Protein AF-A0AAE0W7P0-F1 (afdb_monomer_lite)

Foldseek 3Di:
DVVCVVVPHDPLVVVLVVLVVLLPLVVQLVVLVVCVVVVVDDPVVSVVSNVSNVVSNVVSVVVSCVSPPDADADELVRAEDPQQEEADPDQEDLSRLLVSLVSCCVVLVDDSCQSSVQQVVVLVVDQQAADLLEGEREGADPSDPAKHWHKYAYPVAYDRPHPVRDGHRIYIYIYHHPVRVRHPVSHVVNVCVQSPDPDPSVVCVQPVDDQDAFFDPVLVVVCVQLVNFQDDPLQLVLLLLVLVLVCCVVCVVVVVVVVVCLVCVCVVCVVVLVVDVVNVVVSVVVSVVVVVVVVVVSVVSSVVSSVVSGCVQGNDGDYPNVVDDDPVVVDVVVVVCVCPDPVVVVVVVLVVVLVVLLVVLVVVLCVVCVVVVVCLVVDDPVGNVPVVVVSVSSSSVSNSVVSVVSSVVSSVVSNVVSSSVSRHDPVRVVVVCCVVVPDPVVVVVVVVVVVVVVLVQLLVCLLQFQEWEDPDQFKIWGWHDDPVPDPAIFTSHIDTHPSNVSSVVSCVVNVRYYHYDNVLRVVCNVPDDHGDGDDPVCRVVVVVVSVVSVVVVVVVVD

Organism: NCBI:txid2493646

Radius of gyration: 46.03 Å; chains: 1; bounding box: 122×105×106 Å

Sequence (558 aa):
MLGGVLGGMHRREAIAVGFALNSRGAMEIILGMLALQFGIISETLFVAIVIMAIVTSAMSGSMIKLVLAKQKKYRLSEVVSPKLYIELTAGDKDSAIREMGQKASEVLKIPADVIIENLLQRERSTATGLGYRIAVPHARLEGIRQPVALVGISREGIDFDARDGKSAKIIFMILSHPDRAGGHSSILGDIARIFKGDGMTDKVMKYSGEKTEQPTDRKREESRKEGSVSYSREVPYVFIFGGLIGVIYYSGSYILTEFAKSFRAPFQGFEIYLNNESAMSSIFGAVMRAGFLTALAAGAVILVLGFVGGVVQVGFSFHAKPLIPSFSKINPFTGLTRIFGKRALGEIVIIAGKCIISGYIFYIVLADNHVLIMNMPELNSRNFFPPVFELLWIFSYKFFIAYAVIAAIDYFFRRWFHELGLKMTKQEIKDELKQTEGDPLIKSKIREAQRRISQARMLQDVPKADVIVTNPTHFAVALQYDRDTMSAPTMTAKGQDFLALRIMDIARKNDVPIVRNPPAARDMFARLEVGDTIPEDLYKIVAEILAFVYKQKNRRIG

pLDDT: mean 84.16, std 8.79, range [36.34, 96.88]

Secondary structure (DSSP, 8-state):
-HHHHHTT--HHHHHHHHHHHT--HHHHHHHHHHHHHTTSS-HHHHHHHHHHHHHHHHHHHHHHHHHT---PPPPHHHHEEEEEEEE---SSHHHHHHHHHHHHHHHH-S-HHHHHHHHHHHHHHS--EEETTEE--EEE-TT-SS-EEEEEEEEEEE----TT-PPEEEEEEEEE-TT-TTHHHHHHHHHHHHT-STTHHHHHHHHSS---BPPPHHHHHHHHHTT-----SHHHHHHHHHHHHHHHHHHHHHHHHHHHHHHHHHHHTHHHHHT-HHHHHHHHHHHHHHHHHHHHHHHHHHHHHHHHHHHHHH-S---SGGGS--GGGG-HHHHHHHHSSHHHHHHHHHHHHHHHHHHHHHHHHHHHTHHHHHHGGGS-HHHHHHHHHHHHHHHHHHHHHHHHHHHHHHHHHHHHHHHHHT-B-HHHHHHHHHHHH--HHHHHHHHHHHHHHHHHHHHHHGGG-SEEEEETTTEEEEEE--TTT-SS-EEEEEEETHHHHHHHHHHHHTT--EEE-HHHHHHHHHH--TTPBPPHHHHHHHHHHHHHHHHHHHTTT-

InterPro domains:
  IPR002178 PTS EIIA type-2 domain [PF00359] (86-206)
  IPR002178 PTS EIIA type-2 domain [PS00372] (123-139)
  IPR002178 PTS EIIA type-2 domain [PS51094] (77-220)
  IPR006135 Type III secretion system substrate exporter [PF01312] (210-549)
  IPR006135 Type III secretion system substrate exporter [PR00950] (212-234)
  IPR006135 Type III secretion system substrate exporter [PR00950] (410-428)
  IPR006135 Type III secretion system substrate exporter [PR00950] (430-447)
  IPR006135 Type III secretion system substrate exporter [PR00950] (474-489)
  IPR006135 Type III secretion system substrate exporter [PR00950] (504-525)
  IPR006135 Type III secretion system substrate exporter [PTHR30531] (207-555)
  IPR006136 Flagellar biosynthetic protein FlhB [TIGR00328] (210-555)
  IPR006153 Cation/H+ exchanger, transmembrane domain [PF00999] (8-69)
  IPR016152 Phosphotransferase/anion transporter [G3DSA:3.40.930.10] (77-212)
  IPR016152 Phosphotransferase/anion transporter [SSF55804] (85-209)
  IPR029025 Type III secretion system substrate exporter, C-terminal [G3DSA:3.40.1690.10] (472-557)
  IPR029025 Type III secretion system substrate exporter, C-terminal [SSF160544] (446-553)
  IPR038770 Sodium/solute symporter superfamily [G3DSA:1.20.1530.20] (1-76)

Structure (mmCIF, N/CA/C/O backbone):
data_AF-A0AAE0W7P0-F1
#
_entry.id   AF-A0AAE0W7P0-F1
#
loop_
_atom_site.group_PDB
_atom_site.id
_atom_site.type_symbol
_atom_site.label_atom_id
_atom_site.label_alt_id
_atom_site.label_comp_id
_atom_site.label_asym_id
_atom_site.label_entity_id
_atom_site.label_seq_id
_atom_site.pdbx_PDB_ins_code
_atom_site.Cartn_x
_atom_site.Cartn_y
_atom_site.Cartn_z
_atom_site.occupancy
_atom_site.B_iso_or_equiv
_atom_site.auth_seq_id
_atom_site.auth_comp_id
_atom_site.auth_asym_id
_atom_site.auth_atom_id
_atom_site.pdbx_PDB_model_num
ATOM 1 N N . MET A 1 1 ? 28.133 48.623 15.308 1.00 74.88 1 MET A N 1
ATOM 2 C CA . MET A 1 1 ? 28.248 47.259 15.878 1.00 74.88 1 MET A CA 1
ATOM 3 C C . MET A 1 1 ? 29.170 47.226 17.097 1.00 74.88 1 MET A C 1
ATOM 5 O O . MET A 1 1 ? 28.651 47.032 18.186 1.00 74.88 1 MET A O 1
ATOM 9 N N . LEU A 1 2 ? 30.483 47.473 16.957 1.00 74.88 2 LEU A N 1
ATOM 10 C CA . LEU A 1 2 ? 31.456 47.457 18.072 1.00 74.88 2 LEU A CA 1
ATOM 11 C C . LEU A 1 2 ? 31.038 48.325 19.272 1.00 74.88 2 LEU A C 1
ATOM 13 O O . LEU A 1 2 ? 30.989 47.822 20.387 1.00 74.88 2 LEU A O 1
ATOM 17 N N . GLY A 1 3 ? 30.628 49.576 19.036 1.00 80.44 3 GLY A N 1
ATOM 18 C CA . GLY A 1 3 ? 30.151 50.461 20.109 1.00 80.44 3 GLY A CA 1
ATOM 19 C C . GLY A 1 3 ? 28.909 49.948 20.854 1.00 80.44 3 GLY A C 1
ATOM 20 O O . GLY A 1 3 ? 28.809 50.128 22.059 1.00 80.44 3 GLY A O 1
ATOM 21 N N . GLY A 1 4 ? 27.998 49.239 20.176 1.00 80.38 4 GLY A N 1
ATOM 22 C CA . GLY A 1 4 ? 26.818 48.644 20.820 1.00 80.38 4 GLY A CA 1
ATOM 23 C C . GLY A 1 4 ? 27.177 47.454 21.711 1.00 80.38 4 GLY A C 1
ATOM 24 O O . GLY A 1 4 ? 26.634 47.317 22.800 1.00 80.38 4 GLY A O 1
ATOM 25 N N . VAL A 1 5 ? 28.140 46.629 21.283 1.00 79.69 5 VAL A N 1
ATOM 26 C CA . VAL A 1 5 ? 28.654 45.513 22.096 1.00 79.69 5 VAL A CA 1
ATOM 27 C C . VAL A 1 5 ? 29.412 46.034 23.319 1.00 79.69 5 VAL A C 1
ATOM 29 O O . VAL A 1 5 ? 29.215 45.519 24.415 1.00 79.69 5 VAL A O 1
ATOM 32 N N . LEU A 1 6 ? 30.229 47.078 23.150 1.00 81.94 6 LEU A N 1
ATOM 33 C CA . LEU A 1 6 ? 30.943 47.729 24.254 1.00 81.94 6 LEU A CA 1
ATOM 34 C C . LEU A 1 6 ? 29.992 48.446 25.230 1.00 81.94 6 LEU A C 1
ATOM 36 O O . LEU A 1 6 ? 30.284 48.513 26.417 1.00 81.94 6 LEU A O 1
ATOM 40 N N . GLY A 1 7 ? 28.838 48.922 24.751 1.00 78.69 7 GLY A N 1
ATOM 41 C CA . GLY A 1 7 ? 27.778 49.531 25.561 1.00 78.69 7 GLY A CA 1
ATOM 42 C C . GLY A 1 7 ? 26.784 48.547 26.194 1.00 78.69 7 GLY A C 1
ATOM 43 O O . GLY A 1 7 ? 25.751 48.982 26.692 1.00 78.69 7 GLY A O 1
ATOM 44 N N . GLY A 1 8 ? 27.046 47.235 26.148 1.00 75.50 8 GLY A N 1
ATOM 45 C CA . GLY A 1 8 ? 26.218 46.215 26.807 1.00 75.50 8 GLY A CA 1
ATOM 46 C C . GLY A 1 8 ? 24.995 45.722 26.021 1.00 75.50 8 GLY A C 1
ATOM 47 O O . GLY A 1 8 ? 24.205 44.952 26.565 1.00 75.50 8 GLY A O 1
ATOM 48 N N . MET A 1 9 ? 24.819 46.102 24.748 1.00 77.88 9 MET A N 1
ATOM 49 C CA . MET A 1 9 ? 23.728 45.566 23.920 1.00 77.88 9 MET A CA 1
ATOM 50 C C . MET A 1 9 ? 23.956 44.092 23.574 1.00 77.88 9 MET A C 1
ATOM 52 O O . MET A 1 9 ? 25.078 43.655 23.293 1.00 77.88 9 MET A O 1
ATOM 56 N N . HIS A 1 10 ? 22.866 43.323 23.487 1.00 76.31 10 HIS A N 1
ATOM 57 C CA . HIS A 1 10 ? 22.939 41.939 23.036 1.00 76.31 10 HIS A CA 1
ATOM 58 C C . HIS A 1 10 ? 23.473 41.883 21.593 1.00 76.31 10 HIS A C 1
ATOM 60 O O . HIS A 1 10 ? 23.076 42.674 20.735 1.00 76.31 10 HIS A O 1
ATOM 66 N N . ARG A 1 11 ? 24.361 40.923 21.279 1.00 73.81 11 ARG A N 1
ATOM 67 C CA . ARG A 1 11 ? 25.089 40.872 19.988 1.00 73.81 11 ARG A CA 1
ATOM 68 C C . ARG A 1 11 ? 24.185 41.009 18.757 1.00 73.81 11 ARG A C 1
ATOM 70 O O . ARG A 1 11 ? 24.570 41.650 17.787 1.00 73.81 11 ARG A O 1
ATOM 77 N N . ARG A 1 12 ? 22.977 40.436 18.789 1.00 78.12 12 ARG A N 1
ATOM 78 C CA . ARG A 1 12 ? 22.007 40.539 17.680 1.00 78.12 12 ARG A CA 1
ATOM 79 C C . ARG A 1 12 ? 21.459 41.954 17.497 1.00 78.12 12 ARG A C 1
ATOM 81 O O . ARG A 1 12 ? 21.307 42.400 16.368 1.00 78.12 12 ARG A O 1
ATOM 88 N N . GLU A 1 13 ? 21.211 42.665 18.586 1.00 79.38 13 GLU A N 1
ATOM 89 C CA . GLU A 1 13 ? 20.730 44.048 18.557 1.00 79.38 13 GLU A CA 1
ATOM 90 C C . GLU A 1 13 ? 21.838 44.979 18.063 1.00 79.38 13 GLU A C 1
ATOM 92 O O . GLU A 1 13 ? 21.613 45.783 17.164 1.00 79.38 13 GLU A O 1
ATOM 97 N N . ALA A 1 14 ? 23.074 44.779 18.533 1.00 83.25 14 ALA A N 1
ATOM 98 C CA . ALA A 1 14 ? 24.234 45.533 18.064 1.00 83.25 14 ALA A CA 1
ATOM 99 C C . ALA A 1 14 ? 24.500 45.352 16.553 1.00 83.25 14 ALA A C 1
ATOM 101 O O . ALA A 1 14 ? 24.932 46.295 15.881 1.00 83.25 14 ALA A O 1
ATOM 102 N N . ILE A 1 15 ? 24.237 44.153 16.015 1.00 81.25 15 ILE A N 1
ATOM 103 C CA . ILE A 1 15 ? 24.309 43.851 14.577 1.00 81.25 15 ILE A CA 1
ATOM 104 C C . ILE A 1 15 ? 23.150 44.518 13.822 1.00 81.25 15 ILE A C 1
ATOM 106 O O . ILE A 1 15 ? 23.381 45.146 12.792 1.00 81.25 15 ILE A O 1
ATOM 110 N N . ALA A 1 16 ? 21.921 44.451 14.339 1.00 83.19 16 ALA A N 1
ATOM 111 C CA . ALA A 1 16 ? 20.765 45.103 13.723 1.00 83.19 16 ALA A CA 1
ATOM 112 C C . ALA A 1 16 ? 20.941 46.629 13.627 1.00 83.19 16 ALA A C 1
ATOM 114 O O . ALA A 1 16 ? 20.708 47.208 12.568 1.00 83.19 16 ALA A O 1
ATOM 115 N N . VAL A 1 17 ? 21.449 47.268 14.686 1.00 82.62 17 VAL A N 1
ATOM 116 C CA . VAL A 1 17 ? 21.808 48.697 14.685 1.00 82.62 17 VAL A CA 1
ATOM 117 C C . VAL A 1 17 ? 22.887 48.998 13.638 1.00 82.62 17 VAL A C 1
ATOM 119 O O . VAL A 1 17 ? 22.827 50.021 12.966 1.00 82.62 17 VAL A O 1
ATOM 122 N N . GLY A 1 18 ? 23.851 48.092 13.439 1.00 81.94 18 GLY A N 1
ATOM 123 C CA . GLY A 1 18 ? 24.844 48.217 12.368 1.00 81.94 18 GLY A CA 1
ATOM 124 C C . GLY A 1 18 ? 24.221 48.271 10.970 1.00 81.94 18 GLY A C 1
ATOM 125 O O . GLY A 1 18 ? 24.566 49.150 10.189 1.00 81.94 18 GLY A O 1
ATOM 126 N N . PHE A 1 19 ? 23.265 47.387 10.673 1.00 83.25 19 PHE A N 1
ATOM 127 C CA . PHE A 1 19 ? 22.544 47.411 9.394 1.00 83.25 19 PHE A CA 1
ATOM 128 C C . PHE A 1 19 ? 21.645 48.645 9.238 1.00 83.25 19 PHE A C 1
ATOM 130 O O . PHE A 1 19 ? 21.511 49.159 8.128 1.00 83.25 19 PHE A O 1
ATOM 137 N N . ALA A 1 20 ? 21.068 49.149 10.332 1.00 79.44 20 ALA A N 1
ATOM 138 C CA . ALA A 1 20 ? 20.272 50.376 10.323 1.00 79.44 20 ALA A CA 1
ATOM 139 C C . ALA A 1 20 ? 21.113 51.628 10.024 1.00 79.44 20 ALA A C 1
ATOM 141 O O . ALA A 1 20 ? 20.634 52.553 9.382 1.00 79.44 20 ALA A O 1
ATOM 142 N N . LEU A 1 21 ? 22.381 51.663 10.439 1.00 79.00 21 LEU A N 1
ATOM 143 C CA . LEU A 1 21 ? 23.267 52.800 10.162 1.00 79.00 21 LEU A CA 1
ATOM 144 C C . LEU A 1 21 ? 23.768 52.851 8.710 1.00 79.00 21 LEU A C 1
ATOM 146 O O . LEU A 1 21 ? 24.155 53.923 8.252 1.00 79.00 21 LEU A O 1
ATOM 150 N N . ASN A 1 22 ? 23.712 51.730 7.985 1.00 75.25 22 ASN A N 1
ATOM 151 C CA . ASN A 1 22 ? 24.085 51.651 6.570 1.00 75.25 22 ASN A CA 1
ATOM 152 C C . ASN A 1 22 ? 22.983 52.145 5.613 1.00 75.25 22 ASN A C 1
ATOM 154 O O . ASN A 1 22 ? 23.235 52.266 4.420 1.00 75.25 22 ASN A O 1
ATOM 158 N N . SER A 1 23 ? 21.775 52.467 6.092 1.00 72.12 23 SER A N 1
ATOM 159 C CA . SER A 1 23 ? 20.687 52.987 5.247 1.00 72.12 23 SER A CA 1
ATOM 160 C C . SER A 1 23 ? 20.765 54.511 5.050 1.00 72.12 23 SER A C 1
ATOM 162 O O . SER A 1 23 ? 19.766 55.215 5.200 1.00 72.12 23 SER A O 1
ATOM 164 N N . ARG A 1 24 ? 21.960 55.047 4.766 1.00 72.75 24 ARG A N 1
ATOM 165 C CA . ARG A 1 24 ? 22.223 56.490 4.564 1.00 72.75 24 ARG A CA 1
ATOM 166 C C . ARG A 1 24 ? 22.352 56.882 3.086 1.00 72.75 24 ARG A C 1
ATOM 168 O O . ARG A 1 24 ? 22.965 57.900 2.770 1.00 72.75 24 ARG A O 1
ATOM 175 N N . GLY A 1 25 ? 21.735 56.114 2.186 1.00 76.31 25 GLY A N 1
ATOM 176 C CA . GLY A 1 25 ? 21.953 56.237 0.743 1.00 76.31 25 GLY A CA 1
ATOM 177 C C . GLY A 1 25 ? 21.687 57.629 0.154 1.00 76.31 25 GLY A C 1
ATOM 178 O O . GLY A 1 25 ? 22.380 58.035 -0.769 1.00 76.31 25 GLY A O 1
ATOM 179 N N . ALA A 1 26 ? 20.761 58.415 0.715 1.00 79.12 26 ALA A N 1
ATOM 180 C CA . ALA A 1 26 ? 20.490 59.771 0.225 1.00 79.12 26 ALA A CA 1
ATOM 181 C C . ALA A 1 26 ? 21.697 60.721 0.370 1.00 79.12 26 ALA A C 1
ATOM 183 O O . ALA A 1 26 ? 22.008 61.462 -0.558 1.00 79.12 26 ALA A O 1
ATOM 184 N N . MET A 1 27 ? 22.412 60.680 1.500 1.00 83.31 27 MET A N 1
ATOM 185 C CA . MET A 1 27 ? 23.583 61.542 1.717 1.00 83.31 27 MET A CA 1
ATOM 186 C C . MET A 1 27 ? 24.789 61.108 0.880 1.00 83.31 27 MET A C 1
ATOM 188 O O . MET A 1 27 ? 25.537 61.960 0.410 1.00 83.31 27 MET A O 1
ATOM 192 N N . GLU A 1 28 ? 24.964 59.803 0.661 1.00 83.12 28 GLU A N 1
ATOM 193 C CA . GLU A 1 28 ? 26.024 59.266 -0.205 1.00 83.12 28 GLU A CA 1
ATOM 194 C C . GLU A 1 28 ? 25.819 59.680 -1.667 1.00 83.12 28 GLU A C 1
ATOM 196 O O . GLU A 1 28 ? 26.779 60.050 -2.341 1.00 83.12 28 GLU A O 1
ATOM 201 N N . ILE A 1 29 ? 24.566 59.711 -2.134 1.00 86.56 29 ILE A N 1
ATOM 202 C CA . ILE A 1 29 ? 24.217 60.190 -3.478 1.00 86.56 29 ILE A CA 1
ATOM 203 C C . ILE A 1 29 ? 24.471 61.699 -3.607 1.00 86.56 29 ILE A C 1
ATOM 205 O O . ILE A 1 29 ? 25.040 62.130 -4.607 1.00 86.56 29 ILE A O 1
ATOM 209 N N . ILE A 1 30 ? 24.107 62.500 -2.597 1.00 88.00 30 ILE A N 1
ATOM 210 C CA . ILE A 1 30 ? 24.351 63.955 -2.596 1.00 88.00 30 ILE A CA 1
ATOM 211 C C . ILE A 1 30 ? 25.856 64.257 -2.636 1.00 88.00 30 ILE A C 1
ATOM 213 O O . ILE A 1 30 ? 26.304 65.061 -3.452 1.00 88.00 30 ILE A O 1
ATOM 217 N N . LEU A 1 31 ? 26.651 63.589 -1.796 1.00 88.19 31 LEU A N 1
ATOM 218 C CA . LEU A 1 31 ? 28.107 63.761 -1.775 1.00 88.19 31 LEU A CA 1
ATOM 219 C C . LEU A 1 31 ? 28.762 63.272 -3.071 1.00 88.19 31 LEU A C 1
ATOM 221 O O . LEU A 1 31 ? 29.651 63.943 -3.589 1.00 88.19 31 LEU A O 1
ATOM 225 N N . GLY A 1 32 ? 28.300 62.146 -3.623 1.00 89.31 32 GLY A N 1
ATOM 226 C CA . GLY A 1 32 ? 28.760 61.646 -4.917 1.00 89.31 32 GLY A CA 1
ATOM 227 C C . GLY A 1 32 ? 28.459 62.620 -6.057 1.00 89.31 32 GLY A C 1
ATOM 228 O O . GLY A 1 32 ? 29.311 62.837 -6.913 1.00 89.31 32 GLY A O 1
ATOM 229 N N . MET A 1 33 ? 27.284 63.254 -6.046 1.00 92.00 33 MET A N 1
ATOM 230 C CA . MET A 1 33 ? 26.885 64.219 -7.073 1.00 92.00 33 MET A CA 1
ATOM 231 C C . MET A 1 33 ? 27.748 65.480 -7.011 1.00 92.00 33 MET A C 1
ATOM 233 O O . MET A 1 33 ? 28.244 65.932 -8.041 1.00 92.00 33 MET A O 1
ATOM 237 N N . LEU A 1 34 ? 27.993 66.005 -5.806 1.00 93.06 34 LEU A N 1
ATOM 238 C CA . LEU A 1 34 ? 28.907 67.130 -5.605 1.00 93.06 34 LEU A CA 1
ATOM 239 C C . LEU A 1 34 ? 30.330 66.773 -6.052 1.00 93.06 34 LEU A C 1
ATOM 241 O O . LEU A 1 34 ? 30.958 67.541 -6.774 1.00 93.06 34 LEU A O 1
ATOM 245 N N . ALA A 1 35 ? 30.832 65.595 -5.680 1.00 91.25 35 ALA A N 1
ATOM 246 C CA . ALA A 1 35 ? 32.163 65.144 -6.077 1.00 91.25 35 ALA A CA 1
ATOM 247 C C . ALA A 1 35 ? 32.305 64.993 -7.602 1.00 91.25 35 ALA A C 1
ATOM 249 O O . ALA A 1 35 ? 33.357 65.327 -8.146 1.00 91.25 35 ALA A O 1
ATOM 250 N N . LEU A 1 36 ? 31.256 64.534 -8.294 1.00 92.69 36 LEU A N 1
ATOM 251 C CA . LEU A 1 36 ? 31.226 64.466 -9.756 1.00 92.69 36 LEU A CA 1
ATOM 252 C C . LEU A 1 36 ? 31.237 65.872 -10.373 1.00 92.69 36 LEU A C 1
ATOM 254 O O . LEU A 1 36 ? 32.002 66.132 -11.296 1.00 92.69 36 LEU A O 1
ATOM 258 N N . GLN A 1 37 ? 30.445 66.797 -9.824 1.00 93.31 37 GLN A N 1
ATOM 259 C CA . GLN A 1 37 ? 30.375 68.184 -10.290 1.00 93.31 37 GLN A CA 1
ATOM 260 C C . GLN A 1 37 ? 31.711 68.926 -10.130 1.00 93.31 37 GLN A C 1
ATOM 262 O O . GLN A 1 37 ? 32.085 69.715 -10.994 1.00 93.31 37 GLN A O 1
ATOM 267 N N . PHE A 1 38 ? 32.449 68.654 -9.051 1.00 94.62 38 PHE A N 1
ATOM 268 C CA . PHE A 1 38 ? 33.793 69.195 -8.828 1.00 94.62 38 PHE A CA 1
ATOM 269 C C . PHE A 1 38 ? 34.900 68.428 -9.575 1.00 94.62 38 PHE A C 1
ATOM 271 O O . PHE A 1 38 ? 36.073 68.754 -9.413 1.00 94.62 38 PHE A O 1
ATOM 278 N N . GLY A 1 39 ? 34.559 67.410 -10.374 1.00 91.19 39 GLY A N 1
ATOM 279 C CA . GLY A 1 39 ? 35.525 66.606 -11.129 1.00 91.19 39 GLY A CA 1
ATOM 280 C C . GLY A 1 39 ? 36.440 65.732 -10.262 1.00 91.19 39 GLY A C 1
ATOM 281 O O . GLY A 1 39 ? 37.475 65.272 -10.734 1.00 91.19 39 GLY A O 1
ATOM 282 N N . ILE A 1 40 ? 36.081 65.501 -8.995 1.00 95.25 40 ILE A N 1
ATOM 283 C CA . ILE A 1 40 ? 36.858 64.693 -8.041 1.00 95.25 40 ILE A CA 1
ATOM 284 C C . ILE A 1 40 ? 36.724 63.199 -8.366 1.00 95.25 40 ILE A C 1
ATOM 286 O O . ILE A 1 40 ? 37.650 62.422 -8.133 1.00 95.25 40 ILE A O 1
ATOM 290 N N . ILE A 1 41 ? 35.571 62.787 -8.900 1.00 93.69 41 ILE A N 1
ATOM 291 C CA . ILE A 1 41 ? 35.279 61.398 -9.269 1.00 93.69 41 ILE A CA 1
ATOM 292 C C . ILE A 1 41 ? 34.775 61.305 -10.709 1.00 93.69 41 ILE A C 1
ATOM 294 O O . ILE A 1 41 ? 34.217 62.258 -11.242 1.00 93.69 41 ILE A O 1
ATOM 298 N N . SER A 1 42 ? 34.948 60.139 -11.331 1.00 93.62 42 SER A N 1
ATOM 299 C CA . SER A 1 42 ? 34.419 59.862 -12.669 1.00 93.62 42 SER A CA 1
ATOM 300 C C . SER A 1 42 ? 32.936 59.488 -12.638 1.00 93.62 42 SER A C 1
ATOM 302 O O . SER A 1 42 ? 32.423 59.003 -11.626 1.00 93.62 42 SER A O 1
ATOM 304 N N . GLU A 1 43 ? 32.254 59.639 -13.776 1.00 92.31 43 GLU A N 1
ATOM 305 C CA . GLU A 1 43 ? 30.851 59.229 -13.942 1.00 92.31 43 GLU A CA 1
ATOM 306 C C . GLU A 1 43 ? 30.638 57.749 -13.600 1.00 92.31 43 GLU A C 1
ATOM 308 O O . GLU A 1 43 ? 29.684 57.397 -12.909 1.00 92.31 43 GLU A O 1
ATOM 313 N N . THR A 1 44 ? 31.569 56.875 -13.996 1.00 91.19 44 THR A N 1
ATOM 314 C CA . THR A 1 44 ? 31.515 55.443 -13.673 1.00 91.19 44 THR A CA 1
ATOM 315 C C . THR A 1 44 ? 31.560 55.197 -12.165 1.00 91.19 44 THR A C 1
ATOM 317 O O . THR A 1 44 ? 30.823 54.353 -11.651 1.00 91.19 44 THR A O 1
ATOM 320 N N . LEU A 1 45 ? 32.399 55.944 -11.438 1.00 87.25 45 LEU A N 1
ATOM 321 C CA . LEU A 1 45 ? 32.496 55.823 -9.985 1.00 87.25 45 LEU A CA 1
ATOM 322 C C . LEU A 1 45 ? 31.237 56.371 -9.305 1.00 87.25 45 LEU A C 1
ATOM 324 O O . LEU A 1 45 ? 30.743 55.768 -8.355 1.00 87.25 45 LEU A O 1
ATOM 328 N N . PHE A 1 46 ? 30.675 57.462 -9.829 1.00 91.44 46 PHE A N 1
ATOM 329 C CA . PHE A 1 46 ? 29.405 58.004 -9.357 1.00 91.44 46 PHE A CA 1
ATOM 330 C C . PHE A 1 46 ? 28.261 56.992 -9.514 1.00 91.44 46 PHE A C 1
ATOM 332 O O . PHE A 1 46 ? 27.558 56.712 -8.544 1.00 91.44 46 PHE A O 1
ATOM 339 N N . VAL A 1 47 ? 28.119 56.364 -10.688 1.00 89.38 47 VAL A N 1
ATOM 340 C CA . VAL A 1 47 ? 27.101 55.325 -10.926 1.00 89.38 47 VAL A CA 1
ATOM 341 C C . VAL A 1 47 ? 27.282 54.144 -9.968 1.00 89.38 47 VAL A C 1
ATOM 343 O O . VAL A 1 47 ? 26.302 53.661 -9.399 1.00 89.38 47 VAL A O 1
ATOM 346 N N . ALA A 1 48 ? 28.521 53.708 -9.723 1.00 86.38 48 ALA A N 1
ATOM 347 C CA . ALA A 1 48 ? 28.802 52.635 -8.771 1.00 86.38 48 ALA A CA 1
ATOM 348 C C . ALA A 1 48 ? 28.386 52.999 -7.332 1.00 86.38 48 ALA A C 1
ATOM 350 O O . ALA A 1 48 ? 27.758 52.182 -6.655 1.00 86.38 48 ALA A O 1
ATOM 351 N N . ILE A 1 49 ? 28.674 54.227 -6.881 1.00 85.94 49 ILE A N 1
ATOM 352 C CA . ILE A 1 49 ? 28.275 54.732 -5.556 1.00 85.94 49 ILE A CA 1
ATOM 353 C C . ILE A 1 49 ? 26.747 54.786 -5.434 1.00 85.94 49 ILE A C 1
ATOM 355 O O . ILE A 1 49 ? 26.196 54.333 -4.432 1.00 85.94 49 ILE A O 1
ATOM 359 N N . VAL A 1 50 ? 26.049 55.273 -6.464 1.00 85.94 50 VAL A N 1
ATOM 360 C CA . VAL A 1 50 ? 24.579 55.354 -6.479 1.00 85.94 50 VAL A CA 1
ATOM 361 C C . VAL A 1 50 ? 23.948 53.961 -6.418 1.00 85.94 50 VAL A C 1
ATOM 363 O O . VAL A 1 50 ? 23.049 53.727 -5.609 1.00 85.94 50 VAL A O 1
ATOM 366 N N . ILE A 1 51 ? 24.434 53.010 -7.222 1.00 86.88 51 ILE A N 1
ATOM 367 C CA . ILE A 1 51 ? 23.944 51.624 -7.198 1.00 86.88 51 ILE A CA 1
ATOM 368 C C . ILE A 1 51 ? 24.192 50.998 -5.823 1.00 86.88 51 ILE A C 1
ATOM 370 O O . ILE A 1 51 ? 23.283 50.390 -5.255 1.00 86.88 51 ILE A O 1
ATOM 374 N N . MET A 1 52 ? 25.389 51.177 -5.258 1.00 83.12 52 MET A N 1
ATOM 375 C CA . MET A 1 52 ? 25.727 50.664 -3.932 1.00 83.12 52 MET A CA 1
ATOM 376 C C . MET A 1 52 ? 24.795 51.234 -2.856 1.00 83.12 52 MET A C 1
ATOM 378 O O . MET A 1 52 ? 24.234 50.455 -2.091 1.00 83.12 52 MET A O 1
ATOM 382 N N . ALA A 1 53 ? 24.562 52.548 -2.844 1.00 86.25 53 ALA A N 1
ATOM 383 C CA . ALA A 1 53 ? 23.688 53.236 -1.891 1.00 86.25 53 ALA A CA 1
ATOM 384 C C . ALA A 1 53 ? 22.223 52.759 -1.955 1.00 86.25 53 ALA A C 1
ATOM 386 O O . ALA A 1 53 ? 21.554 52.616 -0.923 1.00 86.25 53 ALA A O 1
ATOM 387 N N . ILE A 1 54 ? 21.712 52.488 -3.162 1.00 84.69 54 ILE A N 1
ATOM 388 C CA . ILE A 1 54 ? 20.358 51.953 -3.370 1.00 84.69 54 ILE A CA 1
ATOM 389 C C . ILE A 1 54 ? 20.274 50.513 -2.856 1.00 84.69 54 ILE A C 1
ATOM 391 O O . ILE A 1 54 ? 19.350 50.172 -2.115 1.00 84.69 54 ILE A O 1
ATOM 395 N N . VAL A 1 55 ? 21.249 49.673 -3.213 1.00 82.19 55 VAL A N 1
ATOM 396 C CA . VAL A 1 55 ? 21.282 48.261 -2.813 1.00 82.19 55 VAL A CA 1
ATOM 397 C C . VAL A 1 55 ? 21.422 48.126 -1.296 1.00 82.19 55 VAL A C 1
ATOM 399 O O . VAL A 1 55 ? 20.662 47.376 -0.682 1.00 82.19 55 VAL A O 1
ATOM 402 N N . THR A 1 56 ? 22.327 48.874 -0.663 1.00 83.69 56 THR A N 1
ATOM 403 C CA . THR A 1 56 ? 22.517 48.837 0.795 1.00 83.69 56 THR A CA 1
ATOM 404 C C . THR A 1 56 ? 21.261 49.299 1.530 1.00 83.69 56 THR A C 1
ATOM 406 O O . THR A 1 56 ? 20.805 48.605 2.441 1.00 83.69 56 THR A O 1
ATOM 409 N N . SER A 1 57 ? 20.632 50.390 1.082 1.00 85.81 57 SER A N 1
ATOM 410 C CA . SER A 1 57 ? 19.391 50.904 1.675 1.00 85.81 57 SER A CA 1
ATOM 411 C C . SER A 1 57 ? 18.221 49.923 1.520 1.00 85.81 57 SER A C 1
ATOM 413 O O . SER A 1 57 ? 17.478 49.697 2.478 1.00 85.81 57 SER A O 1
ATOM 415 N N . ALA A 1 58 ? 18.084 49.279 0.356 1.00 81.62 58 ALA A N 1
ATOM 416 C CA . ALA A 1 58 ? 17.057 48.265 0.113 1.00 81.62 58 ALA A CA 1
ATOM 417 C C . ALA A 1 58 ? 17.276 46.990 0.953 1.00 81.62 58 ALA A C 1
ATOM 419 O O . ALA A 1 58 ? 16.318 46.374 1.430 1.00 81.62 58 ALA A O 1
ATOM 420 N N . MET A 1 59 ? 18.533 46.594 1.174 1.00 80.56 59 MET A N 1
ATOM 421 C CA . MET A 1 59 ? 18.877 45.396 1.943 1.00 80.56 59 MET A CA 1
ATOM 422 C C . MET A 1 59 ? 18.752 45.589 3.460 1.00 80.56 59 MET A C 1
ATOM 424 O O . MET A 1 59 ? 18.405 44.629 4.155 1.00 80.56 59 MET A O 1
ATOM 428 N N . SER A 1 60 ? 18.989 46.797 3.989 1.00 83.94 60 SER A N 1
ATOM 429 C CA . SER A 1 60 ? 18.996 47.065 5.435 1.00 83.94 60 SER A CA 1
ATOM 430 C C . SER A 1 60 ? 17.721 46.601 6.143 1.00 83.94 60 SER A C 1
ATOM 432 O O . SER A 1 60 ? 17.810 45.906 7.155 1.00 83.94 60 SER A O 1
ATOM 434 N N . GLY A 1 61 ? 16.532 46.891 5.602 1.00 79.94 61 GLY A N 1
ATOM 435 C CA . GLY A 1 61 ? 15.262 46.484 6.220 1.00 79.94 61 GLY A CA 1
ATOM 436 C C . GLY A 1 61 ? 15.096 44.961 6.325 1.00 79.94 61 GLY A C 1
ATOM 437 O O . GLY A 1 61 ? 14.744 44.430 7.384 1.00 79.94 61 GLY A O 1
ATOM 438 N N . SER A 1 62 ? 15.415 44.241 5.247 1.00 80.44 62 SER A N 1
ATOM 439 C CA . SER A 1 62 ? 15.362 42.774 5.205 1.00 80.44 62 SER A CA 1
ATOM 440 C C . SER A 1 62 ? 16.385 42.139 6.150 1.00 80.44 62 SER A C 1
ATOM 442 O O . SER A 1 62 ? 16.061 41.184 6.857 1.00 80.44 62 SER A O 1
ATOM 444 N N . MET A 1 63 ? 17.593 42.703 6.224 1.00 80.19 63 MET A N 1
ATOM 445 C CA . MET A 1 63 ? 18.655 42.218 7.107 1.00 80.19 63 MET A CA 1
ATOM 446 C C . MET A 1 63 ? 18.341 42.464 8.583 1.00 80.19 63 MET A C 1
ATOM 448 O O . MET A 1 63 ? 18.505 41.555 9.394 1.00 80.19 63 MET A O 1
ATOM 452 N N . ILE A 1 64 ? 17.806 43.636 8.941 1.00 82.06 64 ILE A N 1
ATOM 453 C CA . ILE A 1 64 ? 17.341 43.922 10.308 1.00 82.06 64 ILE A CA 1
ATOM 454 C C . ILE A 1 64 ? 16.269 42.910 10.721 1.00 82.06 64 ILE A C 1
ATOM 456 O O . ILE A 1 64 ? 16.357 42.317 11.797 1.00 82.06 64 ILE A O 1
ATOM 460 N N . LYS A 1 65 ? 15.288 42.650 9.848 1.00 75.94 65 LYS A N 1
ATOM 461 C CA . LYS A 1 65 ? 14.228 41.665 10.101 1.00 75.94 65 LYS A CA 1
ATOM 462 C C . LYS A 1 65 ? 14.779 40.248 10.279 1.00 75.94 65 LYS A C 1
ATOM 464 O O . LYS A 1 65 ? 14.285 39.513 11.129 1.00 75.94 65 LYS A O 1
ATOM 469 N N . LEU A 1 66 ? 15.794 39.868 9.504 1.00 75.75 66 LEU A N 1
ATOM 470 C CA . LEU A 1 66 ? 16.444 38.559 9.591 1.00 75.75 66 LEU A CA 1
ATOM 471 C C . LEU A 1 66 ? 17.233 38.408 10.901 1.00 75.75 66 LEU A C 1
ATOM 473 O O . LEU A 1 66 ? 17.141 37.375 11.563 1.00 75.75 66 LEU A O 1
ATOM 477 N N . VAL A 1 67 ? 17.951 39.453 11.313 1.00 76.44 67 VAL A N 1
ATOM 478 C CA . VAL A 1 67 ? 18.754 39.471 12.546 1.00 76.44 67 VAL A CA 1
ATOM 479 C C . VAL A 1 67 ? 17.874 39.513 13.805 1.00 76.44 67 VAL A C 1
ATOM 481 O O . VAL A 1 67 ? 18.198 38.860 14.802 1.00 76.44 67 VAL A O 1
ATOM 484 N N . LEU A 1 68 ? 16.744 40.229 13.756 1.00 72.62 68 LEU A N 1
ATOM 485 C CA . LEU A 1 68 ? 15.798 40.391 14.872 1.00 72.62 68 LEU A CA 1
ATOM 486 C C . LEU A 1 68 ? 14.613 39.406 14.849 1.00 72.62 68 LEU A C 1
ATOM 488 O O . LEU A 1 68 ? 13.700 39.530 15.668 1.00 72.62 68 LEU A O 1
ATOM 492 N N . ALA A 1 69 ? 14.587 38.424 13.943 1.00 61.59 69 ALA A N 1
ATOM 493 C CA . ALA A 1 69 ? 13.481 37.470 13.849 1.00 61.59 69 ALA A CA 1
ATOM 494 C C . ALA A 1 69 ? 13.223 36.755 15.199 1.00 61.59 69 ALA A C 1
ATOM 496 O O . ALA A 1 69 ? 14.127 36.150 15.786 1.00 61.59 69 ALA A O 1
ATOM 497 N N . LYS A 1 70 ? 11.972 36.834 15.693 1.00 57.16 70 LYS A N 1
ATOM 498 C CA . LYS A 1 70 ? 11.512 36.258 16.975 1.00 57.16 70 LYS A CA 1
ATOM 499 C C . LYS A 1 70 ? 11.852 34.766 17.098 1.00 57.16 70 LYS A C 1
ATOM 501 O O . LYS A 1 70 ? 11.828 34.032 16.112 1.00 57.16 70 LYS A O 1
ATOM 506 N N . GLN A 1 71 ? 12.107 34.321 18.335 1.00 57.47 71 GLN A N 1
ATOM 507 C CA . GLN A 1 71 ? 12.367 32.918 18.687 1.00 57.47 71 GLN A CA 1
ATOM 508 C C . GLN A 1 71 ? 11.378 31.967 17.986 1.00 57.47 71 GLN A C 1
ATOM 510 O O . GLN A 1 71 ? 10.162 32.156 18.051 1.00 57.47 71 GLN A O 1
ATOM 515 N N . LYS A 1 72 ? 11.916 30.945 17.308 1.00 59.31 72 LYS A N 1
ATOM 516 C CA . LYS A 1 72 ? 11.149 29.936 16.567 1.00 59.31 72 LYS A CA 1
ATOM 517 C C . LYS A 1 72 ? 10.154 29.242 17.510 1.00 59.31 72 LYS A C 1
ATOM 519 O O . LYS A 1 72 ? 10.569 28.657 18.508 1.00 59.31 72 LYS A O 1
ATOM 524 N N . LYS A 1 73 ? 8.853 29.310 17.200 1.00 63.06 73 LYS A N 1
ATOM 525 C CA . LYS A 1 73 ? 7.824 28.492 17.864 1.00 63.06 73 LYS A CA 1
ATOM 526 C C . LYS A 1 73 ? 7.937 27.064 17.335 1.00 63.06 73 LYS A C 1
ATOM 528 O O . LYS A 1 73 ? 7.950 26.883 16.121 1.00 63.06 73 LYS A O 1
ATOM 533 N N . TYR A 1 74 ? 8.008 26.084 18.227 1.00 71.06 74 TYR A N 1
ATOM 534 C CA . TYR A 1 74 ? 8.080 24.670 17.858 1.00 71.06 74 TYR A CA 1
ATOM 535 C C . TYR A 1 74 ? 6.698 24.035 17.977 1.00 71.06 74 TYR A C 1
ATOM 537 O O . TYR A 1 74 ? 6.009 24.251 18.979 1.00 71.06 74 TYR A O 1
ATOM 545 N N . ARG A 1 75 ? 6.313 23.257 16.963 1.00 76.25 75 ARG A N 1
ATOM 546 C CA . ARG A 1 75 ? 5.125 22.393 16.995 1.00 76.25 75 ARG A CA 1
ATOM 547 C C . ARG A 1 75 ? 5.498 21.007 17.505 1.00 76.25 75 ARG A C 1
ATOM 549 O O . ARG A 1 75 ? 6.609 20.545 17.251 1.00 76.25 75 ARG A O 1
ATOM 556 N N . LEU A 1 76 ? 4.555 20.301 18.130 1.00 75.50 76 LEU A N 1
ATOM 557 C CA . LEU A 1 76 ? 4.773 18.925 18.605 1.00 75.50 76 LEU A CA 1
ATOM 558 C C . LEU A 1 76 ? 5.305 17.994 17.495 1.00 75.50 76 LEU A C 1
ATOM 560 O O . LEU A 1 76 ? 6.244 17.235 17.716 1.00 75.50 76 LEU A O 1
ATOM 564 N N . SER A 1 77 ? 4.767 18.114 16.278 1.00 73.56 77 SER A N 1
ATOM 565 C CA . SER A 1 77 ? 5.164 17.306 15.114 1.00 73.56 77 SER A CA 1
ATOM 566 C C . SER A 1 77 ? 6.621 17.486 14.676 1.00 73.56 77 SER A C 1
ATOM 568 O O . SER A 1 77 ? 7.148 16.639 13.968 1.00 73.56 77 SER A O 1
ATOM 570 N N . GLU A 1 78 ? 7.259 18.599 15.042 1.00 71.19 78 GLU A N 1
ATOM 571 C CA . GLU A 1 78 ? 8.657 18.887 14.692 1.00 71.19 78 GLU A CA 1
ATOM 572 C C . GLU A 1 78 ? 9.642 18.339 15.731 1.00 71.19 78 GLU A C 1
ATOM 574 O O . GLU A 1 78 ? 10.838 18.248 15.464 1.00 71.19 78 GLU A O 1
ATOM 579 N N . VAL A 1 79 ? 9.138 18.009 16.921 1.00 73.75 79 VAL A N 1
ATOM 580 C CA . VAL A 1 79 ? 9.941 17.735 18.117 1.00 73.75 79 VAL A CA 1
ATOM 581 C C . VAL A 1 79 ? 9.828 16.272 18.557 1.00 73.75 79 VAL A C 1
ATOM 583 O O . VAL A 1 79 ? 10.736 15.746 19.202 1.00 73.75 79 VAL A O 1
ATOM 586 N N . VAL A 1 80 ? 8.746 15.596 18.161 1.00 73.81 80 VAL A N 1
ATOM 587 C CA . VAL A 1 80 ? 8.567 14.151 18.326 1.00 73.81 80 VAL A CA 1
ATOM 588 C C . VAL A 1 80 ? 9.315 13.417 17.213 1.00 73.81 80 VAL A C 1
ATOM 590 O O . VAL A 1 80 ? 8.993 13.554 16.034 1.00 73.81 80 VAL A O 1
ATOM 593 N N . SER A 1 81 ? 10.309 12.612 17.588 1.00 63.56 81 SER A N 1
ATOM 594 C CA . SER A 1 81 ? 11.051 11.757 16.655 1.00 63.56 81 SER A CA 1
ATOM 595 C C . SER A 1 81 ? 10.594 10.300 16.775 1.00 63.56 81 SER A C 1
ATOM 597 O O . SER A 1 81 ? 10.485 9.808 17.897 1.00 63.56 81 SER A O 1
ATOM 599 N N . PRO A 1 82 ? 10.433 9.548 15.667 1.00 59.09 82 PRO A N 1
ATOM 600 C CA . PRO A 1 82 ? 10.099 8.118 15.710 1.00 59.09 82 PRO A CA 1
ATOM 601 C C . PRO A 1 82 ? 11.109 7.256 16.481 1.00 59.09 82 PRO A C 1
ATOM 603 O O . PRO A 1 82 ? 10.778 6.162 16.919 1.00 59.09 82 PRO A O 1
ATOM 606 N N . LYS A 1 83 ? 12.354 7.730 16.639 1.00 61.78 83 LYS A N 1
ATOM 607 C CA . LYS A 1 83 ? 13.399 7.044 17.421 1.00 61.78 83 LYS A CA 1
ATOM 608 C C . LYS A 1 83 ? 13.232 7.198 18.939 1.00 61.78 83 LYS A C 1
ATOM 610 O O . LYS A 1 83 ? 13.946 6.546 19.689 1.00 61.78 83 LYS A O 1
ATOM 615 N N . LEU A 1 84 ? 12.339 8.083 19.369 1.00 67.50 84 LEU A N 1
ATOM 616 C CA . LEU A 1 84 ? 12.088 8.460 20.759 1.00 67.50 84 LEU A CA 1
ATOM 617 C C . LEU A 1 84 ? 10.687 7.992 21.183 1.00 67.50 84 LEU A C 1
ATOM 619 O O . LEU A 1 84 ? 9.939 8.723 21.826 1.00 67.50 84 LEU A O 1
ATOM 623 N N . TYR A 1 85 ? 10.327 6.781 20.764 1.00 81.06 85 TYR A N 1
ATOM 624 C CA . TYR A 1 85 ? 9.130 6.076 21.201 1.00 81.06 85 TYR A CA 1
ATOM 625 C C . TYR A 1 85 ? 9.542 4.896 22.082 1.00 81.06 85 TYR A C 1
ATOM 627 O O . TYR A 1 85 ? 10.466 4.163 21.720 1.00 81.06 85 TYR A O 1
ATOM 635 N N . ILE A 1 86 ? 8.863 4.716 23.213 1.00 85.75 86 ILE A N 1
ATOM 636 C CA . ILE A 1 86 ? 9.074 3.589 24.122 1.00 85.75 86 ILE A CA 1
ATOM 637 C C . ILE A 1 86 ? 7.735 3.089 24.670 1.00 85.75 86 ILE A C 1
ATOM 639 O O . ILE A 1 86 ? 6.865 3.878 25.039 1.00 85.75 86 ILE A O 1
ATOM 643 N N . GLU A 1 87 ? 7.559 1.773 24.703 1.00 85.69 87 GLU A N 1
ATOM 644 C CA . GLU A 1 87 ? 6.481 1.143 25.461 1.00 85.69 87 GLU A CA 1
ATOM 645 C C . GLU A 1 87 ? 6.993 0.918 26.884 1.00 85.69 87 GLU A C 1
ATOM 647 O O . GLU A 1 87 ? 8.028 0.285 27.066 1.00 85.69 87 GLU A O 1
ATOM 652 N N . LEU A 1 88 ? 6.318 1.516 27.862 1.00 86.69 88 LEU A N 1
ATOM 653 C CA . LEU A 1 88 ? 6.761 1.558 29.248 1.00 86.69 88 LEU A CA 1
ATOM 654 C C . LEU A 1 88 ? 6.338 0.292 29.978 1.00 86.69 88 LEU A C 1
ATOM 656 O O . LEU A 1 88 ? 5.169 -0.103 29.928 1.00 86.69 88 LEU A O 1
ATOM 660 N N . THR A 1 89 ? 7.291 -0.285 30.699 1.00 85.62 89 THR A N 1
ATOM 661 C CA . THR A 1 89 ? 7.060 -1.397 31.630 1.00 85.62 89 THR A CA 1
ATOM 662 C C . THR A 1 89 ? 6.903 -0.918 33.074 1.00 85.62 89 THR A C 1
ATOM 664 O O . THR A 1 89 ? 6.439 -1.671 33.927 1.00 85.62 89 THR A O 1
ATOM 667 N N . ALA A 1 90 ? 7.251 0.342 33.345 1.00 85.38 90 ALA A N 1
ATOM 668 C CA . ALA A 1 90 ? 7.120 0.970 34.651 1.00 85.38 90 ALA A CA 1
ATOM 669 C C . ALA A 1 90 ? 5.669 1.024 35.173 1.00 85.38 90 ALA A C 1
ATOM 671 O O . ALA A 1 90 ? 4.746 1.419 34.457 1.00 85.38 90 ALA A O 1
ATOM 672 N N . GLY A 1 91 ? 5.502 0.694 36.459 1.00 83.44 91 GLY A N 1
ATOM 673 C CA . GLY A 1 91 ? 4.232 0.812 37.189 1.00 83.44 91 GLY A CA 1
ATOM 674 C C . GLY A 1 91 ? 4.061 2.132 37.952 1.00 83.44 91 GLY A C 1
ATOM 675 O O . GLY A 1 91 ? 2.950 2.479 38.343 1.00 83.44 91 GLY A O 1
ATOM 676 N N . ASP A 1 92 ? 5.141 2.889 38.148 1.00 89.75 92 ASP A N 1
ATOM 677 C CA . ASP A 1 92 ? 5.157 4.150 38.893 1.00 89.75 92 ASP A CA 1
ATOM 678 C C . ASP A 1 92 ? 5.885 5.267 38.122 1.00 89.75 92 ASP A C 1
ATOM 680 O O . ASP A 1 92 ? 6.645 5.016 37.178 1.00 89.75 92 ASP A O 1
ATOM 684 N N . LYS A 1 93 ? 5.635 6.522 38.517 1.00 89.50 93 LYS A N 1
ATOM 685 C CA . LYS A 1 93 ? 6.153 7.711 37.822 1.00 89.50 93 LYS A CA 1
ATOM 686 C C . LYS A 1 93 ? 7.680 7.819 37.832 1.00 89.50 93 LYS A C 1
ATOM 688 O O . LYS A 1 93 ? 8.259 8.224 36.823 1.00 89.50 93 LYS A O 1
ATOM 693 N N . ASP A 1 94 ? 8.341 7.427 38.921 1.00 90.00 94 ASP A N 1
ATOM 694 C CA . ASP A 1 94 ? 9.796 7.542 39.053 1.00 90.00 94 ASP A CA 1
ATOM 695 C C . ASP A 1 94 ? 10.484 6.509 38.149 1.00 90.00 94 ASP A C 1
ATOM 697 O O . ASP A 1 94 ? 11.431 6.841 37.428 1.00 90.00 94 ASP A O 1
ATOM 701 N N . SER A 1 95 ? 9.971 5.276 38.125 1.00 90.94 95 SER A N 1
ATOM 702 C CA . SER A 1 95 ? 10.429 4.222 37.215 1.00 90.94 95 SER A CA 1
ATOM 703 C C . SER A 1 95 ? 10.212 4.601 35.747 1.00 90.94 95 SER A C 1
ATOM 705 O O . SER A 1 95 ? 11.113 4.410 34.927 1.00 90.94 95 SER A O 1
ATOM 707 N N . ALA A 1 96 ? 9.077 5.225 35.411 1.00 90.94 96 ALA A N 1
ATOM 708 C CA . ALA A 1 96 ? 8.795 5.684 34.050 1.00 90.94 96 ALA A CA 1
ATOM 709 C C . ALA A 1 96 ? 9.776 6.772 33.589 1.00 90.94 96 ALA A C 1
ATOM 711 O O . ALA A 1 96 ? 10.304 6.707 32.478 1.00 90.94 96 ALA A O 1
ATOM 712 N N . ILE A 1 97 ? 10.074 7.751 34.451 1.00 91.56 97 ILE A N 1
ATOM 713 C CA . ILE A 1 97 ? 11.062 8.802 34.164 1.00 91.56 97 ILE A CA 1
ATOM 714 C C . ILE A 1 97 ? 12.457 8.198 33.955 1.00 91.56 97 ILE A C 1
ATOM 716 O O . ILE A 1 97 ? 13.179 8.629 33.053 1.00 91.56 97 ILE A O 1
ATOM 720 N N . ARG A 1 98 ? 12.840 7.179 34.736 1.00 92.50 98 ARG A N 1
ATOM 721 C CA . ARG A 1 98 ? 14.126 6.479 34.578 1.00 92.50 98 ARG A CA 1
ATOM 722 C C . ARG A 1 98 ? 14.223 5.741 33.244 1.00 92.50 98 ARG A C 1
ATOM 724 O O . ARG A 1 98 ? 15.215 5.914 32.538 1.00 92.50 98 ARG A O 1
ATOM 731 N N . GLU A 1 99 ? 13.195 4.978 32.879 1.00 91.94 99 GLU A N 1
ATOM 732 C CA . GLU A 1 99 ? 13.122 4.220 31.621 1.00 91.94 99 GLU A CA 1
ATOM 733 C C . GLU A 1 99 ? 13.197 5.162 30.401 1.00 91.94 99 GLU A C 1
ATOM 735 O O . GLU A 1 99 ? 14.005 4.977 29.485 1.00 91.94 99 GLU A O 1
ATOM 740 N N . MET A 1 100 ? 12.435 6.262 30.430 1.00 91.25 100 MET A N 1
ATOM 741 C CA . MET A 1 100 ? 12.471 7.291 29.384 1.00 91.25 100 MET A CA 1
ATOM 742 C C . MET A 1 100 ? 13.804 8.054 29.353 1.00 91.25 100 MET A C 1
ATOM 744 O O . MET A 1 100 ? 14.312 8.360 28.272 1.00 91.25 100 MET A O 1
ATOM 748 N N . GLY A 1 101 ? 14.392 8.350 30.513 1.00 90.00 101 GLY A N 1
ATOM 749 C CA . GLY A 1 101 ? 15.675 9.044 30.631 1.00 90.00 101 GLY A CA 1
ATOM 750 C C . GLY A 1 101 ? 16.840 8.233 30.061 1.00 90.00 101 GLY A C 1
ATOM 751 O O . GLY A 1 101 ? 17.653 8.774 29.309 1.00 90.00 101 GLY A O 1
ATOM 752 N N . GLN A 1 102 ? 16.873 6.921 30.320 1.00 90.75 102 GLN A N 1
ATOM 753 C CA . GLN A 1 102 ? 17.830 6.003 29.692 1.00 90.75 102 GLN A CA 1
ATOM 754 C C . GLN A 1 102 ? 17.686 6.018 28.170 1.00 90.75 102 GLN A C 1
ATOM 756 O O . GLN A 1 102 ? 18.671 6.192 27.449 1.00 90.75 102 GLN A O 1
ATOM 761 N N . LYS A 1 103 ? 16.449 5.942 27.664 1.00 88.06 103 LYS A N 1
ATOM 762 C CA . LYS A 1 103 ? 16.213 5.974 26.219 1.00 88.06 103 LYS A CA 1
ATOM 763 C C . LYS A 1 103 ? 16.632 7.297 25.579 1.00 88.06 103 LYS A C 1
ATOM 765 O O . LYS A 1 103 ? 17.174 7.318 24.473 1.00 88.06 103 LYS A O 1
ATOM 770 N N . ALA A 1 104 ? 16.402 8.411 26.267 1.00 87.75 104 ALA A N 1
ATOM 771 C CA . ALA A 1 104 ? 16.839 9.724 25.811 1.00 87.75 104 ALA A CA 1
ATOM 772 C C . ALA A 1 104 ? 18.365 9.851 25.786 1.00 87.75 104 ALA A C 1
ATOM 774 O O . ALA A 1 104 ? 18.897 10.460 24.857 1.00 87.75 104 ALA A O 1
ATOM 775 N N . SER A 1 105 ? 19.062 9.245 26.749 1.00 89.44 105 SER A N 1
ATOM 776 C CA . SER A 1 105 ? 20.525 9.220 26.801 1.00 89.44 105 SER A CA 1
ATOM 777 C C . SER A 1 105 ? 21.136 8.574 25.555 1.00 89.44 105 SER A C 1
ATOM 779 O O . SER A 1 105 ? 22.001 9.181 24.920 1.00 89.44 105 SER A O 1
ATOM 781 N N . GLU A 1 106 ? 20.617 7.417 25.124 1.00 85.12 106 GLU A N 1
ATOM 782 C CA . GLU A 1 106 ? 21.075 6.719 23.909 1.00 85.12 106 GLU A CA 1
ATOM 783 C C . GLU A 1 106 ? 21.003 7.607 22.658 1.00 85.12 106 GLU A C 1
ATOM 785 O O . GLU A 1 106 ? 21.875 7.571 21.786 1.00 85.12 106 GLU A O 1
ATOM 790 N N . VAL A 1 107 ? 19.941 8.407 22.554 1.00 82.31 107 VAL A N 1
ATOM 791 C CA . VAL A 1 107 ? 19.654 9.205 21.358 1.00 82.31 107 VAL A CA 1
ATOM 792 C C . VAL A 1 107 ? 20.364 10.556 21.393 1.00 82.31 107 VAL A C 1
ATOM 794 O O . VAL A 1 107 ? 20.863 11.011 20.362 1.00 82.31 107 VAL A O 1
ATOM 797 N N . LEU A 1 108 ? 20.398 11.208 22.556 1.00 82.81 108 LEU A N 1
ATOM 798 C CA . LEU A 1 108 ? 20.959 12.549 22.723 1.00 82.81 108 LEU A CA 1
ATOM 799 C C . LEU A 1 108 ? 22.452 12.539 23.043 1.00 82.81 108 LEU A C 1
ATOM 801 O O . LEU A 1 108 ? 23.084 13.587 22.932 1.00 82.81 108 LEU A O 1
ATOM 805 N N . LYS A 1 109 ? 23.016 11.374 23.389 1.00 85.44 109 LYS A N 1
ATOM 806 C CA . LYS A 1 109 ? 24.401 11.218 23.856 1.00 85.44 109 LYS A CA 1
ATOM 807 C C . LYS A 1 109 ? 24.718 12.105 25.068 1.00 85.44 109 LYS A C 1
ATOM 809 O O . LYS A 1 109 ? 25.837 12.585 25.215 1.00 85.44 109 LYS A O 1
ATOM 814 N N . ILE A 1 110 ? 23.714 12.338 25.910 1.00 86.88 110 ILE A N 1
ATOM 815 C CA . ILE A 1 110 ? 23.835 13.035 27.194 1.00 86.88 110 ILE A CA 1
ATOM 816 C C . ILE A 1 110 ? 23.764 11.961 28.288 1.00 86.88 110 ILE A C 1
ATOM 818 O O . ILE A 1 110 ? 22.935 11.058 28.150 1.00 86.88 110 ILE A O 1
ATOM 822 N N . PRO A 1 111 ? 24.592 12.016 29.345 1.00 90.19 111 PRO A N 1
ATOM 823 C CA . PRO A 1 111 ? 24.546 11.051 30.443 1.00 90.19 111 PRO A CA 1
ATOM 824 C C . PRO A 1 111 ? 23.136 10.896 31.047 1.00 90.19 111 PRO A C 1
ATOM 826 O O . PRO A 1 111 ? 22.421 11.881 31.253 1.00 90.19 111 PRO A O 1
ATOM 829 N N . ALA A 1 112 ? 22.699 9.649 31.256 1.00 89.56 112 ALA A N 1
ATOM 830 C CA . ALA A 1 112 ? 21.330 9.335 31.680 1.00 89.56 112 ALA A CA 1
ATOM 831 C C . ALA A 1 112 ? 21.015 9.846 33.092 1.00 89.56 112 ALA A C 1
ATOM 833 O O . ALA A 1 112 ? 19.905 10.308 33.341 1.00 89.56 112 ALA A O 1
ATOM 834 N N . ASP A 1 113 ? 21.994 9.790 33.990 1.00 90.31 113 ASP A N 1
ATOM 835 C CA . ASP A 1 113 ? 21.958 10.334 35.348 1.00 90.31 113 ASP A CA 1
ATOM 836 C C . ASP A 1 113 ? 21.568 11.817 35.356 1.00 90.31 113 ASP A C 1
ATOM 838 O O . ASP A 1 113 ? 20.597 12.184 36.015 1.00 90.31 113 ASP A O 1
ATOM 842 N N . VAL A 1 114 ? 22.222 12.635 34.526 1.00 89.50 114 VAL A N 1
ATOM 843 C CA . VAL A 1 114 ? 21.943 14.076 34.420 1.00 89.50 114 VAL A CA 1
ATOM 844 C C . VAL A 1 114 ? 20.508 14.333 33.947 1.00 89.50 114 VAL A C 1
ATOM 846 O O . VAL A 1 114 ? 19.823 15.214 34.473 1.00 89.50 114 VAL A O 1
ATOM 849 N N . ILE A 1 115 ? 20.023 13.563 32.966 1.00 88.94 115 ILE A N 1
ATOM 850 C CA . ILE A 1 115 ? 18.652 13.692 32.447 1.00 88.94 115 ILE A CA 1
ATOM 851 C C . ILE A 1 115 ? 17.630 13.319 33.527 1.00 88.94 115 ILE A C 1
ATOM 853 O O . ILE A 1 115 ? 16.675 14.062 33.766 1.00 88.94 115 ILE A O 1
ATOM 857 N N . ILE A 1 116 ? 17.826 12.163 34.163 1.00 91.50 116 ILE A N 1
ATOM 858 C CA . ILE A 1 116 ? 16.902 11.587 35.142 1.00 91.50 116 ILE A CA 1
ATOM 859 C C . ILE A 1 116 ? 16.822 12.470 36.387 1.00 91.50 116 ILE A C 1
ATOM 861 O O . ILE A 1 116 ? 15.720 12.752 36.853 1.00 91.50 116 ILE A O 1
ATOM 865 N N . GLU A 1 117 ? 17.956 12.937 36.909 1.00 90.06 117 GLU A N 1
ATOM 866 C CA . GLU A 1 117 ? 17.999 13.775 38.109 1.00 90.06 117 GLU A CA 1
ATOM 867 C C . GLU A 1 117 ? 17.242 15.092 37.901 1.00 90.06 117 GLU A C 1
ATOM 869 O O . GLU A 1 117 ? 16.370 15.433 38.702 1.00 90.06 117 GLU A O 1
ATOM 874 N N . ASN A 1 118 ? 17.475 15.777 36.776 1.00 87.75 118 ASN A N 1
ATOM 875 C CA . ASN A 1 118 ? 16.778 17.024 36.452 1.00 87.75 118 ASN A CA 1
ATOM 876 C C . ASN A 1 118 ? 15.262 16.826 36.274 1.00 87.75 118 ASN A C 1
ATOM 878 O O . ASN A 1 118 ? 14.475 17.691 36.665 1.00 87.75 118 ASN A O 1
ATOM 882 N N . LEU A 1 119 ? 14.833 15.698 35.696 1.00 88.44 119 LEU A N 1
ATOM 883 C CA . LEU A 1 119 ? 13.410 15.370 35.552 1.00 88.44 119 LEU A CA 1
ATOM 884 C C . LEU A 1 119 ? 12.759 15.045 36.898 1.00 88.44 119 LEU A C 1
ATOM 886 O O . LEU A 1 119 ? 11.706 15.598 37.202 1.00 88.44 119 LEU A O 1
ATOM 890 N N . LEU A 1 120 ? 13.384 14.197 37.720 1.00 87.75 120 LEU A N 1
ATOM 891 C CA . LEU A 1 120 ? 12.856 13.812 39.033 1.00 87.75 120 LEU A CA 1
ATOM 892 C C . LEU A 1 120 ? 12.805 15.003 39.995 1.00 87.75 120 LEU A C 1
ATOM 894 O O . LEU A 1 120 ? 11.823 15.173 40.719 1.00 87.75 120 LEU A O 1
ATOM 898 N N . GLN A 1 121 ? 13.829 15.860 39.987 1.00 85.44 121 GLN A N 1
ATOM 899 C CA . GLN A 1 121 ? 13.846 17.081 40.792 1.00 85.44 121 GLN A CA 1
ATOM 900 C C . GLN A 1 121 ? 12.709 18.023 40.383 1.00 85.44 121 GLN A C 1
ATOM 902 O O . GLN A 1 121 ? 12.051 18.619 41.241 1.00 85.44 121 GLN A O 1
ATOM 907 N N . ARG A 1 122 ? 12.433 18.128 39.076 1.00 80.94 122 ARG A N 1
ATOM 908 C CA . ARG A 1 122 ? 11.332 18.947 38.571 1.00 80.94 122 ARG A CA 1
ATOM 909 C C . ARG A 1 122 ? 9.965 18.347 38.902 1.00 80.94 122 ARG A C 1
ATOM 911 O O . ARG A 1 122 ? 9.101 19.097 39.355 1.00 80.94 122 ARG A O 1
ATOM 918 N N . GLU A 1 123 ? 9.792 17.036 38.762 1.00 83.50 123 GLU A N 1
ATOM 919 C CA . GLU A 1 123 ? 8.543 16.324 39.071 1.00 83.50 123 GLU A CA 1
ATOM 920 C C . GLU A 1 123 ? 8.159 16.457 40.550 1.00 83.50 123 GLU A C 1
ATOM 922 O O . GLU A 1 123 ? 7.015 16.760 40.880 1.00 83.50 123 GLU A O 1
ATOM 927 N N . ARG A 1 124 ? 9.134 16.323 41.460 1.00 81.94 124 ARG A N 1
ATOM 928 C CA . ARG A 1 124 ? 8.914 16.514 42.906 1.00 81.94 124 ARG A CA 1
ATOM 929 C C . ARG A 1 124 ? 8.469 17.932 43.260 1.00 81.94 124 ARG A C 1
ATOM 931 O O . ARG A 1 124 ? 7.798 18.123 44.267 1.00 81.94 124 ARG A O 1
ATOM 938 N N . SER A 1 125 ? 8.846 18.925 42.452 1.00 76.06 125 SER A N 1
ATOM 939 C CA . SER A 1 125 ? 8.488 20.329 42.685 1.00 76.06 125 SER A CA 1
ATOM 940 C C . SER A 1 125 ? 7.104 20.703 42.145 1.00 76.06 125 SER A C 1
ATOM 942 O O . SER A 1 125 ? 6.500 21.669 42.608 1.00 76.06 125 SER A O 1
ATOM 944 N N . THR A 1 126 ? 6.603 20.006 41.121 1.00 75.56 126 THR A N 1
ATOM 945 C CA . THR A 1 126 ? 5.327 20.313 40.459 1.00 75.56 126 THR A CA 1
ATOM 946 C C . THR A 1 126 ? 4.845 19.088 39.684 1.00 75.56 126 THR A C 1
ATOM 948 O O . THR A 1 126 ? 5.558 18.625 38.798 1.00 75.56 126 THR A O 1
ATOM 951 N N . ALA A 1 127 ? 3.620 18.628 39.960 1.00 77.75 127 ALA A N 1
ATOM 952 C CA . ALA A 1 127 ? 2.984 17.533 39.226 1.00 77.75 127 ALA A CA 1
ATOM 953 C C . ALA A 1 127 ? 2.930 17.810 37.715 1.00 77.75 127 ALA A C 1
ATOM 955 O O . ALA A 1 127 ? 2.574 18.919 37.293 1.00 77.75 127 ALA A O 1
ATOM 956 N N . THR A 1 128 ? 3.245 16.803 36.898 1.00 81.62 128 THR A N 1
ATOM 957 C CA . THR A 1 128 ? 3.271 16.942 35.430 1.00 81.62 128 THR A CA 1
ATOM 958 C C . THR A 1 128 ? 2.128 16.233 34.706 1.00 81.62 128 THR A C 1
ATOM 960 O O . THR A 1 128 ? 2.079 16.226 33.470 1.00 81.62 128 THR A O 1
ATOM 963 N N . GLY A 1 129 ? 1.152 15.704 35.446 1.00 78.75 129 GLY A N 1
ATOM 964 C CA . GLY A 1 129 ? -0.116 15.232 34.902 1.00 78.75 129 GLY A CA 1
ATOM 965 C C . GLY A 1 129 ? -0.939 16.369 34.281 1.00 78.75 129 GLY A C 1
ATOM 966 O O . GLY A 1 129 ? -1.399 17.283 34.967 1.00 78.75 129 GLY A O 1
ATOM 967 N N . LEU A 1 130 ? -1.163 16.304 32.965 1.00 81.25 130 LEU A N 1
ATOM 968 C CA . LEU A 1 130 ? -1.925 17.307 32.207 1.00 81.25 130 LEU A CA 1
ATOM 969 C C . LEU A 1 130 ? -3.440 17.011 32.196 1.00 81.25 130 LEU A C 1
ATOM 971 O O . LEU A 1 130 ? -4.239 17.891 31.869 1.00 81.25 130 LEU A O 1
ATOM 975 N N . GLY A 1 131 ? -3.827 15.782 32.554 1.00 76.44 131 GLY A N 1
ATOM 976 C CA . GLY A 1 131 ? -5.181 15.240 32.408 1.00 76.44 131 GLY A CA 1
ATOM 977 C C . GLY A 1 131 ? -5.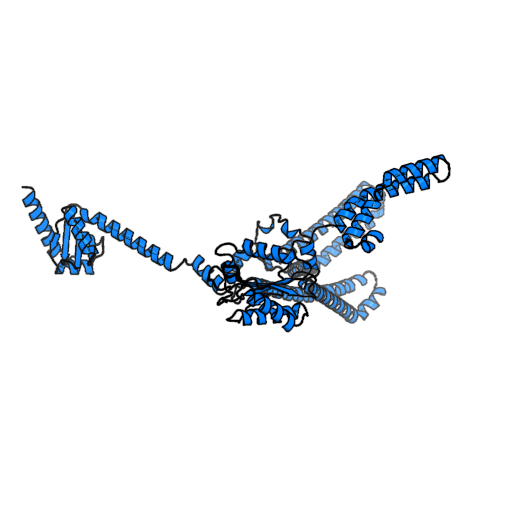396 14.547 31.058 1.00 76.44 131 GLY A C 1
ATOM 978 O O . GLY A 1 131 ? -4.468 14.418 30.260 1.00 76.44 131 GLY A O 1
ATOM 979 N N . TYR A 1 132 ? -6.607 14.046 30.800 1.00 82.12 132 TYR A N 1
ATOM 980 C CA . TYR A 1 132 ? -6.954 13.272 29.589 1.00 82.12 132 TYR A CA 1
ATOM 981 C C . TYR A 1 132 ? -6.076 12.022 29.387 1.00 82.12 132 TYR A C 1
ATOM 983 O O . TYR A 1 132 ? -5.848 11.564 28.261 1.00 82.12 132 TYR A O 1
ATOM 991 N N . ARG A 1 133 ? -5.600 11.448 30.503 1.00 85.88 133 ARG A N 1
ATOM 992 C CA . ARG A 1 133 ? -4.641 10.331 30.552 1.00 85.88 133 ARG A CA 1
ATOM 993 C C . ARG A 1 133 ? -3.283 10.668 29.917 1.00 85.88 133 ARG A C 1
ATOM 995 O O . ARG A 1 133 ? -2.660 9.790 29.310 1.00 85.88 133 ARG A O 1
ATOM 1002 N N . ILE A 1 134 ? -2.820 11.910 30.067 1.00 89.56 134 ILE A N 1
ATOM 1003 C CA . ILE A 1 134 ? -1.521 12.376 29.569 1.00 89.56 134 ILE A CA 1
ATOM 1004 C C . ILE A 1 134 ? -0.686 12.993 30.686 1.00 89.56 134 ILE A C 1
ATOM 1006 O O . ILE A 1 134 ? -1.192 13.770 31.497 1.00 89.56 134 ILE A O 1
ATOM 1010 N N . ALA A 1 135 ? 0.612 12.698 30.668 1.00 89.94 135 ALA A N 1
ATOM 1011 C CA . ALA A 1 135 ? 1.620 13.357 31.494 1.00 89.94 135 ALA A CA 1
ATOM 1012 C C . ALA A 1 135 ? 2.693 14.015 30.620 1.00 89.94 135 ALA A C 1
ATOM 1014 O O . ALA A 1 135 ? 2.977 13.543 29.515 1.00 89.94 135 ALA A O 1
ATOM 1015 N N . VAL A 1 136 ? 3.278 15.115 31.095 1.00 90.44 136 VAL A N 1
ATOM 1016 C CA . VAL A 1 136 ? 4.312 15.869 30.368 1.00 90.44 136 VAL A CA 1
ATOM 1017 C C . VAL A 1 136 ? 5.492 16.216 31.292 1.00 90.44 136 VAL A C 1
ATOM 1019 O O . VAL A 1 136 ? 5.698 17.394 31.624 1.00 90.44 136 VAL A O 1
ATOM 1022 N N . PRO A 1 137 ? 6.277 15.214 31.734 1.00 89.81 137 PRO A N 1
ATOM 1023 C CA . PRO A 1 137 ? 7.479 15.468 32.514 1.00 89.81 137 PRO A CA 1
ATOM 1024 C C . PRO A 1 137 ? 8.469 16.276 31.676 1.00 89.81 137 PRO A C 1
ATOM 1026 O O . PRO A 1 137 ? 8.700 15.989 30.500 1.00 89.81 137 PRO A O 1
ATOM 1029 N N . HIS A 1 138 ? 9.035 17.335 32.246 1.00 89.62 138 HIS A N 1
ATOM 1030 C CA . HIS A 1 138 ? 9.880 18.247 31.486 1.00 89.62 138 HIS A CA 1
ATOM 1031 C C . HIS A 1 138 ? 11.083 18.725 32.279 1.00 89.62 138 HIS A C 1
ATOM 1033 O O . HIS A 1 138 ? 10.982 19.002 33.468 1.00 89.62 138 HIS A O 1
ATOM 1039 N N . ALA A 1 139 ? 12.216 18.867 31.598 1.00 87.19 139 ALA A N 1
ATOM 1040 C CA . ALA A 1 139 ? 13.453 19.347 32.197 1.00 87.19 139 ALA A CA 1
ATOM 1041 C C . ALA A 1 139 ? 14.204 20.296 31.260 1.00 87.19 139 ALA A C 1
ATOM 1043 O O . ALA A 1 139 ? 14.044 20.286 30.030 1.00 87.19 139 ALA A O 1
ATOM 1044 N N . ARG A 1 140 ? 15.033 21.144 31.868 1.00 85.12 140 ARG A N 1
ATOM 1045 C CA . ARG A 1 140 ? 15.969 22.016 31.162 1.00 85.12 140 ARG A CA 1
ATOM 1046 C C . ARG A 1 140 ? 17.368 21.452 31.342 1.00 85.12 140 ARG A C 1
ATOM 1048 O O . ARG A 1 140 ? 17.760 21.184 32.466 1.00 85.12 140 ARG A O 1
ATOM 1055 N N . LEU A 1 141 ? 18.085 21.260 30.242 1.00 84.50 141 LEU A N 1
ATOM 1056 C CA . LEU A 1 141 ? 19.397 20.620 30.231 1.00 84.50 141 LEU A CA 1
ATOM 1057 C C . LEU A 1 141 ? 20.355 21.382 29.320 1.00 84.50 141 LEU A C 1
ATOM 1059 O O . LEU A 1 141 ? 19.999 21.774 28.201 1.00 84.50 141 LEU A O 1
ATOM 1063 N N . GLU A 1 142 ? 21.586 21.556 29.790 1.00 78.00 142 GLU A N 1
ATOM 1064 C CA . GLU A 1 142 ? 22.687 22.044 28.965 1.00 78.00 142 GLU A CA 1
ATOM 1065 C C . GLU A 1 142 ? 23.078 20.995 27.909 1.00 78.00 142 GLU A C 1
ATOM 1067 O O . GLU A 1 142 ? 22.851 19.797 28.069 1.00 78.00 142 GLU A O 1
ATOM 1072 N N . GLY A 1 143 ? 23.600 21.442 26.764 1.00 75.31 143 GLY A N 1
ATOM 1073 C CA . GLY A 1 143 ? 23.945 20.559 25.638 1.00 75.31 143 GLY A CA 1
ATOM 1074 C C . GLY A 1 143 ? 22.804 20.283 24.644 1.00 75.31 143 GLY A C 1
ATOM 1075 O O . GLY A 1 143 ? 23.050 19.783 23.545 1.00 75.31 143 GLY A O 1
ATOM 1076 N N . ILE A 1 144 ? 21.565 20.692 24.946 1.00 77.19 144 ILE A N 1
ATOM 1077 C CA . ILE A 1 144 ? 20.414 20.530 24.043 1.00 77.19 144 ILE A CA 1
ATOM 1078 C C . ILE A 1 144 ? 20.248 21.752 23.127 1.00 77.19 144 ILE A C 1
ATOM 1080 O O . ILE A 1 144 ? 19.777 22.806 23.539 1.00 77.19 144 ILE A O 1
ATOM 1084 N N . ARG A 1 145 ? 20.573 21.626 21.833 1.00 71.75 145 ARG A N 1
ATOM 1085 C CA . ARG A 1 145 ? 20.470 22.753 20.872 1.00 71.75 145 ARG A CA 1
ATOM 1086 C C . ARG A 1 145 ? 19.030 23.134 20.490 1.00 71.75 145 ARG A C 1
ATOM 1088 O O . ARG A 1 145 ? 18.768 24.287 20.132 1.00 71.75 145 ARG A O 1
ATOM 1095 N N . GLN A 1 146 ? 18.106 22.176 20.524 1.00 76.31 146 GLN A N 1
ATOM 1096 C CA . GLN A 1 146 ? 16.694 22.327 20.153 1.00 76.31 146 GLN A CA 1
ATOM 1097 C C . GLN A 1 146 ? 15.829 21.445 21.060 1.00 76.31 146 GLN A C 1
ATOM 1099 O O . GLN A 1 146 ? 16.325 20.400 21.471 1.00 76.31 146 GLN A O 1
ATOM 1104 N N . PRO A 1 147 ? 14.583 21.833 21.387 1.00 81.50 147 PRO A N 1
ATOM 1105 C CA . PRO A 1 147 ? 13.732 21.013 22.241 1.00 81.50 147 PRO A CA 1
ATOM 1106 C C . PRO A 1 147 ? 13.512 19.627 21.626 1.00 81.50 147 PRO A C 1
ATOM 1108 O O . PRO A 1 147 ? 13.444 19.498 20.403 1.00 81.50 147 PRO A O 1
ATOM 1111 N N . VAL A 1 148 ? 13.405 18.612 22.482 1.00 83.50 148 VAL A N 1
ATOM 1112 C CA . VAL A 1 148 ? 13.214 17.201 22.118 1.00 83.50 148 VAL A CA 1
ATOM 1113 C C . VAL A 1 148 ? 12.054 16.637 22.933 1.00 83.50 148 VAL A C 1
ATOM 1115 O O . VAL A 1 148 ? 11.979 16.898 24.131 1.00 83.50 148 VAL A O 1
ATOM 1118 N N . ALA A 1 149 ? 11.161 15.873 22.296 1.00 86.50 149 ALA A N 1
ATOM 1119 C CA . ALA A 1 149 ? 10.050 15.198 22.960 1.00 86.50 149 ALA A CA 1
ATOM 1120 C C . ALA A 1 149 ? 10.139 13.683 22.741 1.00 86.50 149 ALA A C 1
ATOM 1122 O O . ALA A 1 149 ? 10.187 13.219 21.598 1.00 86.50 149 ALA A O 1
ATOM 1123 N N . LEU A 1 150 ? 10.148 12.930 23.840 1.00 87.94 150 LEU A N 1
ATOM 1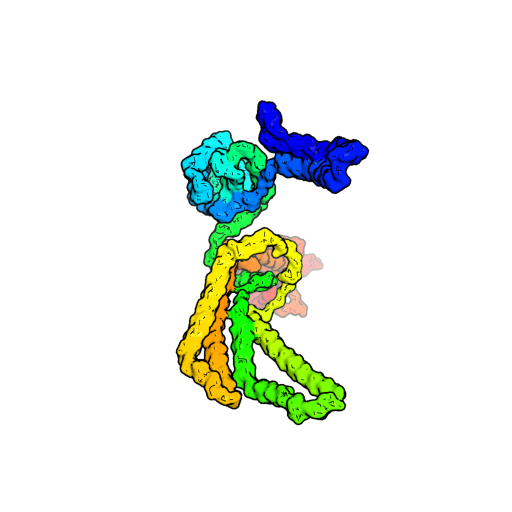124 C CA . LEU A 1 150 ? 10.085 11.469 23.872 1.00 87.94 150 LEU A CA 1
ATOM 1125 C C . LEU A 1 150 ? 8.674 11.044 24.280 1.00 87.94 150 LEU A C 1
ATOM 1127 O O . LEU A 1 150 ? 8.094 11.632 25.190 1.00 87.94 150 LEU A O 1
ATOM 1131 N N . VAL A 1 151 ? 8.117 10.049 23.594 1.00 89.62 151 VAL A N 1
ATOM 1132 C CA . VAL A 1 151 ? 6.769 9.534 23.854 1.00 89.62 151 VAL A CA 1
ATOM 1133 C C . VAL A 1 151 ? 6.865 8.150 24.484 1.00 89.62 151 VAL A C 1
ATOM 1135 O O . VAL A 1 151 ? 7.348 7.212 23.853 1.00 89.62 151 VAL A O 1
ATOM 1138 N N . GLY A 1 152 ? 6.404 8.040 25.724 1.00 89.25 152 GLY A N 1
ATOM 1139 C CA . GLY A 1 152 ? 6.231 6.791 26.451 1.00 89.25 152 GLY A CA 1
ATOM 1140 C C . GLY A 1 152 ? 4.768 6.363 26.427 1.00 89.25 152 GLY A C 1
ATOM 1141 O O . GLY A 1 152 ? 3.887 7.193 26.652 1.00 89.25 152 GLY A O 1
ATOM 1142 N N . ILE A 1 153 ? 4.493 5.090 26.153 1.00 89.31 153 ILE A N 1
ATOM 1143 C CA . ILE A 1 153 ? 3.139 4.526 26.209 1.00 89.31 153 ILE A CA 1
ATOM 1144 C C . ILE A 1 153 ? 3.060 3.474 27.311 1.00 89.31 153 ILE A C 1
ATOM 1146 O O . ILE A 1 153 ? 3.755 2.470 27.245 1.00 89.31 153 ILE A O 1
ATOM 1150 N N . SER A 1 154 ? 2.178 3.682 28.288 1.00 90.25 154 SER A N 1
ATOM 1151 C CA . SER A 1 154 ? 1.850 2.706 29.332 1.00 90.25 154 SER A CA 1
ATOM 1152 C C . SER A 1 154 ? 0.462 2.112 29.085 1.00 90.25 154 SER A C 1
ATOM 1154 O O . SER A 1 154 ? -0.533 2.833 28.948 1.00 90.25 154 SER A O 1
ATOM 1156 N N . ARG A 1 155 ? 0.377 0.776 29.023 1.00 84.25 155 ARG A N 1
ATOM 1157 C CA . ARG A 1 155 ? -0.901 0.067 28.822 1.00 84.25 155 ARG A CA 1
ATOM 1158 C C . ARG A 1 155 ? -1.784 0.090 30.063 1.00 84.25 155 ARG A C 1
ATOM 1160 O O . ARG A 1 155 ? -2.999 0.262 29.931 1.00 84.25 155 ARG A O 1
ATOM 1167 N N . GLU A 1 156 ? -1.172 -0.066 31.230 1.00 83.62 156 GLU A N 1
ATOM 1168 C CA . GLU A 1 156 ? -1.850 -0.083 32.529 1.00 83.62 156 GLU A CA 1
ATOM 1169 C C . GLU A 1 156 ? -2.196 1.340 32.989 1.00 83.62 156 GLU A C 1
ATOM 1171 O O . GLU A 1 156 ? -3.275 1.577 33.531 1.00 83.62 156 GLU A O 1
ATOM 1176 N N . GLY A 1 157 ? -1.372 2.315 32.595 1.00 87.25 157 GLY A N 1
ATOM 1177 C CA . GLY A 1 157 ? -1.492 3.711 32.987 1.00 87.25 157 GLY A CA 1
ATOM 1178 C C . GLY A 1 157 ? -0.739 3.979 34.287 1.00 87.25 157 GLY A C 1
ATOM 1179 O O . GLY A 1 157 ? -0.764 3.170 35.204 1.00 87.25 157 GLY A O 1
ATOM 1180 N N . ILE A 1 158 ? -0.074 5.128 34.362 1.00 90.44 158 ILE A N 1
ATOM 1181 C CA . ILE A 1 158 ? 0.790 5.506 35.485 1.00 90.44 158 ILE A CA 1
ATOM 1182 C C . ILE A 1 158 ? 0.233 6.769 36.123 1.00 90.44 158 ILE A C 1
ATOM 1184 O O . ILE A 1 158 ? -0.148 7.705 35.416 1.00 90.44 158 ILE A O 1
ATOM 1188 N N . ASP A 1 159 ? 0.153 6.804 37.447 1.00 89.81 159 ASP A N 1
ATOM 1189 C CA . ASP A 1 159 ? -0.281 8.010 38.141 1.00 89.81 159 ASP A CA 1
ATOM 1190 C C . ASP A 1 159 ? 0.831 9.071 38.148 1.00 89.81 159 ASP A C 1
ATOM 1192 O O . ASP A 1 159 ? 1.933 8.840 38.641 1.00 89.81 159 ASP A O 1
ATOM 1196 N N . PHE A 1 160 ? 0.529 10.227 37.559 1.00 89.06 160 PHE A N 1
ATOM 1197 C CA . PHE A 1 160 ? 1.394 11.411 37.477 1.00 89.06 160 PHE A CA 1
ATOM 1198 C C . PHE A 1 160 ? 0.740 12.609 38.189 1.00 89.06 160 PHE A C 1
ATOM 1200 O O . PHE A 1 160 ? 0.950 13.763 37.805 1.00 89.06 160 PHE A O 1
ATOM 1207 N N . ASP A 1 161 ? -0.110 12.334 39.186 1.00 85.94 161 ASP A N 1
ATOM 1208 C CA . ASP A 1 161 ? -0.800 13.337 40.000 1.00 85.94 161 ASP A CA 1
ATOM 1209 C C . ASP A 1 161 ? -1.636 14.309 39.138 1.00 85.94 161 ASP A C 1
ATOM 1211 O O . ASP A 1 161 ? -1.649 15.530 39.328 1.00 85.94 161 ASP A O 1
ATOM 1215 N N . ALA A 1 162 ? -2.313 13.770 38.117 1.00 84.19 162 ALA A N 1
ATOM 1216 C CA . ALA A 1 162 ? -3.111 14.564 37.188 1.00 84.19 162 ALA A CA 1
ATOM 1217 C C . ALA A 1 162 ? -4.340 15.174 37.883 1.00 84.19 162 ALA A C 1
ATOM 1219 O O . ALA A 1 162 ? -5.019 14.524 38.675 1.00 84.19 162 ALA A O 1
ATOM 1220 N N . ARG A 1 163 ? -4.690 16.421 37.530 1.00 81.06 163 ARG A N 1
ATOM 1221 C CA . ARG A 1 163 ? -5.817 17.159 38.146 1.00 81.06 163 ARG A CA 1
ATOM 1222 C C . ARG A 1 163 ? -7.181 16.477 38.005 1.00 81.06 163 ARG A C 1
ATOM 1224 O O . ARG A 1 163 ? -8.086 16.779 38.773 1.00 81.06 163 ARG A O 1
ATOM 1231 N N . ASP A 1 164 ? -7.346 15.622 37.001 1.00 82.38 164 ASP A N 1
ATOM 1232 C CA . ASP A 1 164 ? -8.571 14.859 36.749 1.00 82.38 164 ASP A CA 1
ATOM 1233 C C . ASP A 1 164 ? -8.577 13.476 37.429 1.00 82.38 164 ASP A C 1
ATOM 1235 O O . ASP A 1 164 ? -9.525 12.715 37.237 1.00 82.38 164 ASP A O 1
ATOM 1239 N N . GLY A 1 165 ? -7.532 13.140 38.198 1.00 80.38 165 GLY A N 1
ATOM 1240 C CA . GLY A 1 165 ? -7.380 11.868 38.909 1.00 80.38 165 GLY A CA 1
ATOM 1241 C C . GLY A 1 165 ? -7.188 10.649 38.002 1.00 80.38 165 GLY A C 1
ATOM 1242 O O . GLY A 1 165 ? -7.265 9.517 38.474 1.00 80.38 165 GLY A O 1
ATOM 1243 N N . LYS A 1 166 ? -6.982 10.841 36.690 1.00 85.38 166 LYS A N 1
ATOM 1244 C CA . LYS A 1 166 ? -6.820 9.740 35.732 1.00 85.38 166 LYS A CA 1
ATOM 1245 C C . LYS A 1 166 ? -5.340 9.428 35.514 1.00 85.38 166 LYS A C 1
ATOM 1247 O O . LYS A 1 166 ? -4.572 10.300 35.114 1.00 85.38 166 LYS A O 1
ATOM 1252 N N . SER A 1 167 ? -4.969 8.152 35.627 1.00 89.62 167 SER A N 1
ATOM 1253 C CA . SER A 1 167 ? -3.618 7.686 35.296 1.00 89.62 167 SER A CA 1
ATOM 1254 C C . SER A 1 167 ? -3.275 7.932 33.821 1.00 89.62 167 SER A C 1
ATOM 1256 O O . SER A 1 167 ? -4.078 7.674 32.908 1.00 89.62 167 SER A O 1
ATOM 1258 N N . ALA A 1 168 ? -2.060 8.418 33.584 1.00 89.00 168 ALA A N 1
ATOM 1259 C CA . ALA A 1 168 ? -1.535 8.735 32.272 1.00 89.00 168 ALA A CA 1
ATOM 1260 C C . ALA A 1 168 ? -1.164 7.468 31.494 1.00 89.00 168 ALA A C 1
ATOM 1262 O O . ALA A 1 168 ? -0.386 6.640 31.955 1.00 89.00 168 ALA A O 1
ATOM 1263 N N . LYS A 1 169 ? -1.708 7.328 30.285 1.00 89.06 169 LYS A N 1
ATOM 1264 C CA . LYS A 1 169 ? -1.347 6.264 29.337 1.00 89.06 169 LYS A CA 1
ATOM 1265 C C . LYS A 1 169 ? -0.297 6.702 28.329 1.00 89.06 169 LYS A C 1
ATOM 1267 O O . LYS A 1 169 ? 0.419 5.862 27.795 1.00 89.06 169 LYS A O 1
ATOM 1272 N N . ILE A 1 170 ? -0.216 8.001 28.055 1.00 89.75 170 ILE A N 1
ATOM 1273 C CA . ILE A 1 170 ? 0.775 8.574 27.146 1.00 89.75 170 ILE A CA 1
ATOM 1274 C C . ILE A 1 170 ? 1.566 9.623 27.918 1.00 89.75 170 ILE A C 1
ATOM 1276 O O . ILE A 1 170 ? 0.992 10.560 28.472 1.00 89.75 170 ILE A O 1
ATOM 1280 N N . ILE A 1 171 ? 2.884 9.475 27.945 1.00 91.69 171 ILE A N 1
ATOM 1281 C CA . ILE A 1 171 ? 3.799 10.369 28.648 1.00 91.69 171 ILE A CA 1
ATOM 1282 C C . ILE A 1 171 ? 4.699 11.058 27.621 1.00 91.69 171 ILE A C 1
ATOM 1284 O O . ILE A 1 171 ? 5.425 10.401 26.881 1.00 91.69 171 ILE A O 1
ATOM 1288 N N . PHE A 1 172 ? 4.646 12.388 27.557 1.00 90.69 172 PHE A N 1
ATOM 1289 C CA . PHE A 1 172 ? 5.487 13.211 26.687 1.00 90.69 172 PHE A CA 1
ATOM 1290 C C . PHE A 1 172 ? 6.629 13.827 27.498 1.00 90.69 172 PHE A C 1
ATOM 1292 O O . PHE A 1 172 ? 6.469 14.892 28.088 1.00 90.69 172 PHE A O 1
ATOM 1299 N N . MET A 1 173 ? 7.799 13.195 27.507 1.00 90.50 173 MET A N 1
ATOM 1300 C CA . MET A 1 173 ? 8.973 13.758 28.170 1.00 90.50 173 MET A CA 1
ATOM 1301 C C . MET A 1 173 ? 9.608 14.841 27.298 1.00 90.50 173 MET A C 1
ATOM 1303 O O . MET A 1 173 ? 10.082 14.543 26.201 1.00 90.50 173 MET A O 1
ATOM 1307 N N . ILE A 1 174 ? 9.635 16.090 27.770 1.00 89.12 174 ILE A N 1
ATOM 1308 C CA . ILE A 1 174 ? 10.168 17.233 27.014 1.00 89.12 174 ILE A CA 1
ATOM 1309 C C . ILE A 1 174 ? 11.481 17.723 27.622 1.00 89.12 174 ILE A C 1
ATOM 1311 O O . ILE A 1 174 ? 11.522 18.193 28.757 1.00 89.12 174 ILE A O 1
ATOM 1315 N N . LEU A 1 175 ? 12.546 17.710 26.826 1.00 87.56 175 LEU A N 1
ATOM 1316 C CA . LEU A 1 175 ? 13.852 18.244 27.201 1.00 87.56 175 LEU A CA 1
ATOM 1317 C C . LEU A 1 175 ? 14.153 19.510 26.394 1.00 87.56 175 LEU A C 1
ATOM 1319 O O . LEU A 1 175 ? 13.952 19.545 25.178 1.00 87.56 175 LEU A O 1
ATOM 1323 N N . SER A 1 176 ? 14.608 20.574 27.056 1.00 86.44 176 SER A N 1
ATOM 1324 C CA . SER A 1 176 ? 14.820 21.887 26.424 1.00 86.44 176 SER A CA 1
ATOM 1325 C C . SER A 1 176 ? 16.053 22.622 26.955 1.00 86.44 176 SER A C 1
ATOM 1327 O O . SER A 1 176 ? 16.583 22.273 28.002 1.00 86.44 176 SER A O 1
ATOM 1329 N N . HIS A 1 177 ? 16.518 23.646 26.234 1.00 82.94 177 HIS A N 1
ATOM 1330 C CA . HIS A 1 177 ? 17.661 24.464 26.659 1.00 82.94 177 HIS A CA 1
ATOM 1331 C C . HIS A 1 177 ? 17.250 25.531 27.696 1.00 82.94 177 HIS A C 1
ATOM 1333 O O . HIS A 1 177 ? 16.203 26.158 27.492 1.00 82.94 177 HIS A O 1
ATOM 1339 N N . PRO A 1 178 ? 18.078 25.834 28.719 1.00 73.25 178 PRO A N 1
ATOM 1340 C CA . PRO A 1 178 ? 17.802 26.870 29.723 1.00 73.25 178 PRO A CA 1
ATOM 1341 C C . PRO A 1 178 ? 17.469 28.263 29.150 1.00 73.25 178 PRO A C 1
ATOM 1343 O O . PRO A 1 178 ? 16.419 28.819 29.463 1.00 73.25 178 PRO A O 1
ATOM 1346 N N . ASP A 1 179 ? 18.291 28.785 28.231 1.00 62.81 179 ASP A N 1
ATOM 1347 C CA . ASP A 1 179 ? 18.155 30.155 27.683 1.00 62.81 179 ASP A CA 1
ATOM 1348 C C . ASP A 1 179 ? 17.030 30.370 26.650 1.00 62.81 179 ASP A C 1
ATOM 1350 O O . ASP A 1 179 ? 16.841 31.472 26.129 1.00 62.81 179 ASP A O 1
ATOM 1354 N N . ARG A 1 180 ? 16.275 29.326 26.283 1.00 64.31 180 ARG A N 1
ATOM 1355 C CA . ARG A 1 180 ? 15.243 29.403 25.230 1.00 64.31 180 ARG A CA 1
ATOM 1356 C C . ARG A 1 180 ? 13.843 29.233 25.807 1.00 64.31 180 ARG A C 1
ATOM 1358 O O . ARG A 1 180 ? 13.143 28.264 25.514 1.00 64.31 180 ARG A O 1
ATOM 1365 N N . ALA A 1 181 ? 13.425 30.230 26.584 1.00 51.09 181 ALA A N 1
ATOM 1366 C CA . ALA A 1 181 ? 12.181 30.242 27.356 1.00 51.09 181 ALA A CA 1
ATOM 1367 C C . ALA A 1 181 ? 10.880 29.997 26.550 1.00 51.09 181 ALA A C 1
ATOM 1369 O O . ALA A 1 181 ? 9.883 29.580 27.133 1.00 51.09 181 ALA A O 1
ATOM 1370 N N . GLY A 1 182 ? 10.854 30.214 25.227 1.00 56.31 182 GLY A N 1
ATOM 1371 C CA . GLY A 1 182 ? 9.621 30.128 24.427 1.00 56.31 182 GLY A CA 1
ATOM 1372 C C . GLY A 1 182 ? 9.256 28.755 23.840 1.00 56.31 182 GLY A C 1
ATOM 1373 O O . GLY A 1 182 ? 8.108 28.557 23.447 1.00 56.31 182 GLY A O 1
ATOM 1374 N N . GLY A 1 183 ? 10.200 27.812 23.739 1.00 62.38 183 GLY A N 1
ATOM 1375 C CA . GLY A 1 183 ? 9.990 26.580 22.958 1.00 62.38 183 GLY A CA 1
ATOM 1376 C C . GLY A 1 183 ? 9.132 25.517 23.650 1.00 62.38 183 GLY A C 1
ATOM 1377 O O . GLY A 1 183 ? 8.382 24.804 22.994 1.00 62.38 183 GLY A O 1
ATOM 1378 N N . HIS A 1 184 ? 9.222 25.418 24.975 1.00 69.19 184 HIS A N 1
ATOM 1379 C CA . HIS A 1 184 ? 8.520 24.395 25.753 1.00 69.19 184 HIS A CA 1
ATOM 1380 C C . HIS A 1 184 ? 7.014 24.687 25.878 1.00 69.19 184 HIS A C 1
ATOM 1382 O O . HIS A 1 184 ? 6.184 23.806 25.651 1.00 69.19 184 HIS A O 1
ATOM 1388 N N . SER A 1 185 ? 6.651 25.945 26.142 1.00 69.81 185 SER A N 1
ATOM 1389 C CA . SER A 1 185 ? 5.256 26.354 26.341 1.00 69.81 185 SER A CA 1
ATOM 1390 C C . SER A 1 185 ? 4.397 26.203 25.080 1.00 69.81 185 SER A C 1
ATOM 1392 O O . SER A 1 185 ? 3.210 25.900 25.184 1.00 69.81 185 SER A O 1
ATOM 1394 N N . SER A 1 186 ? 4.975 26.368 23.880 1.00 73.75 186 SER A N 1
ATOM 1395 C CA . SER A 1 186 ? 4.242 26.127 22.629 1.00 73.75 186 SER A CA 1
ATOM 1396 C C . SER A 1 186 ? 3.929 24.645 22.413 1.00 73.75 186 SER A C 1
ATOM 1398 O O . SER A 1 186 ? 2.832 24.322 21.965 1.00 73.75 186 SER A O 1
ATOM 1400 N N . ILE A 1 187 ? 4.854 23.751 22.777 1.00 80.44 187 ILE A N 1
ATOM 1401 C CA . ILE A 1 187 ? 4.683 22.297 22.636 1.00 80.44 187 ILE A CA 1
ATOM 1402 C C . ILE A 1 187 ? 3.622 21.787 23.616 1.00 80.44 187 ILE A C 1
ATOM 1404 O O . ILE A 1 187 ? 2.730 21.045 23.214 1.00 80.44 187 ILE A O 1
ATOM 1408 N N . LEU A 1 188 ? 3.669 22.233 24.875 1.00 79.56 188 LEU A N 1
ATOM 1409 C CA . LEU A 1 188 ? 2.644 21.931 25.882 1.00 79.56 188 LEU A CA 1
ATOM 1410 C C . LEU A 1 188 ? 1.249 22.372 25.432 1.00 79.56 188 LEU A C 1
ATOM 1412 O O . LEU A 1 188 ? 0.297 21.602 25.531 1.00 79.56 188 LEU A O 1
ATOM 1416 N N . GLY A 1 189 ? 1.135 23.589 24.890 1.00 78.25 189 GLY A N 1
ATOM 1417 C CA . GLY A 1 189 ? -0.126 24.097 24.352 1.00 78.25 189 GLY A CA 1
ATOM 1418 C C . GLY A 1 189 ? -0.657 23.266 23.180 1.00 78.25 189 GLY A C 1
ATOM 1419 O O . GLY A 1 189 ? -1.866 23.061 23.075 1.00 78.25 189 GLY A O 1
ATOM 1420 N N . ASP A 1 190 ? 0.226 22.756 22.319 1.00 81.38 190 ASP A N 1
ATOM 1421 C CA . ASP A 1 190 ? -0.155 21.873 21.215 1.00 81.38 190 ASP A CA 1
ATOM 1422 C C . ASP A 1 190 ? -0.585 20.482 21.707 1.00 81.38 190 ASP A C 1
ATOM 1424 O O . ASP A 1 190 ? -1.621 19.998 21.254 1.00 81.38 190 ASP A O 1
ATOM 1428 N N . ILE A 1 191 ? 0.131 19.870 22.662 1.00 83.44 191 ILE A N 1
ATOM 1429 C CA . ILE A 1 191 ? -0.276 18.596 23.293 1.00 83.44 191 ILE A CA 1
ATOM 1430 C C . ILE A 1 191 ? -1.659 18.759 23.926 1.00 83.44 191 ILE A C 1
ATOM 1432 O O . ILE A 1 191 ? -2.580 18.007 23.606 1.00 83.44 191 ILE A O 1
ATOM 1436 N N . ALA A 1 192 ? -1.828 19.790 24.758 1.00 80.19 192 ALA A N 1
ATOM 1437 C CA . ALA A 1 192 ? -3.091 20.071 25.426 1.00 80.19 192 ALA A CA 1
ATOM 1438 C C . ALA A 1 192 ? -4.235 20.269 24.427 1.00 80.19 192 ALA A C 1
ATOM 1440 O O . ALA A 1 192 ? -5.345 19.830 24.692 1.00 80.19 192 ALA A O 1
ATOM 1441 N N . ARG A 1 193 ? -3.986 20.913 23.276 1.00 81.88 193 ARG A N 1
ATOM 1442 C CA . ARG A 1 193 ? -5.003 21.139 22.238 1.00 81.88 193 ARG A CA 1
ATOM 1443 C C . ARG A 1 193 ? -5.351 19.863 21.472 1.00 81.88 193 ARG A C 1
ATOM 1445 O O . ARG A 1 193 ? -6.529 19.625 21.232 1.00 81.88 193 ARG A O 1
ATOM 1452 N N . ILE A 1 194 ? -4.352 19.075 21.067 1.00 80.50 194 ILE A N 1
ATOM 1453 C CA . ILE A 1 194 ? -4.534 17.857 20.255 1.00 80.50 194 ILE A CA 1
ATOM 1454 C C . ILE A 1 194 ? -5.291 16.785 21.038 1.00 80.50 194 ILE A C 1
ATOM 1456 O O . ILE A 1 194 ? -6.137 16.092 20.479 1.00 80.50 194 ILE A O 1
ATOM 1460 N N . PHE A 1 195 ? -4.982 16.659 22.324 1.00 81.25 195 PHE A N 1
ATOM 1461 C CA . PHE A 1 195 ? -5.546 15.628 23.184 1.00 81.25 195 PHE A CA 1
ATOM 1462 C C . PHE A 1 195 ? -6.667 16.143 24.093 1.00 81.25 195 PHE A C 1
ATOM 1464 O O . PHE A 1 195 ? -7.083 15.450 25.018 1.00 81.25 195 PHE A O 1
ATOM 1471 N N . LYS A 1 196 ? -7.183 17.349 23.827 1.00 76.69 196 LYS A N 1
ATOM 1472 C CA . LYS A 1 196 ? -8.355 17.871 24.528 1.00 76.69 196 LYS A CA 1
ATOM 1473 C C . LYS A 1 196 ? -9.590 17.054 24.145 1.00 76.69 196 LYS A C 1
ATOM 1475 O O . LYS A 1 196 ? -9.982 17.050 22.980 1.00 76.69 196 LYS A O 1
ATOM 1480 N N . GLY A 1 197 ? -10.241 16.451 25.137 1.00 64.81 197 GLY A N 1
ATOM 1481 C CA . GLY A 1 197 ? -11.479 15.687 24.965 1.00 64.81 197 GLY A CA 1
ATOM 1482 C C . GLY A 1 197 ? -11.267 14.173 24.933 1.00 64.81 197 GLY A C 1
ATOM 1483 O O . GLY A 1 197 ? -10.156 13.676 24.753 1.00 64.81 197 GLY A O 1
ATOM 1484 N N . ASP A 1 198 ? -12.353 13.430 25.129 1.00 57.66 198 ASP A N 1
ATOM 1485 C CA . ASP A 1 198 ? -12.299 11.974 25.224 1.00 57.66 198 AS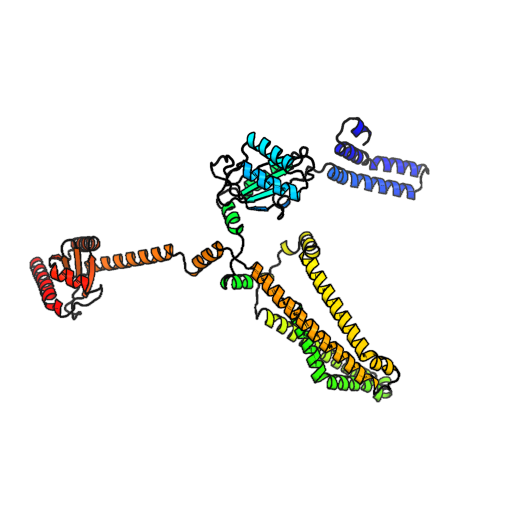P A CA 1
ATOM 1486 C C . ASP A 1 198 ? -12.172 11.338 23.825 1.00 57.66 198 ASP A C 1
ATOM 1488 O O . ASP A 1 198 ? -12.968 11.595 22.921 1.00 57.66 198 ASP A O 1
ATOM 1492 N N . GLY A 1 199 ? -11.141 10.506 23.635 1.00 68.81 199 GLY A N 1
ATOM 1493 C CA . GLY A 1 199 ? -11.032 9.590 22.493 1.00 68.81 199 GLY A CA 1
ATOM 1494 C C . GLY A 1 199 ? -9.756 9.680 21.652 1.00 68.81 199 GLY A C 1
ATOM 1495 O O . GLY A 1 199 ? -9.429 8.708 20.972 1.00 68.81 199 GLY A O 1
ATOM 1496 N N . MET A 1 200 ? -8.989 10.778 21.685 1.00 77.38 200 MET A N 1
ATOM 1497 C CA . MET A 1 200 ? -7.718 10.841 20.935 1.00 77.38 200 MET A CA 1
ATOM 1498 C C . MET A 1 200 ? -6.660 9.921 21.553 1.00 77.38 200 MET A C 1
ATOM 1500 O O . MET A 1 200 ? -6.020 9.152 20.838 1.00 77.38 200 MET A O 1
ATOM 1504 N N . THR A 1 201 ? -6.538 9.929 22.883 1.00 76.44 201 THR A N 1
ATOM 1505 C CA . THR A 1 201 ? -5.670 9.002 23.620 1.00 76.44 201 THR A CA 1
ATOM 1506 C C . THR A 1 201 ? -6.052 7.551 23.327 1.00 76.44 201 THR A C 1
ATOM 1508 O O . THR A 1 201 ? -5.186 6.750 22.996 1.00 76.44 201 THR A O 1
ATOM 1511 N N . ASP A 1 202 ? -7.344 7.211 23.344 1.00 75.56 202 ASP A N 1
ATOM 1512 C CA . ASP A 1 202 ? -7.797 5.840 23.076 1.00 75.56 202 ASP A CA 1
ATOM 1513 C C . ASP A 1 202 ? -7.545 5.412 21.624 1.00 75.56 202 ASP A C 1
ATOM 1515 O O . ASP A 1 202 ? -7.171 4.267 21.377 1.00 75.56 202 ASP A O 1
ATOM 1519 N N . LYS A 1 203 ? -7.666 6.334 20.657 1.00 74.00 203 LYS A N 1
ATOM 1520 C CA . LYS A 1 203 ? -7.243 6.087 19.271 1.00 74.00 203 LYS A CA 1
ATOM 1521 C C . LYS A 1 203 ? -5.747 5.796 19.197 1.00 74.00 203 LYS A C 1
ATOM 1523 O O . LYS A 1 203 ? -5.368 4.819 18.562 1.00 74.00 203 LYS A O 1
ATOM 1528 N N . VAL A 1 204 ? -4.902 6.597 19.846 1.00 76.44 204 VAL A N 1
ATOM 1529 C CA . VAL A 1 204 ? -3.448 6.366 19.848 1.00 76.44 204 VAL A CA 1
ATOM 1530 C C . VAL A 1 204 ? -3.112 5.018 20.492 1.00 76.44 204 VAL A C 1
ATOM 1532 O O . VAL A 1 204 ? -2.378 4.241 19.890 1.00 76.44 204 VAL A O 1
ATOM 1535 N N . MET A 1 205 ? -3.726 4.688 21.631 1.00 73.81 205 MET A N 1
ATOM 1536 C CA . MET A 1 205 ? -3.555 3.390 22.301 1.00 73.81 205 MET A CA 1
ATOM 1537 C C . MET A 1 205 ? -4.041 2.204 21.457 1.00 73.81 205 MET A C 1
ATOM 1539 O O . MET A 1 205 ? -3.506 1.104 21.560 1.00 73.81 205 MET A O 1
ATOM 1543 N N . LYS A 1 206 ? -5.058 2.406 20.611 1.00 65.44 206 LYS A N 1
ATOM 1544 C CA . LYS A 1 206 ? -5.557 1.376 19.691 1.00 65.44 206 LYS A CA 1
ATOM 1545 C C . LYS A 1 206 ? -4.544 1.048 18.591 1.00 65.44 206 LYS A C 1
ATOM 1547 O O . LYS A 1 206 ? -4.419 -0.113 18.213 1.00 65.44 206 LYS A O 1
ATOM 1552 N N . TYR A 1 207 ? -3.833 2.054 18.085 1.00 64.38 207 TYR A N 1
ATOM 1553 C CA . TYR A 1 207 ? -2.877 1.900 16.983 1.00 64.38 207 TYR A CA 1
ATOM 1554 C C . TYR A 1 207 ? -1.425 1.695 17.436 1.00 64.38 207 TYR A C 1
ATOM 1556 O O . TYR A 1 207 ? -0.561 1.478 16.590 1.00 64.38 207 TYR A O 1
ATOM 1564 N N . SER A 1 208 ? -1.143 1.759 18.740 1.00 60.09 208 SER A N 1
ATOM 1565 C CA . SER A 1 208 ? 0.203 1.565 19.293 1.00 60.09 208 SER A CA 1
ATOM 1566 C C . SER A 1 208 ? 0.590 0.098 19.505 1.00 60.09 208 SER A C 1
ATOM 1568 O O . SER A 1 208 ? 1.748 -0.179 19.797 1.00 60.09 208 SER A O 1
ATOM 1570 N N . GLY A 1 209 ? -0.352 -0.844 19.382 1.00 62.50 209 GLY A N 1
ATOM 1571 C CA . GLY A 1 209 ? -0.058 -2.276 19.475 1.00 62.50 209 GLY A CA 1
ATOM 1572 C C . GLY A 1 209 ? 0.695 -2.795 18.248 1.00 62.50 209 GLY A C 1
ATOM 1573 O O . GLY A 1 209 ? 0.402 -2.395 17.119 1.00 62.50 209 GLY A O 1
ATOM 1574 N N . GLU A 1 210 ? 1.642 -3.717 18.451 1.00 63.19 210 GLU A N 1
ATOM 1575 C CA . GLU A 1 210 ? 2.339 -4.360 17.336 1.00 63.19 210 GLU A CA 1
ATOM 1576 C C . GLU A 1 210 ? 1.361 -5.115 16.427 1.00 63.19 210 GLU A C 1
ATOM 1578 O O . GLU A 1 210 ? 0.522 -5.909 16.863 1.00 63.19 210 GLU A O 1
ATOM 1583 N N . LYS A 1 211 ? 1.485 -4.855 15.126 1.00 76.88 211 LYS A N 1
ATOM 1584 C CA . LYS A 1 211 ? 0.734 -5.530 14.071 1.00 76.88 211 LYS A CA 1
ATOM 1585 C C . LYS A 1 211 ? 1.351 -6.900 13.821 1.00 76.88 211 LYS A C 1
ATOM 1587 O O . LYS A 1 211 ? 2.292 -7.028 13.038 1.00 76.88 211 LYS A O 1
ATOM 1592 N N . THR A 1 212 ? 0.853 -7.912 14.517 1.00 79.31 212 THR A N 1
ATOM 1593 C CA . THR A 1 212 ? 1.373 -9.284 14.444 1.00 79.31 212 THR A CA 1
ATOM 1594 C C . THR A 1 212 ? 0.498 -10.215 13.615 1.00 79.31 212 THR A C 1
ATOM 1596 O O . THR A 1 212 ? 1.018 -11.171 13.041 1.00 79.31 212 THR A O 1
ATOM 1599 N N . GLU A 1 213 ? -0.795 -9.920 13.498 1.00 84.62 213 GLU A N 1
ATOM 1600 C CA . GLU A 1 213 ? -1.764 -10.792 12.845 1.00 84.62 213 GLU A CA 1
ATOM 1601 C C . GLU A 1 213 ? -1.762 -10.618 11.325 1.00 84.62 213 GLU A C 1
ATOM 1603 O O . GLU A 1 213 ? -1.474 -9.538 10.792 1.00 84.62 213 GLU A O 1
ATOM 1608 N N . GLN A 1 214 ? -2.091 -11.696 10.614 1.00 87.94 214 GLN A N 1
ATOM 1609 C CA . GLN A 1 214 ? -2.194 -11.666 9.157 1.00 87.94 214 GLN A CA 1
ATOM 1610 C C . GLN A 1 214 ? -3.402 -10.823 8.708 1.00 87.94 214 GLN A C 1
ATOM 1612 O O . GLN A 1 214 ? -4.427 -10.815 9.393 1.00 87.94 214 GLN A O 1
ATOM 1617 N N . PRO A 1 215 ? -3.299 -10.109 7.572 1.00 90.44 215 PRO A N 1
ATOM 1618 C CA . PRO A 1 215 ? -4.420 -9.356 7.026 1.00 90.44 215 PRO A CA 1
ATOM 1619 C C . PRO A 1 215 ? -5.573 -10.274 6.618 1.00 90.44 215 PRO A C 1
ATOM 1621 O O . PRO A 1 215 ? -5.365 -11.320 6.001 1.00 90.44 215 PRO A O 1
ATOM 1624 N N . THR A 1 216 ? -6.794 -9.835 6.900 1.00 91.12 216 THR A N 1
ATOM 1625 C CA . THR A 1 216 ? -8.026 -10.444 6.389 1.00 91.12 216 THR A CA 1
ATOM 1626 C C . THR A 1 216 ? -8.214 -10.147 4.896 1.00 91.12 216 THR A C 1
ATOM 1628 O O . THR A 1 216 ? -7.655 -9.189 4.347 1.00 91.12 216 THR A O 1
ATOM 1631 N N . ASP A 1 217 ? -9.056 -10.930 4.217 1.00 90.12 217 ASP A N 1
ATOM 1632 C CA . ASP A 1 217 ? -9.343 -10.719 2.790 1.00 90.12 217 ASP A CA 1
ATOM 1633 C C . ASP A 1 217 ? -10.015 -9.372 2.518 1.00 90.12 217 ASP A C 1
ATOM 1635 O O . ASP A 1 217 ? -9.669 -8.680 1.559 1.00 90.12 217 ASP A O 1
ATOM 1639 N N . ARG A 1 218 ? -10.900 -8.933 3.415 1.00 88.25 218 ARG A N 1
ATOM 1640 C CA . ARG A 1 218 ? -11.519 -7.609 3.338 1.00 88.25 218 ARG A CA 1
ATOM 1641 C C . ARG A 1 218 ? -10.482 -6.494 3.497 1.00 88.25 218 ARG A C 1
ATOM 1643 O O . ARG A 1 218 ? -10.565 -5.507 2.765 1.00 88.25 218 ARG A O 1
ATOM 1650 N N . LYS A 1 219 ? -9.469 -6.644 4.363 1.00 89.19 219 LYS A N 1
ATOM 1651 C CA . LYS A 1 219 ? -8.380 -5.660 4.470 1.00 89.19 219 LYS A CA 1
ATOM 1652 C C . LYS A 1 219 ? -7.543 -5.580 3.193 1.00 89.19 219 LYS A C 1
ATOM 1654 O O . LYS A 1 219 ? -7.192 -4.479 2.758 1.00 89.19 219 LYS A O 1
ATOM 1659 N N . ARG A 1 220 ? -7.262 -6.723 2.557 1.00 89.75 220 ARG A N 1
ATOM 1660 C CA . ARG A 1 220 ? -6.597 -6.772 1.241 1.00 89.75 220 ARG A CA 1
ATOM 1661 C C . ARG A 1 220 ? -7.437 -6.077 0.170 1.00 89.75 220 ARG A C 1
ATOM 1663 O O . ARG A 1 220 ? -6.900 -5.301 -0.618 1.00 89.75 220 ARG A O 1
ATOM 1670 N N . GLU A 1 221 ? -8.744 -6.319 0.146 1.00 87.38 221 GLU A N 1
ATOM 1671 C CA . GLU A 1 221 ? -9.661 -5.708 -0.820 1.00 87.38 221 GLU A CA 1
ATOM 1672 C C . GLU A 1 221 ? -9.792 -4.190 -0.618 1.00 87.38 221 GLU A C 1
ATOM 1674 O O . GLU A 1 221 ? -9.789 -3.431 -1.586 1.00 87.38 221 GLU A O 1
ATOM 1679 N N . GLU A 1 222 ? -9.850 -3.726 0.631 1.00 87.94 222 GLU A N 1
ATOM 1680 C CA . GLU A 1 222 ? -9.848 -2.301 0.962 1.00 87.94 222 GLU A CA 1
ATOM 1681 C C . GLU A 1 222 ? -8.549 -1.629 0.495 1.00 87.94 222 GLU A C 1
ATOM 1683 O O . GLU A 1 222 ? -8.602 -0.605 -0.187 1.00 87.94 222 GLU A O 1
ATOM 1688 N N . SER A 1 223 ? -7.390 -2.246 0.758 1.00 87.25 223 SER A N 1
ATOM 1689 C CA . SER A 1 223 ? -6.103 -1.730 0.278 1.00 87.25 223 SER A CA 1
ATOM 1690 C C . SER A 1 223 ? -6.049 -1.649 -1.251 1.00 87.25 223 SER A C 1
ATOM 1692 O O . SER A 1 223 ? -5.628 -0.629 -1.806 1.00 87.25 223 SER A O 1
ATOM 1694 N N . ARG A 1 224 ? -6.578 -2.670 -1.943 1.00 85.38 224 ARG A N 1
ATOM 1695 C CA . ARG A 1 224 ? -6.746 -2.648 -3.403 1.00 85.38 224 ARG A CA 1
ATOM 1696 C C . ARG A 1 224 ? -7.629 -1.479 -3.837 1.00 85.38 224 ARG A C 1
ATOM 1698 O O . ARG A 1 224 ? -7.191 -0.696 -4.666 1.00 85.38 224 ARG A O 1
ATOM 1705 N N . LYS A 1 225 ? -8.811 -1.282 -3.238 1.00 83.75 225 LYS A N 1
ATOM 1706 C CA . LYS A 1 225 ? -9.729 -0.159 -3.548 1.00 83.75 225 LYS A CA 1
ATOM 1707 C C . LYS A 1 225 ? -9.091 1.220 -3.357 1.00 83.75 225 LYS A C 1
ATOM 1709 O O . LYS A 1 225 ? -9.470 2.176 -4.035 1.00 83.75 225 LYS A O 1
ATOM 1714 N N . GLU A 1 226 ? -8.131 1.341 -2.448 1.00 81.38 226 GLU A N 1
ATOM 1715 C CA . GLU A 1 226 ? -7.345 2.562 -2.240 1.00 81.38 226 GLU A CA 1
ATOM 1716 C C . GLU A 1 226 ? -6.231 2.768 -3.285 1.00 81.38 226 GLU A C 1
ATOM 1718 O O . GLU A 1 226 ? -5.591 3.820 -3.308 1.00 81.38 226 GLU A O 1
ATOM 1723 N N . GLY A 1 227 ? -6.022 1.804 -4.185 1.00 79.44 227 GLY A N 1
ATOM 1724 C CA . GLY A 1 227 ? -4.950 1.792 -5.179 1.00 79.44 227 GLY A CA 1
ATOM 1725 C C . GLY A 1 227 ? -3.597 1.356 -4.612 1.00 79.44 227 GLY A C 1
ATOM 1726 O O . GLY A 1 227 ? -2.570 1.533 -5.265 1.00 79.44 227 GLY A O 1
ATOM 1727 N N . SER A 1 228 ? -3.576 0.810 -3.395 1.00 82.12 228 SER A N 1
ATOM 1728 C CA . SER A 1 228 ? -2.377 0.289 -2.749 1.00 82.12 228 SER A CA 1
ATOM 1729 C C . SER A 1 228 ? -2.229 -1.190 -3.098 1.00 82.12 228 SER A C 1
ATOM 1731 O O . SER A 1 228 ? -2.805 -2.063 -2.458 1.00 82.12 228 SER A O 1
ATOM 1733 N N . VAL A 1 229 ? -1.448 -1.464 -4.141 1.00 85.56 229 VAL A N 1
ATOM 1734 C CA . VAL A 1 229 ? -1.159 -2.816 -4.634 1.00 85.56 229 VAL A CA 1
ATOM 1735 C C . VAL A 1 229 ? 0.346 -3.051 -4.700 1.00 85.56 229 VAL A C 1
ATOM 1737 O O . VAL A 1 229 ? 1.124 -2.119 -4.922 1.00 85.56 229 VAL A O 1
ATOM 1740 N N . SER A 1 230 ? 0.772 -4.300 -4.513 1.00 85.81 230 SER A N 1
ATOM 1741 C CA . SER A 1 230 ? 2.163 -4.678 -4.764 1.00 85.81 230 SER A CA 1
ATOM 1742 C C . SER A 1 230 ? 2.434 -4.682 -6.269 1.00 85.81 230 SER A C 1
ATOM 1744 O O . SER A 1 230 ? 1.709 -5.325 -7.025 1.00 85.81 230 SER A O 1
ATOM 1746 N N . TYR A 1 231 ? 3.459 -3.948 -6.701 1.00 87.69 231 TYR A N 1
ATOM 1747 C CA . TYR A 1 231 ? 3.826 -3.822 -8.110 1.00 87.69 231 TYR A CA 1
ATOM 1748 C C . TYR A 1 231 ? 5.347 -3.841 -8.271 1.00 87.69 231 TYR A C 1
ATOM 1750 O O . TYR A 1 231 ? 6.051 -2.986 -7.720 1.00 87.69 231 TYR A O 1
ATOM 1758 N N . SER A 1 232 ? 5.848 -4.809 -9.037 1.00 90.81 232 SER A N 1
ATOM 1759 C CA . SER A 1 232 ? 7.233 -4.879 -9.495 1.00 90.81 232 SER A CA 1
ATOM 1760 C C . SER A 1 232 ? 7.354 -4.254 -10.880 1.00 90.81 232 SER A C 1
ATOM 1762 O O . SER A 1 232 ? 6.589 -4.553 -11.798 1.00 90.81 232 SER A O 1
ATOM 1764 N N . ARG A 1 233 ? 8.356 -3.387 -11.040 1.00 89.25 233 ARG A N 1
ATOM 1765 C CA . ARG A 1 233 ? 8.698 -2.803 -12.343 1.00 89.25 233 ARG A CA 1
ATOM 1766 C C . ARG A 1 233 ? 9.528 -3.748 -13.208 1.00 89.25 233 ARG A C 1
ATOM 1768 O O . ARG A 1 233 ? 9.596 -3.531 -14.407 1.00 89.25 233 ARG A O 1
ATOM 1775 N N . GLU A 1 234 ? 10.120 -4.786 -12.624 1.00 91.31 234 GLU A N 1
ATOM 1776 C CA . GLU A 1 234 ? 10.990 -5.726 -13.338 1.00 91.31 234 GLU A CA 1
ATOM 1777 C C . GLU A 1 234 ? 10.190 -6.733 -14.158 1.00 91.31 234 GLU A C 1
ATOM 1779 O O . GLU A 1 234 ? 10.577 -7.084 -15.268 1.00 91.31 234 GLU A O 1
ATOM 1784 N N . VAL A 1 235 ? 9.042 -7.167 -13.636 1.00 93.94 235 VAL A N 1
ATOM 1785 C CA . VAL A 1 235 ? 8.200 -8.165 -14.300 1.00 93.94 235 VAL A CA 1
ATOM 1786 C C . VAL A 1 235 ? 7.740 -7.694 -15.692 1.00 93.94 235 VAL A C 1
ATOM 1788 O O . VAL A 1 235 ? 7.983 -8.428 -16.648 1.00 93.94 235 VAL A O 1
ATOM 1791 N N . PRO A 1 236 ? 7.174 -6.482 -15.892 1.00 94.38 236 PRO A N 1
ATOM 1792 C CA . PRO A 1 236 ? 6.790 -6.014 -17.223 1.00 94.38 236 PRO A CA 1
ATOM 1793 C C . PRO A 1 236 ? 7.980 -5.910 -18.182 1.00 94.38 236 PRO A C 1
ATOM 1795 O O . PRO A 1 236 ? 7.826 -6.203 -19.363 1.00 94.38 236 PRO A O 1
ATOM 1798 N N . TYR A 1 237 ? 9.173 -5.555 -17.690 1.00 93.31 237 TYR A N 1
ATOM 1799 C CA . TYR A 1 237 ? 10.379 -5.525 -18.521 1.00 93.31 237 TYR A CA 1
ATOM 1800 C C . TYR A 1 237 ? 10.769 -6.913 -19.021 1.00 93.31 237 TYR A C 1
ATOM 1802 O O . TYR A 1 237 ? 11.146 -7.041 -20.180 1.00 93.31 237 TYR A O 1
ATOM 1810 N N . VAL A 1 238 ? 10.621 -7.955 -18.200 1.00 95.00 238 VAL A N 1
ATOM 1811 C CA . VAL A 1 238 ? 10.871 -9.342 -18.625 1.00 95.00 238 VAL A CA 1
ATOM 1812 C C . VAL A 1 238 ? 9.859 -9.791 -19.676 1.00 95.00 238 VAL A C 1
ATOM 1814 O O . VAL A 1 238 ? 10.259 -10.410 -20.658 1.00 95.00 238 VAL A O 1
ATOM 1817 N N . PHE A 1 239 ? 8.577 -9.439 -19.532 1.00 95.12 239 PHE A N 1
ATOM 1818 C CA . PHE A 1 239 ? 7.569 -9.726 -20.561 1.00 95.12 239 PHE A CA 1
ATOM 1819 C C . PHE A 1 239 ? 7.882 -9.021 -21.884 1.00 95.12 239 PHE A C 1
ATOM 1821 O O . PHE A 1 239 ? 7.846 -9.660 -22.934 1.00 95.12 239 PHE A O 1
ATOM 1828 N N . ILE A 1 240 ? 8.229 -7.730 -21.839 1.00 94.69 240 ILE A N 1
ATOM 1829 C CA . ILE A 1 240 ? 8.618 -6.959 -23.027 1.00 94.69 240 ILE A CA 1
ATOM 1830 C C . ILE A 1 240 ? 9.864 -7.570 -23.671 1.00 94.69 240 ILE A C 1
ATOM 1832 O O . ILE A 1 240 ? 9.868 -7.835 -24.869 1.00 94.69 240 ILE A O 1
ATOM 1836 N N . PHE A 1 241 ? 10.910 -7.819 -22.884 1.00 94.00 241 PHE A N 1
ATOM 1837 C CA . PHE A 1 241 ? 12.181 -8.325 -23.388 1.00 94.00 241 PHE A CA 1
ATOM 1838 C C . PHE A 1 241 ? 12.039 -9.734 -23.968 1.00 94.00 241 PHE A C 1
ATOM 1840 O O . PHE A 1 241 ? 12.436 -9.970 -25.104 1.00 94.00 241 PHE A O 1
ATOM 1847 N N . GLY A 1 242 ? 11.394 -10.648 -23.239 1.00 93.75 242 GLY A N 1
ATOM 1848 C CA . GLY A 1 242 ? 11.136 -12.011 -23.701 1.00 93.75 242 GLY A CA 1
ATOM 1849 C C . GLY A 1 242 ? 10.251 -12.062 -24.941 1.00 93.75 242 GLY A C 1
ATOM 1850 O O . GLY A 1 242 ? 10.531 -12.823 -25.864 1.00 93.75 242 GLY A O 1
ATOM 1851 N N . GLY A 1 243 ? 9.213 -11.227 -25.011 1.00 91.69 243 GLY A N 1
ATOM 1852 C CA . GLY A 1 243 ? 8.359 -11.186 -26.192 1.00 91.69 243 GLY A CA 1
ATOM 1853 C C . GLY A 1 243 ? 9.037 -10.543 -27.404 1.00 91.69 243 GLY A C 1
ATOM 1854 O O . GLY A 1 243 ? 8.851 -11.040 -28.510 1.00 91.69 243 GLY A O 1
ATOM 1855 N N . LEU A 1 244 ? 9.890 -9.526 -27.226 1.00 90.62 244 LEU A N 1
ATOM 1856 C CA . LEU A 1 244 ? 10.724 -8.997 -28.314 1.00 90.62 244 LEU A CA 1
ATOM 1857 C C . LEU A 1 244 ? 11.732 -10.038 -28.815 1.00 90.62 244 LEU A C 1
ATOM 1859 O O . LEU A 1 244 ? 11.871 -10.203 -30.024 1.00 90.62 244 LEU A O 1
ATOM 1863 N N . ILE A 1 245 ? 12.380 -10.782 -27.910 1.00 91.62 245 ILE A N 1
ATOM 1864 C CA . ILE A 1 245 ? 13.238 -11.920 -28.273 1.00 91.62 245 ILE A CA 1
ATOM 1865 C C . ILE A 1 245 ? 12.434 -12.952 -29.067 1.00 91.62 245 ILE A C 1
ATOM 1867 O O . ILE A 1 245 ? 12.901 -13.413 -30.104 1.00 91.62 245 ILE A O 1
ATOM 1871 N N . GLY A 1 246 ? 11.212 -13.272 -28.632 1.00 90.19 246 GLY A N 1
ATOM 1872 C CA . GLY A 1 246 ? 10.310 -14.170 -29.352 1.00 90.19 246 GLY A CA 1
ATOM 1873 C C . GLY A 1 246 ? 9.978 -13.670 -30.760 1.00 90.19 246 GLY A C 1
ATOM 1874 O O . GLY A 1 246 ? 10.098 -14.423 -31.721 1.00 90.19 246 GLY A O 1
ATOM 1875 N N . VAL A 1 247 ? 9.630 -12.389 -30.914 1.00 88.88 247 VAL A N 1
ATOM 1876 C CA . VAL A 1 247 ? 9.366 -11.780 -32.230 1.00 88.88 247 VAL A CA 1
ATOM 1877 C C . VAL A 1 247 ? 10.600 -11.847 -33.129 1.00 88.88 247 VAL A C 1
ATOM 1879 O O . VAL A 1 247 ? 10.479 -12.202 -34.297 1.00 88.88 247 VAL A O 1
ATOM 1882 N N . ILE A 1 248 ? 11.791 -11.552 -32.603 1.00 86.25 248 ILE A N 1
ATOM 1883 C CA . ILE A 1 248 ? 13.041 -11.652 -33.367 1.00 86.25 248 ILE A CA 1
ATOM 1884 C C . ILE A 1 248 ? 13.337 -13.110 -33.738 1.00 86.25 248 ILE A C 1
ATOM 1886 O O . ILE A 1 248 ? 13.754 -13.374 -34.860 1.00 86.25 248 ILE A O 1
ATOM 1890 N N . TYR A 1 249 ? 13.086 -14.062 -32.842 1.00 86.31 249 TYR A N 1
ATOM 1891 C CA . TYR A 1 249 ? 13.315 -15.481 -33.102 1.00 86.31 249 TYR A CA 1
ATOM 1892 C C . TYR A 1 249 ? 12.422 -16.015 -34.231 1.00 86.31 249 TYR A C 1
ATOM 1894 O O . TYR A 1 249 ? 12.919 -16.642 -35.162 1.00 86.31 249 TYR A O 1
ATOM 1902 N N . TYR A 1 250 ? 11.116 -15.726 -34.189 1.00 87.75 250 TYR A N 1
ATOM 1903 C CA . TYR A 1 250 ? 10.163 -16.227 -35.186 1.00 87.75 250 TYR A CA 1
ATOM 1904 C C . TYR A 1 250 ? 10.154 -15.415 -36.489 1.00 87.75 250 TYR A C 1
ATOM 1906 O O . TYR A 1 250 ? 10.009 -15.987 -37.567 1.00 87.75 250 TYR A O 1
ATOM 1914 N N . SER A 1 251 ? 10.321 -14.093 -36.409 1.00 85.19 251 SER A N 1
ATOM 1915 C CA . SER A 1 251 ? 10.147 -13.179 -37.549 1.00 85.19 251 SER A CA 1
ATOM 1916 C C . SER A 1 251 ? 11.447 -12.528 -38.022 1.00 85.19 251 SER A C 1
ATOM 1918 O O . SER A 1 251 ? 11.439 -11.815 -39.024 1.00 85.19 251 SER A O 1
ATOM 1920 N N . GLY A 1 252 ? 12.576 -12.753 -37.346 1.00 80.88 252 GLY A N 1
ATOM 1921 C CA . GLY A 1 252 ? 13.840 -12.064 -37.623 1.00 80.88 252 GLY A CA 1
ATOM 1922 C C . GLY A 1 252 ? 14.352 -12.276 -39.043 1.00 80.88 252 GLY A C 1
ATOM 1923 O O . GLY A 1 252 ? 14.750 -11.311 -39.686 1.00 80.88 252 GLY A O 1
ATOM 1924 N N . SER A 1 253 ? 14.272 -13.502 -39.572 1.00 80.81 253 SER A N 1
ATOM 1925 C CA . SER A 1 253 ? 14.689 -13.803 -40.952 1.00 80.81 253 SER A CA 1
ATOM 1926 C C . SER A 1 253 ? 13.854 -13.043 -41.992 1.00 80.81 253 SER A C 1
ATOM 1928 O O . SER A 1 253 ? 14.399 -12.462 -42.935 1.00 80.81 253 SER A O 1
ATOM 1930 N N . TYR A 1 254 ? 12.535 -12.977 -41.782 1.00 83.81 254 TYR A N 1
ATOM 1931 C CA . TYR A 1 254 ? 11.628 -12.201 -42.624 1.00 83.81 254 TYR A CA 1
ATOM 1932 C C . TYR A 1 254 ? 11.952 -10.705 -42.550 1.00 83.81 254 TYR A C 1
ATOM 1934 O O . TYR A 1 254 ? 12.159 -10.073 -43.584 1.00 83.81 254 TYR A O 1
ATOM 1942 N N . ILE A 1 255 ? 12.093 -10.160 -41.335 1.00 82.25 255 ILE A N 1
ATOM 1943 C CA . ILE A 1 255 ? 12.454 -8.753 -41.104 1.00 82.25 255 ILE A CA 1
ATOM 1944 C C . ILE A 1 255 ? 13.774 -8.416 -41.804 1.00 82.25 255 ILE A C 1
ATOM 1946 O O . ILE A 1 255 ? 13.857 -7.403 -42.495 1.00 82.25 255 ILE A O 1
ATOM 1950 N N . LEU A 1 256 ? 14.793 -9.274 -41.679 1.00 78.12 256 LEU A N 1
ATOM 1951 C CA . LEU A 1 256 ? 16.090 -9.057 -42.316 1.00 78.12 256 LEU A CA 1
ATOM 1952 C C . LEU A 1 256 ? 15.986 -9.047 -43.840 1.00 78.12 256 LEU A C 1
ATOM 1954 O O . LEU A 1 256 ? 16.617 -8.228 -44.504 1.00 78.12 256 LEU A O 1
ATOM 1958 N N . THR A 1 257 ? 15.196 -9.967 -44.390 1.00 80.75 257 THR A N 1
ATOM 1959 C CA . THR A 1 257 ? 15.012 -10.109 -45.833 1.00 80.75 257 THR A CA 1
ATOM 1960 C C . THR A 1 257 ? 14.284 -8.898 -46.409 1.00 80.75 257 THR A C 1
ATOM 1962 O O . THR A 1 257 ? 14.737 -8.332 -47.402 1.00 80.75 257 THR A O 1
ATOM 1965 N N . GLU A 1 258 ? 13.201 -8.454 -45.771 1.00 81.81 258 GLU A N 1
ATOM 1966 C CA . GLU A 1 258 ? 12.453 -7.263 -46.186 1.00 81.81 258 GLU A CA 1
ATOM 1967 C C . GLU A 1 258 ? 13.262 -5.976 -46.008 1.00 81.81 258 GLU A C 1
ATOM 1969 O O . GLU A 1 258 ? 13.243 -5.101 -46.879 1.00 81.81 258 GLU A O 1
ATOM 1974 N N . PHE A 1 259 ? 14.054 -5.882 -44.938 1.00 79.00 259 PHE A N 1
ATOM 1975 C CA . PHE A 1 259 ? 14.991 -4.781 -44.752 1.00 79.00 259 PHE A CA 1
ATOM 1976 C C . PHE A 1 259 ? 16.056 -4.762 -45.855 1.00 79.00 259 PHE A C 1
ATOM 1978 O O . PHE A 1 259 ? 16.275 -3.729 -46.483 1.00 79.00 259 PHE A O 1
ATOM 1985 N N . ALA A 1 260 ? 16.673 -5.906 -46.163 1.00 79.94 260 ALA A N 1
ATOM 1986 C CA . ALA A 1 260 ? 17.678 -6.011 -47.218 1.00 79.94 260 ALA A CA 1
ATOM 1987 C C . ALA A 1 260 ? 17.104 -5.697 -48.611 1.00 79.94 260 ALA A C 1
ATOM 1989 O O . ALA A 1 260 ? 17.776 -5.049 -49.414 1.00 79.94 260 ALA A O 1
ATOM 1990 N N . LYS A 1 261 ? 15.866 -6.121 -48.905 1.00 79.75 261 LYS A N 1
ATOM 1991 C CA . LYS A 1 261 ? 15.146 -5.748 -50.135 1.00 79.75 261 LYS A CA 1
ATOM 1992 C C . LYS A 1 261 ? 14.921 -4.239 -50.204 1.00 79.75 261 LYS A C 1
ATOM 1994 O O . LYS A 1 261 ? 15.290 -3.618 -51.198 1.00 79.75 261 LYS A O 1
ATOM 1999 N N . SER A 1 262 ? 14.387 -3.654 -49.132 1.00 77.19 262 SER A N 1
ATOM 2000 C CA . SER A 1 262 ? 14.115 -2.213 -49.033 1.00 77.19 262 SER A CA 1
ATOM 2001 C C . SER A 1 262 ? 15.388 -1.378 -49.150 1.00 77.19 262 SER A C 1
ATOM 2003 O O . SER A 1 262 ? 15.374 -0.316 -49.761 1.00 77.19 262 SER A O 1
ATOM 2005 N N . PHE A 1 263 ? 16.504 -1.879 -48.616 1.00 77.44 263 PHE A N 1
ATOM 2006 C CA . PHE A 1 263 ? 17.803 -1.226 -48.711 1.00 77.44 263 PHE A CA 1
ATOM 2007 C C . PHE A 1 263 ? 18.405 -1.317 -50.117 1.00 77.44 263 PHE A C 1
ATOM 2009 O O . PHE A 1 263 ? 19.013 -0.358 -50.570 1.00 77.44 263 PHE A O 1
ATOM 2016 N N . ARG A 1 264 ? 18.242 -2.441 -50.831 1.00 79.69 264 ARG A N 1
ATOM 2017 C CA . ARG A 1 264 ? 18.786 -2.627 -52.193 1.00 79.69 264 ARG A CA 1
ATOM 2018 C C . ARG A 1 264 ? 17.974 -1.927 -53.280 1.00 79.69 264 ARG A C 1
ATOM 2020 O O . ARG A 1 264 ? 18.559 -1.519 -54.281 1.00 79.69 264 ARG A O 1
ATOM 2027 N N . ALA A 1 265 ? 16.659 -1.800 -53.105 1.00 76.56 265 ALA A N 1
ATOM 2028 C CA . ALA A 1 265 ? 15.757 -1.283 -54.135 1.00 76.56 265 ALA A CA 1
ATOM 2029 C C . ALA A 1 265 ? 16.150 0.110 -54.689 1.00 76.56 265 ALA A C 1
ATOM 2031 O O . ALA A 1 265 ? 16.132 0.270 -55.912 1.00 76.56 265 ALA A O 1
ATOM 2032 N N . PRO A 1 266 ? 16.591 1.088 -53.870 1.00 74.88 266 PRO A N 1
ATOM 2033 C CA . PRO A 1 266 ? 17.064 2.379 -54.375 1.00 74.88 266 PRO A CA 1
ATOM 2034 C C . PRO A 1 266 ? 18.349 2.279 -55.211 1.00 74.88 266 PRO A C 1
ATOM 2036 O O . PRO A 1 266 ? 18.507 3.018 -56.178 1.00 74.88 266 PRO A O 1
ATOM 2039 N N . PHE A 1 267 ? 19.255 1.351 -54.879 1.00 78.44 267 PHE A N 1
ATOM 2040 C CA . PHE A 1 267 ? 20.527 1.183 -55.595 1.00 78.44 267 PHE A CA 1
ATOM 2041 C C . PHE A 1 267 ? 20.363 0.459 -56.934 1.00 78.44 267 PHE A C 1
ATOM 2043 O O . PHE A 1 267 ? 21.118 0.718 -57.864 1.00 78.44 267 PHE A O 1
ATOM 2050 N N . GLN A 1 268 ? 19.375 -0.430 -57.061 1.00 79.25 268 GLN A N 1
ATOM 2051 C CA . GLN A 1 268 ? 19.132 -1.170 -58.306 1.00 79.25 268 GLN A CA 1
ATOM 2052 C C . GLN A 1 268 ? 18.497 -0.314 -59.412 1.00 79.25 268 GLN A C 1
ATOM 2054 O O . GLN A 1 268 ? 18.685 -0.616 -60.584 1.00 79.25 268 GLN A O 1
ATOM 2059 N N . GLY A 1 269 ? 17.773 0.754 -59.060 1.00 72.06 269 GLY A N 1
ATOM 2060 C CA . GLY A 1 269 ? 17.190 1.705 -60.019 1.00 72.06 269 GLY A CA 1
ATOM 2061 C C . GLY A 1 269 ? 17.821 3.097 -59.960 1.00 72.06 269 GLY A C 1
ATOM 2062 O O . GLY A 1 269 ? 17.180 4.070 -60.343 1.00 72.06 269 GLY A O 1
ATOM 2063 N N . PHE A 1 270 ? 19.051 3.202 -59.450 1.00 73.06 270 PHE A N 1
ATOM 2064 C CA . PHE A 1 270 ? 19.709 4.464 -59.092 1.00 73.06 270 PHE A CA 1
ATOM 2065 C C . PHE A 1 270 ? 19.662 5.528 -60.203 1.00 73.06 270 PHE A C 1
ATOM 2067 O O . PHE A 1 270 ? 19.330 6.684 -59.949 1.00 73.06 270 PHE A O 1
ATOM 2074 N N . GLU A 1 271 ? 19.913 5.122 -61.447 1.00 72.00 271 GLU A N 1
ATOM 2075 C CA . GLU A 1 271 ? 19.909 6.005 -62.619 1.00 72.00 271 GLU A CA 1
ATOM 2076 C C . GLU A 1 271 ? 18.501 6.514 -62.989 1.00 72.00 271 GLU A C 1
ATOM 2078 O O . GLU A 1 271 ? 18.334 7.656 -63.414 1.00 72.00 271 GLU A O 1
ATOM 2083 N N . ILE A 1 272 ? 17.466 5.699 -62.758 1.00 74.56 272 ILE A N 1
ATOM 2084 C CA . ILE A 1 272 ? 16.058 6.064 -62.978 1.00 74.56 272 ILE A CA 1
ATOM 2085 C C . ILE A 1 272 ? 15.602 7.066 -61.911 1.00 74.56 272 ILE A C 1
ATOM 2087 O O . ILE A 1 272 ? 14.887 8.018 -62.218 1.00 74.56 272 ILE A O 1
ATOM 2091 N N . TYR A 1 273 ? 16.024 6.872 -60.660 1.00 74.94 273 TYR A N 1
ATOM 2092 C CA . TYR A 1 273 ? 15.602 7.722 -59.546 1.00 74.94 273 TYR A CA 1
ATOM 2093 C C . TYR A 1 273 ? 16.295 9.087 -59.544 1.00 74.94 273 TYR A C 1
ATOM 2095 O O . TYR A 1 273 ? 15.645 10.075 -59.220 1.00 74.94 273 TYR A O 1
ATOM 2103 N N . LEU A 1 274 ? 17.567 9.181 -59.954 1.00 74.25 274 LEU A N 1
ATOM 2104 C CA . LEU A 1 274 ? 18.272 10.469 -60.049 1.00 74.25 274 LEU A CA 1
ATOM 2105 C C . LEU A 1 274 ? 17.673 11.411 -61.101 1.00 74.25 274 LEU A C 1
ATOM 2107 O O . LEU A 1 274 ? 17.677 12.623 -60.908 1.00 74.25 274 LEU A O 1
ATOM 2111 N N . ASN A 1 275 ? 17.143 10.856 -62.189 1.00 78.44 275 ASN A N 1
ATOM 2112 C CA . ASN A 1 275 ? 16.616 11.634 -63.309 1.00 78.44 275 ASN A CA 1
ATOM 2113 C C . ASN A 1 275 ? 15.099 11.877 -63.222 1.00 78.44 275 ASN A C 1
ATOM 2115 O O . ASN A 1 275 ? 14.537 12.560 -64.076 1.00 78.44 275 ASN A O 1
ATOM 2119 N N . ASN A 1 276 ? 14.420 11.321 -62.212 1.00 83.00 276 ASN A N 1
ATOM 2120 C CA . ASN A 1 276 ? 12.975 11.436 -62.049 1.00 83.00 276 ASN A CA 1
ATOM 2121 C C . ASN A 1 276 ? 12.583 11.689 -60.584 1.00 83.00 276 ASN A C 1
ATOM 2123 O O . ASN A 1 276 ? 12.488 10.771 -59.765 1.00 83.00 276 ASN A O 1
ATOM 2127 N N . GLU A 1 277 ? 12.266 12.947 -60.278 1.00 80.75 277 GLU A N 1
ATOM 2128 C CA . GLU A 1 277 ? 11.869 13.413 -58.944 1.00 80.75 277 GLU A CA 1
ATOM 2129 C C . GLU A 1 277 ? 10.624 12.685 -58.392 1.00 80.75 277 GLU A C 1
ATOM 2131 O O . GLU A 1 277 ? 10.541 12.364 -57.201 1.00 80.75 277 GLU A O 1
ATOM 2136 N N . SER A 1 278 ? 9.670 12.331 -59.261 1.00 83.31 278 SER A N 1
ATOM 2137 C CA . SER A 1 278 ? 8.472 11.575 -58.864 1.00 83.31 278 SER A CA 1
ATOM 2138 C C . SER A 1 278 ? 8.797 10.126 -58.470 1.00 83.31 278 SER A C 1
ATOM 2140 O O . SER A 1 278 ? 8.219 9.578 -57.529 1.00 83.31 278 SER A O 1
ATOM 2142 N N . ALA A 1 279 ? 9.780 9.512 -59.134 1.00 80.31 279 ALA A N 1
ATOM 2143 C CA . ALA A 1 279 ? 10.225 8.159 -58.819 1.00 80.31 279 ALA A CA 1
ATOM 2144 C C . ALA A 1 279 ? 11.039 8.134 -57.512 1.00 80.31 279 ALA A C 1
ATOM 2146 O O . ALA A 1 279 ? 10.842 7.246 -56.678 1.00 80.31 279 ALA A O 1
ATOM 2147 N N . MET A 1 280 ? 11.880 9.151 -57.290 1.00 79.44 280 MET A N 1
ATOM 2148 C CA . MET A 1 280 ? 12.630 9.331 -56.043 1.00 79.44 280 MET A CA 1
ATOM 2149 C C . MET A 1 280 ? 11.698 9.531 -54.835 1.00 79.44 280 MET A C 1
ATOM 2151 O O . MET A 1 280 ? 11.843 8.859 -53.811 1.00 79.44 280 MET A O 1
ATOM 2155 N N . SER A 1 281 ? 10.696 10.408 -54.958 1.00 83.81 281 SER A N 1
ATOM 2156 C CA . SER A 1 281 ? 9.730 10.673 -53.880 1.00 83.81 281 SER A CA 1
ATOM 2157 C C . SER A 1 281 ? 8.852 9.459 -53.548 1.00 83.81 281 SER A C 1
ATOM 2159 O O . SER A 1 281 ? 8.593 9.196 -52.371 1.00 83.81 281 SER A O 1
ATOM 2161 N N . SER A 1 282 ? 8.453 8.664 -54.547 1.00 83.38 282 SER A N 1
ATOM 2162 C CA . SER A 1 282 ? 7.688 7.424 -54.345 1.00 83.38 282 SER A CA 1
ATOM 2163 C C . SER A 1 282 ? 8.452 6.388 -53.509 1.00 83.38 282 SER A C 1
ATOM 2165 O O . SER A 1 282 ? 7.900 5.810 -52.566 1.00 83.38 282 SER A O 1
ATOM 2167 N N . ILE A 1 283 ? 9.745 6.197 -53.789 1.00 81.06 283 ILE A N 1
ATOM 2168 C CA . ILE A 1 283 ? 10.598 5.276 -53.025 1.00 81.06 283 ILE A CA 1
ATOM 2169 C C . ILE A 1 283 ? 10.858 5.780 -51.624 1.00 81.06 283 ILE A C 1
ATOM 2171 O O . ILE A 1 283 ? 10.725 5.009 -50.673 1.00 81.06 283 ILE A O 1
ATOM 2175 N N . PHE A 1 284 ? 11.172 7.065 -51.477 1.00 82.00 284 PHE A N 1
ATOM 2176 C CA . PHE A 1 284 ? 11.320 7.661 -50.158 1.00 82.00 284 PHE A CA 1
ATOM 2177 C C . PHE A 1 284 ? 10.042 7.463 -49.326 1.00 82.00 284 PHE A C 1
ATOM 2179 O O . PHE A 1 284 ? 10.100 6.988 -48.192 1.00 82.00 284 PHE A O 1
ATOM 2186 N N . GLY A 1 285 ? 8.867 7.705 -49.917 1.00 85.81 285 GLY A N 1
ATOM 2187 C CA . GLY A 1 285 ? 7.575 7.454 -49.281 1.00 85.81 285 GLY A CA 1
ATOM 2188 C C . GLY A 1 285 ? 7.312 5.977 -48.961 1.00 85.81 285 GLY A C 1
ATOM 2189 O O . GLY A 1 285 ? 6.678 5.669 -47.952 1.00 85.81 285 GLY A O 1
ATOM 2190 N N . ALA A 1 286 ? 7.785 5.037 -49.782 1.00 82.25 286 ALA A N 1
ATOM 2191 C CA . ALA A 1 286 ? 7.689 3.604 -49.503 1.00 82.25 286 ALA A CA 1
ATOM 2192 C C . ALA A 1 286 ? 8.583 3.186 -48.323 1.00 82.25 286 ALA A C 1
ATOM 2194 O O . ALA A 1 286 ? 8.102 2.513 -47.411 1.00 82.25 286 ALA A O 1
ATOM 2195 N N . VAL A 1 287 ? 9.837 3.648 -48.288 1.00 82.19 287 VAL A N 1
ATOM 2196 C CA . VAL A 1 287 ? 10.786 3.384 -47.192 1.00 82.19 287 VAL A CA 1
ATOM 2197 C C . VAL A 1 287 ? 10.289 3.996 -45.882 1.00 82.19 287 VAL A C 1
ATOM 2199 O O . VAL A 1 287 ? 10.267 3.314 -44.859 1.00 82.19 287 VAL A O 1
ATOM 2202 N N . MET A 1 288 ? 9.810 5.244 -45.909 1.00 84.62 288 MET A N 1
ATOM 2203 C CA . MET A 1 288 ? 9.248 5.907 -44.727 1.00 84.62 288 MET A CA 1
ATOM 2204 C C . MET A 1 288 ? 7.999 5.191 -44.203 1.00 84.62 288 MET A C 1
ATOM 2206 O O . MET A 1 288 ? 7.878 4.987 -42.996 1.00 84.62 288 MET A O 1
ATOM 2210 N N . ARG A 1 289 ? 7.089 4.752 -45.087 1.00 84.81 289 ARG A N 1
ATOM 2211 C CA . ARG A 1 289 ? 5.912 3.960 -44.688 1.00 84.81 289 ARG A CA 1
ATOM 2212 C C . ARG A 1 289 ? 6.308 2.617 -44.080 1.00 84.81 289 ARG A C 1
ATOM 2214 O O . ARG A 1 289 ? 5.774 2.261 -43.034 1.00 84.81 289 ARG A O 1
ATOM 2221 N N . ALA A 1 290 ? 7.243 1.893 -44.694 1.00 81.81 290 ALA A N 1
ATOM 2222 C CA . ALA A 1 290 ? 7.724 0.613 -44.175 1.00 81.81 290 ALA A CA 1
ATOM 2223 C C . ALA A 1 290 ? 8.400 0.777 -42.803 1.00 81.81 290 ALA A C 1
ATOM 2225 O O . ALA A 1 290 ? 8.096 0.032 -41.869 1.00 81.81 290 ALA A O 1
ATOM 2226 N N . GLY A 1 291 ? 9.252 1.796 -42.648 1.00 82.25 291 GLY A N 1
ATOM 2227 C CA . GLY A 1 291 ? 9.885 2.138 -41.374 1.00 82.25 291 GLY A CA 1
ATOM 2228 C C . GLY A 1 291 ? 8.863 2.498 -40.294 1.00 82.25 291 GLY A C 1
ATOM 2229 O O . GLY A 1 291 ? 8.920 1.957 -39.191 1.00 82.25 291 GLY A O 1
ATOM 2230 N N . PHE A 1 292 ? 7.878 3.339 -40.626 1.00 87.19 292 PHE A N 1
ATOM 2231 C CA . PHE A 1 292 ? 6.802 3.720 -39.711 1.00 87.19 292 PHE A CA 1
ATOM 2232 C C . PHE A 1 292 ? 5.949 2.522 -39.277 1.00 87.19 292 PHE A C 1
ATOM 2234 O O . PHE A 1 292 ? 5.718 2.343 -38.084 1.00 87.19 292 PHE A O 1
ATOM 2241 N N . LEU A 1 293 ? 5.523 1.668 -40.214 1.00 85.25 293 LEU A N 1
ATOM 2242 C CA . LEU A 1 293 ? 4.736 0.469 -39.907 1.00 85.25 293 LEU A CA 1
ATOM 2243 C C . LEU A 1 293 ? 5.515 -0.518 -39.032 1.00 85.25 293 LEU A C 1
ATOM 2245 O O . LEU A 1 293 ? 4.952 -1.080 -38.095 1.00 85.25 293 LEU A O 1
ATOM 2249 N N . THR A 1 294 ? 6.813 -0.689 -39.289 1.00 81.31 294 THR A N 1
ATOM 2250 C CA . THR A 1 294 ? 7.677 -1.565 -38.483 1.00 81.31 294 THR A CA 1
ATOM 2251 C C . THR A 1 294 ? 7.857 -1.014 -37.066 1.00 81.31 294 THR A C 1
ATOM 2253 O O . THR A 1 294 ? 7.734 -1.758 -36.093 1.00 81.31 294 THR A O 1
ATOM 2256 N N . ALA A 1 295 ? 8.079 0.297 -36.925 1.00 84.56 295 ALA A N 1
ATOM 2257 C CA . ALA A 1 295 ? 8.165 0.958 -35.624 1.00 84.56 295 ALA A CA 1
ATOM 2258 C C . ALA A 1 295 ? 6.837 0.887 -34.852 1.00 84.56 295 ALA A C 1
ATOM 2260 O O . ALA A 1 295 ? 6.836 0.622 -33.650 1.00 84.56 295 ALA A O 1
ATOM 2261 N N . LEU A 1 296 ? 5.704 1.064 -35.540 1.00 90.00 296 LEU A N 1
ATOM 2262 C CA . LEU A 1 296 ? 4.369 0.949 -34.957 1.00 90.00 296 LEU A CA 1
ATOM 2263 C C . LEU A 1 296 ? 4.079 -0.482 -34.494 1.00 90.00 296 LEU A C 1
ATOM 2265 O O . LEU A 1 296 ? 3.570 -0.667 -33.392 1.00 90.00 296 LEU A O 1
ATOM 2269 N N . ALA A 1 297 ? 4.455 -1.492 -35.282 1.00 86.56 297 ALA A N 1
ATOM 2270 C CA . ALA A 1 297 ? 4.327 -2.894 -34.897 1.00 86.56 297 ALA A CA 1
ATOM 2271 C C . ALA A 1 297 ? 5.175 -3.222 -33.655 1.00 86.56 297 ALA A C 1
ATOM 2273 O O . ALA A 1 297 ? 4.668 -3.813 -32.702 1.00 86.56 297 ALA A O 1
ATOM 2274 N N . ALA A 1 298 ? 6.437 -2.779 -33.614 1.00 85.69 298 ALA A N 1
ATOM 2275 C CA . ALA A 1 298 ? 7.297 -2.954 -32.443 1.00 85.69 298 ALA A CA 1
ATOM 2276 C C . ALA A 1 298 ? 6.740 -2.226 -31.206 1.00 85.69 298 ALA A C 1
ATOM 2278 O O . ALA A 1 298 ? 6.687 -2.797 -30.116 1.00 85.69 298 ALA A O 1
ATOM 2279 N N . GLY A 1 299 ? 6.261 -0.990 -31.378 1.00 91.00 299 GLY A N 1
ATOM 2280 C CA . GLY A 1 299 ? 5.615 -0.213 -30.322 1.00 91.00 299 GLY A CA 1
ATOM 2281 C C . GLY A 1 299 ? 4.348 -0.883 -29.788 1.00 91.00 299 GLY A C 1
ATOM 2282 O O . GLY A 1 299 ? 4.150 -0.932 -28.575 1.00 91.00 299 GLY A O 1
ATOM 2283 N N . ALA A 1 300 ? 3.527 -1.462 -30.668 1.00 92.06 300 ALA A N 1
ATOM 2284 C CA . ALA A 1 300 ? 2.339 -2.219 -30.290 1.00 92.06 300 ALA A CA 1
ATOM 2285 C C . ALA A 1 300 ? 2.700 -3.469 -29.476 1.00 92.06 300 ALA A C 1
ATOM 2287 O O . ALA A 1 300 ? 2.090 -3.714 -28.438 1.00 92.06 300 ALA A O 1
ATOM 2288 N N . VAL A 1 301 ? 3.731 -4.217 -29.885 1.00 90.75 301 VAL A N 1
ATOM 2289 C CA . VAL A 1 301 ? 4.239 -5.374 -29.130 1.00 90.75 301 VAL A CA 1
ATOM 2290 C C . VAL A 1 301 ? 4.705 -4.954 -27.733 1.00 90.75 301 VAL A C 1
ATOM 2292 O O . VAL A 1 301 ? 4.304 -5.572 -26.748 1.00 90.75 301 VAL A O 1
ATOM 2295 N N . ILE A 1 302 ? 5.485 -3.875 -27.618 1.00 92.94 302 ILE A N 1
ATOM 2296 C CA . ILE A 1 302 ? 5.945 -3.346 -26.323 1.00 92.94 302 ILE A CA 1
ATOM 2297 C C . ILE A 1 302 ? 4.757 -2.933 -25.444 1.00 92.94 302 ILE A C 1
ATOM 2299 O O . ILE A 1 302 ? 4.723 -3.281 -24.263 1.00 92.94 302 ILE A O 1
ATOM 2303 N N . LEU A 1 303 ? 3.774 -2.223 -26.007 1.00 94.75 303 LEU A N 1
ATOM 2304 C CA . LEU A 1 303 ? 2.568 -1.804 -25.289 1.00 94.75 303 LEU A CA 1
ATOM 2305 C C . LEU A 1 303 ? 1.776 -3.002 -24.767 1.00 94.75 303 LEU A C 1
ATOM 2307 O O . LEU A 1 303 ? 1.437 -3.041 -23.585 1.00 94.75 303 LEU A O 1
ATOM 2311 N N . VAL A 1 304 ? 1.507 -3.982 -25.630 1.00 95.12 304 VAL A N 1
ATOM 2312 C CA . VAL A 1 304 ? 0.730 -5.175 -25.280 1.00 95.12 304 VAL A CA 1
ATOM 2313 C C . VAL A 1 304 ? 1.457 -5.993 -24.219 1.00 95.12 304 VAL A C 1
ATOM 2315 O O . VAL A 1 304 ? 0.863 -6.320 -23.196 1.00 95.12 304 VAL A O 1
ATOM 2318 N N . LEU A 1 305 ? 2.746 -6.282 -24.402 1.00 94.56 305 LEU A N 1
ATOM 2319 C CA . LEU A 1 305 ? 3.519 -7.082 -23.447 1.00 94.56 305 LEU A CA 1
ATOM 2320 C C . LEU A 1 305 ? 3.733 -6.360 -22.117 1.00 94.56 305 LEU A C 1
ATOM 2322 O O . LEU A 1 305 ? 3.639 -6.983 -21.060 1.00 94.56 305 LEU A O 1
ATOM 2326 N N . GLY A 1 306 ? 3.973 -5.048 -22.151 1.00 92.38 306 GLY A N 1
ATOM 2327 C CA . GLY A 1 306 ? 4.067 -4.226 -20.948 1.00 92.38 306 GLY A CA 1
ATOM 2328 C C . GLY A 1 306 ? 2.751 -4.208 -20.172 1.00 92.38 306 GLY A C 1
ATOM 2329 O O . GLY A 1 306 ? 2.748 -4.382 -18.952 1.00 92.38 306 GLY A O 1
ATOM 2330 N N . PHE A 1 307 ? 1.627 -4.073 -20.880 1.00 92.31 307 PHE A N 1
ATOM 2331 C CA . PHE A 1 307 ? 0.294 -4.144 -20.291 1.00 92.31 307 PHE A CA 1
ATOM 2332 C C . PHE A 1 307 ? 0.014 -5.524 -19.684 1.00 92.31 307 PHE A C 1
ATOM 2334 O O . PHE A 1 307 ? -0.355 -5.609 -18.512 1.00 92.31 307 PHE A O 1
ATOM 2341 N N . VAL A 1 308 ? 0.262 -6.606 -20.429 1.00 93.31 308 VAL A N 1
ATOM 2342 C CA . VAL A 1 308 ? 0.110 -7.989 -19.947 1.00 93.31 308 VAL A CA 1
ATOM 2343 C C . VAL A 1 308 ? 0.966 -8.228 -18.704 1.00 93.31 308 VAL A C 1
ATOM 2345 O O . VAL A 1 308 ? 0.457 -8.741 -17.710 1.00 93.31 308 VAL A O 1
ATOM 2348 N N . GLY A 1 309 ? 2.225 -7.785 -18.698 1.00 91.38 309 GLY A N 1
ATOM 2349 C CA . GLY A 1 309 ? 3.107 -7.910 -17.537 1.00 91.38 309 GLY A CA 1
ATOM 2350 C C . GLY A 1 309 ? 2.623 -7.142 -16.301 1.00 91.38 309 GLY A C 1
ATOM 2351 O O . GLY A 1 309 ? 2.897 -7.552 -15.171 1.00 91.38 309 GLY A O 1
ATOM 2352 N N . GLY A 1 310 ? 1.873 -6.052 -16.483 1.00 90.00 310 GLY A N 1
ATOM 2353 C CA . GLY A 1 310 ? 1.178 -5.361 -15.396 1.00 90.00 310 GLY A CA 1
ATOM 2354 C C . GLY A 1 310 ? -0.054 -6.127 -14.902 1.00 90.00 310 GLY A C 1
ATOM 2355 O O . GLY A 1 310 ? -0.215 -6.332 -13.696 1.00 90.00 310 GLY A O 1
ATOM 2356 N N . VAL A 1 311 ? -0.896 -6.603 -15.826 1.00 90.88 311 VAL A N 1
ATOM 2357 C CA . VAL A 1 311 ? -2.131 -7.339 -15.505 1.00 90.88 311 VAL A CA 1
ATOM 2358 C C . VAL A 1 311 ? -1.835 -8.672 -14.819 1.00 90.88 311 VAL A C 1
ATOM 2360 O O . VAL A 1 311 ? -2.512 -9.007 -13.853 1.00 90.88 311 VAL A O 1
ATOM 2363 N N . VAL A 1 312 ? -0.804 -9.411 -15.236 1.00 90.81 312 VAL A N 1
ATOM 2364 C CA . VAL A 1 312 ? -0.410 -10.683 -14.599 1.00 90.81 312 VAL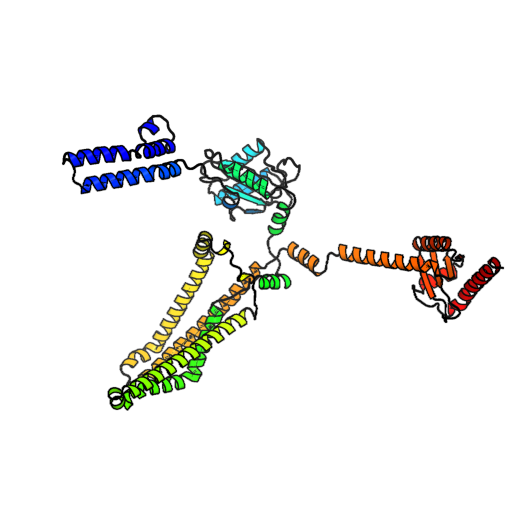 A CA 1
ATOM 2365 C C . VAL A 1 312 ? -0.048 -10.496 -13.118 1.00 90.81 312 VAL A C 1
ATOM 2367 O O . VAL A 1 312 ? -0.280 -11.390 -12.309 1.00 90.81 312 VAL A O 1
ATOM 2370 N N . GLN A 1 313 ? 0.486 -9.333 -12.731 1.00 89.31 313 GLN A N 1
ATOM 2371 C CA . GLN A 1 313 ? 0.883 -9.078 -11.343 1.00 89.31 313 GLN A CA 1
ATOM 2372 C C . GLN A 1 313 ? -0.280 -8.704 -10.428 1.00 89.31 313 GLN A C 1
ATOM 2374 O O . GLN A 1 313 ? -0.354 -9.183 -9.296 1.00 89.31 313 GLN A O 1
ATOM 2379 N N . VAL A 1 314 ? -1.138 -7.792 -10.889 1.00 83.56 314 VAL A N 1
ATOM 2380 C CA . VAL A 1 314 ? -2.143 -7.129 -10.041 1.00 83.56 314 VAL A CA 1
ATOM 2381 C C . VAL A 1 314 ? -3.560 -7.635 -10.331 1.00 83.56 314 VAL A C 1
ATOM 2383 O O . VAL A 1 314 ? -4.447 -7.530 -9.482 1.00 83.56 314 VAL A O 1
ATOM 2386 N N . GLY A 1 315 ? -3.772 -8.232 -11.501 1.00 83.12 315 GLY A N 1
ATOM 2387 C CA . GLY A 1 315 ? -5.086 -8.410 -12.100 1.00 83.12 315 GLY A CA 1
ATOM 2388 C C . GLY A 1 315 ? -5.586 -7.118 -12.747 1.00 83.12 315 GLY A C 1
ATOM 2389 O O . GLY A 1 315 ? -4.963 -6.057 -12.662 1.00 83.12 315 GLY A O 1
ATOM 2390 N N . PHE A 1 316 ? -6.738 -7.202 -13.406 1.00 79.06 316 PHE A N 1
ATOM 2391 C CA . PHE A 1 316 ? -7.398 -6.021 -13.947 1.00 79.06 316 PHE A CA 1
ATOM 2392 C C . PHE A 1 316 ? -8.058 -5.240 -12.802 1.00 79.06 316 PHE A C 1
ATOM 2394 O O . PHE A 1 316 ? -8.998 -5.733 -12.181 1.00 79.06 316 PHE A O 1
ATOM 2401 N N . SER A 1 317 ? -7.551 -4.042 -12.492 1.00 71.25 317 SER A N 1
ATOM 2402 C CA . SER A 1 317 ? -8.072 -3.221 -11.395 1.00 71.25 317 SER A CA 1
ATOM 2403 C C . SER A 1 317 ? -8.031 -1.735 -11.740 1.00 71.25 317 SER A C 1
ATOM 2405 O O . SER A 1 317 ? -6.962 -1.168 -11.963 1.00 71.25 317 SER A O 1
ATOM 2407 N N . PHE A 1 318 ? -9.201 -1.096 -11.779 1.00 73.69 318 PHE A N 1
ATOM 2408 C CA . PHE A 1 318 ? -9.345 0.331 -12.063 1.00 73.69 318 PHE A CA 1
ATOM 2409 C C . PHE A 1 318 ? -9.753 1.087 -10.794 1.00 73.69 318 PHE A C 1
ATOM 2411 O O . PHE A 1 318 ? -10.778 0.784 -10.181 1.00 73.69 318 PHE A O 1
ATOM 2418 N N . HIS A 1 319 ? -8.963 2.091 -10.401 1.00 76.19 319 HIS A N 1
ATOM 2419 C CA . HIS A 1 319 ? -9.231 2.908 -9.216 1.00 76.19 319 HIS A CA 1
ATOM 2420 C C . HIS A 1 319 ? -9.141 4.397 -9.542 1.00 76.19 319 HIS A C 1
ATOM 2422 O O . HIS A 1 319 ? -8.096 4.887 -9.962 1.00 76.19 319 HIS A O 1
ATOM 2428 N N . ALA A 1 320 ? -10.222 5.134 -9.277 1.00 75.38 320 ALA A N 1
ATOM 2429 C CA . ALA A 1 320 ? -10.277 6.577 -9.512 1.00 75.38 320 ALA A CA 1
ATOM 2430 C C . ALA A 1 320 ? -9.629 7.407 -8.385 1.00 75.38 320 ALA A C 1
ATOM 2432 O O . ALA A 1 320 ? -9.149 8.510 -8.626 1.00 75.38 320 ALA A O 1
ATOM 2433 N N . LYS A 1 321 ? -9.568 6.880 -7.152 1.00 74.12 321 LYS A N 1
ATOM 2434 C CA . LYS A 1 321 ? -9.013 7.593 -5.981 1.00 74.12 321 LYS A CA 1
ATOM 2435 C C . LYS A 1 321 ? -7.574 8.109 -6.192 1.00 74.12 321 LYS A C 1
ATOM 2437 O O . LYS A 1 321 ? -7.320 9.261 -5.844 1.00 74.12 321 LYS A O 1
ATOM 2442 N N . PRO A 1 322 ? -6.630 7.329 -6.758 1.00 72.19 322 PRO A N 1
ATOM 2443 C CA . PRO A 1 322 ? -5.268 7.804 -7.009 1.00 72.19 322 PRO A CA 1
ATOM 2444 C C . PRO A 1 322 ? -5.147 8.935 -8.040 1.00 72.19 322 PRO A C 1
ATOM 2446 O O . PRO A 1 322 ? -4.132 9.630 -8.016 1.00 72.19 322 PRO A O 1
ATOM 2449 N N . LEU A 1 323 ? -6.146 9.128 -8.914 1.00 75.88 323 LEU A N 1
ATOM 2450 C CA . LEU A 1 323 ? -6.160 10.186 -9.937 1.00 75.88 323 LEU A CA 1
ATOM 2451 C C . LEU A 1 323 ? -6.460 11.571 -9.351 1.00 75.88 323 LEU A C 1
ATOM 2453 O O . LEU A 1 323 ? -6.237 12.581 -10.013 1.00 75.88 323 LEU A O 1
ATOM 2457 N N . ILE A 1 324 ? -6.950 11.636 -8.110 1.00 79.56 324 ILE A N 1
ATOM 2458 C CA . ILE A 1 324 ? -7.259 12.901 -7.449 1.00 79.56 324 ILE A CA 1
ATOM 2459 C C . ILE A 1 324 ? -5.935 13.599 -7.078 1.00 79.56 324 ILE A C 1
ATOM 2461 O O . ILE A 1 324 ? -5.142 13.037 -6.309 1.00 79.56 324 ILE A O 1
ATOM 2465 N N . PRO A 1 325 ? -5.672 14.820 -7.586 1.00 74.38 325 PRO A N 1
ATOM 2466 C CA . PRO A 1 325 ? -4.443 15.540 -7.287 1.00 74.38 325 PRO A CA 1
ATOM 2467 C C . PRO A 1 325 ? -4.407 15.921 -5.804 1.00 74.38 325 PRO A C 1
ATOM 2469 O O . PRO A 1 325 ? -5.231 16.686 -5.310 1.00 74.38 325 PRO A O 1
ATOM 2472 N N . SER A 1 326 ? -3.430 15.386 -5.073 1.00 69.88 326 SER A N 1
ATOM 2473 C CA . SER A 1 326 ? -3.209 15.721 -3.666 1.00 69.88 326 SER A CA 1
ATOM 2474 C C . SER A 1 326 ? -1.944 16.567 -3.521 1.00 69.88 326 SER A C 1
ATOM 2476 O O . SER A 1 326 ? -0.838 16.056 -3.722 1.00 69.88 326 SER A O 1
ATOM 2478 N N . PHE A 1 327 ? -2.082 17.827 -3.102 1.00 73.69 327 PHE A N 1
ATOM 2479 C CA . PHE A 1 327 ? -0.952 18.743 -2.869 1.00 73.69 327 PHE A CA 1
ATOM 2480 C C . PHE A 1 327 ? 0.064 18.215 -1.839 1.00 73.69 327 PHE A C 1
ATOM 2482 O O . PHE A 1 327 ? 1.244 18.552 -1.897 1.00 73.69 327 PHE A O 1
ATOM 2489 N N . SER A 1 328 ? -0.355 17.316 -0.942 1.00 67.44 328 SER A N 1
ATOM 2490 C CA . SER A 1 328 ? 0.523 16.646 0.026 1.00 67.44 328 SER A CA 1
ATOM 2491 C C . SER A 1 328 ? 1.584 15.740 -0.612 1.00 67.44 328 SER A C 1
ATOM 2493 O O . SER A 1 328 ? 2.636 15.537 -0.010 1.00 67.44 328 SER A O 1
ATOM 2495 N N . LYS A 1 329 ? 1.358 15.226 -1.832 1.00 63.69 329 LYS A N 1
ATOM 2496 C CA . LYS A 1 329 ? 2.323 14.374 -2.557 1.00 63.69 329 LYS A CA 1
ATOM 2497 C C . LYS A 1 329 ? 3.412 15.167 -3.293 1.00 63.69 329 LYS A C 1
ATOM 2499 O O . LYS A 1 329 ? 4.386 14.562 -3.727 1.00 63.69 329 LYS A O 1
ATOM 2504 N N . ILE A 1 330 ? 3.266 16.489 -3.422 1.00 72.12 330 ILE A N 1
ATOM 2505 C CA . ILE A 1 330 ? 4.172 17.362 -4.195 1.00 72.12 330 ILE A CA 1
ATOM 2506 C C . ILE A 1 330 ? 5.216 18.043 -3.284 1.00 72.12 330 ILE A C 1
ATOM 2508 O O . ILE A 1 330 ? 6.062 18.797 -3.748 1.00 72.12 330 ILE A O 1
ATOM 2512 N N . ASN A 1 331 ? 5.219 17.775 -1.973 1.00 73.38 331 ASN A N 1
ATOM 2513 C CA . ASN A 1 331 ? 6.138 18.449 -1.055 1.00 73.38 331 ASN A CA 1
ATOM 2514 C C . ASN A 1 331 ? 7.618 18.049 -1.315 1.00 73.38 331 ASN A C 1
ATOM 2516 O O . ASN A 1 331 ? 7.995 16.899 -1.044 1.00 73.38 331 ASN A O 1
ATOM 2520 N N . PRO A 1 332 ? 8.487 18.987 -1.751 1.00 74.25 332 PRO A N 1
ATOM 2521 C CA . PRO A 1 332 ? 9.869 18.693 -2.140 1.00 74.25 332 PRO A CA 1
ATOM 2522 C C . PRO A 1 332 ? 10.730 18.163 -0.983 1.00 74.25 332 PRO A C 1
ATOM 2524 O O . PRO A 1 332 ? 11.606 17.328 -1.204 1.00 74.25 332 PRO A O 1
ATOM 2527 N N . PHE A 1 333 ? 10.440 18.545 0.267 1.00 74.62 333 PHE A N 1
ATOM 2528 C CA . PHE A 1 333 ? 11.158 18.031 1.441 1.00 74.62 333 PHE A CA 1
ATOM 2529 C C . PHE A 1 333 ? 10.872 16.543 1.695 1.00 74.62 333 PHE A C 1
ATOM 2531 O O . PHE A 1 333 ? 11.774 15.766 2.019 1.00 74.62 333 PHE A O 1
ATOM 2538 N N . THR A 1 334 ? 9.620 16.113 1.503 1.00 67.50 334 THR A N 1
ATOM 2539 C CA . THR A 1 334 ? 9.258 14.687 1.605 1.00 67.50 334 THR A CA 1
ATOM 2540 C C . THR A 1 334 ? 9.806 13.869 0.434 1.00 67.50 334 THR A C 1
ATOM 2542 O O . THR A 1 334 ? 10.164 12.707 0.610 1.00 67.50 334 THR A O 1
ATOM 2545 N N . GLY A 1 335 ? 9.959 14.486 -0.743 1.00 70.06 335 GLY A N 1
ATOM 2546 C CA . GLY A 1 335 ? 10.651 13.883 -1.882 1.00 70.06 335 GLY A CA 1
ATOM 2547 C C . GLY A 1 335 ? 12.130 13.625 -1.586 1.00 70.06 335 GLY A C 1
ATOM 2548 O O . GLY A 1 335 ? 12.605 12.508 -1.777 1.00 70.06 335 GLY A O 1
ATOM 2549 N N . LEU A 1 336 ? 12.836 14.612 -1.023 1.00 73.25 336 LEU A N 1
ATOM 2550 C CA . LEU A 1 336 ? 14.260 14.491 -0.695 1.00 73.25 336 LEU A CA 1
ATOM 2551 C C . LEU A 1 336 ? 14.533 13.365 0.315 1.00 73.25 336 LEU A C 1
ATOM 2553 O O . LEU A 1 336 ? 15.430 12.551 0.120 1.00 73.25 336 LEU A O 1
ATOM 2557 N N . THR A 1 337 ? 13.717 13.254 1.367 1.00 67.44 337 THR A N 1
ATOM 2558 C CA . THR A 1 337 ? 13.839 12.160 2.355 1.00 67.44 337 THR A CA 1
ATOM 2559 C C . THR A 1 337 ? 13.507 10.783 1.775 1.00 67.44 337 THR A C 1
ATOM 2561 O O . THR A 1 337 ? 14.026 9.777 2.256 1.00 67.44 337 THR A O 1
ATOM 2564 N N . ARG A 1 338 ? 12.683 10.713 0.722 1.00 64.88 338 ARG A N 1
ATOM 2565 C CA . ARG A 1 338 ? 12.409 9.471 -0.013 1.00 64.88 338 ARG A CA 1
ATOM 2566 C C . ARG A 1 338 ? 13.594 9.053 -0.888 1.00 64.88 338 ARG A C 1
ATOM 2568 O O . ARG A 1 338 ? 13.881 7.863 -0.949 1.00 64.88 338 ARG A O 1
ATOM 2575 N N . ILE A 1 339 ? 14.281 10.022 -1.498 1.00 71.81 339 ILE A N 1
ATOM 2576 C CA . ILE A 1 339 ? 15.451 9.818 -2.370 1.00 71.81 339 ILE A CA 1
ATOM 2577 C C . ILE A 1 339 ? 16.730 9.531 -1.566 1.00 71.81 339 ILE A C 1
ATOM 2579 O O . ILE A 1 339 ? 17.556 8.751 -2.013 1.00 71.81 339 ILE A O 1
ATOM 2583 N N . PHE A 1 340 ? 16.895 10.106 -0.371 1.00 68.38 340 PHE A N 1
ATOM 2584 C CA . PHE A 1 340 ? 18.072 9.888 0.492 1.00 68.38 340 PHE A CA 1
ATOM 2585 C C . PHE A 1 340 ? 17.782 9.009 1.725 1.00 68.38 340 PHE A C 1
ATOM 2587 O O . PHE A 1 340 ? 18.577 8.935 2.661 1.00 68.38 340 PHE A O 1
ATOM 2594 N N . GLY A 1 341 ? 16.621 8.354 1.766 1.00 72.00 341 GLY A N 1
ATOM 2595 C CA . GLY A 1 341 ? 16.212 7.498 2.879 1.00 72.00 341 GLY A CA 1
ATOM 2596 C C . GLY A 1 341 ? 16.789 6.081 2.807 1.00 72.00 341 GLY A C 1
ATOM 2597 O O . GLY A 1 341 ? 17.325 5.648 1.791 1.00 72.00 341 GLY A O 1
ATOM 2598 N N . LYS A 1 342 ? 16.577 5.286 3.866 1.00 67.12 342 LYS A N 1
ATOM 2599 C CA . LYS A 1 342 ? 17.002 3.868 3.931 1.00 67.12 342 LYS A CA 1
ATOM 2600 C C . LYS A 1 342 ? 16.486 3.007 2.767 1.00 67.12 342 LYS A C 1
ATOM 2602 O O . LYS A 1 342 ? 17.127 2.030 2.402 1.00 67.12 342 LYS A O 1
ATOM 2607 N N . ARG A 1 343 ? 15.336 3.365 2.184 1.00 65.69 343 ARG A N 1
ATOM 2608 C CA . ARG A 1 343 ? 14.780 2.685 1.001 1.00 65.69 343 ARG A CA 1
ATOM 2609 C C . ARG A 1 343 ? 15.630 2.909 -0.250 1.00 65.69 343 ARG A C 1
ATOM 2611 O O . ARG A 1 343 ? 15.830 1.965 -1.001 1.00 65.69 343 ARG A O 1
ATOM 2618 N N . ALA A 1 344 ? 16.163 4.116 -0.434 1.00 74.44 344 ALA A N 1
ATOM 2619 C CA . ALA A 1 344 ? 17.001 4.437 -1.582 1.00 74.44 344 ALA A CA 1
ATOM 2620 C C . ALA A 1 344 ? 18.328 3.671 -1.558 1.00 74.44 344 ALA A C 1
ATOM 2622 O O . ALA A 1 344 ? 18.764 3.187 -2.593 1.00 74.44 344 ALA A O 1
ATOM 2623 N N . LEU A 1 345 ? 18.919 3.464 -0.373 1.00 76.88 345 LEU A N 1
ATOM 2624 C CA . LEU A 1 345 ? 20.089 2.587 -0.225 1.00 76.88 345 LEU A CA 1
ATOM 2625 C C . LEU A 1 345 ? 19.803 1.162 -0.725 1.00 76.88 345 LEU A C 1
ATOM 2627 O O . LEU A 1 345 ? 20.629 0.587 -1.425 1.00 76.88 345 LEU A O 1
ATOM 2631 N N . GLY A 1 346 ? 18.624 0.613 -0.417 1.00 76.00 346 GLY A N 1
ATOM 2632 C CA . GLY A 1 346 ? 18.209 -0.697 -0.927 1.00 76.00 346 GLY A CA 1
ATOM 2633 C C . GLY A 1 346 ? 18.071 -0.727 -2.452 1.00 76.00 346 GLY A C 1
ATOM 2634 O O . GLY A 1 346 ? 18.546 -1.661 -3.092 1.00 76.00 346 GLY A O 1
ATOM 2635 N N . GLU A 1 347 ? 17.479 0.311 -3.050 1.00 79.81 347 GLU A N 1
ATOM 2636 C CA . GLU A 1 347 ? 17.371 0.422 -4.512 1.00 79.81 347 GLU A CA 1
ATOM 2637 C C . GLU A 1 347 ? 18.745 0.539 -5.187 1.00 79.81 347 GLU A C 1
ATOM 2639 O O . GLU A 1 347 ? 18.975 -0.109 -6.207 1.00 79.81 347 GLU A O 1
ATOM 2644 N N . ILE A 1 348 ? 19.683 1.285 -4.593 1.00 84.38 348 ILE A N 1
ATOM 2645 C CA . ILE A 1 348 ? 21.064 1.396 -5.086 1.00 84.38 348 ILE A CA 1
ATOM 2646 C C . ILE A 1 348 ? 21.749 0.028 -5.096 1.00 84.38 348 ILE A C 1
ATOM 2648 O O . ILE A 1 348 ? 22.366 -0.328 -6.097 1.00 84.38 348 ILE A O 1
ATOM 2652 N N . VAL A 1 349 ? 21.615 -0.758 -4.023 1.00 85.06 349 VAL A N 1
ATOM 2653 C CA . VAL A 1 349 ? 22.202 -2.108 -3.948 1.00 85.06 349 VAL A CA 1
ATOM 2654 C C . VAL A 1 349 ? 21.641 -3.014 -5.046 1.00 85.06 349 VAL A C 1
ATOM 2656 O O . VAL A 1 349 ? 22.401 -3.721 -5.703 1.00 85.06 349 VAL A O 1
ATOM 2659 N N . ILE A 1 350 ? 20.331 -2.962 -5.297 1.00 82.06 350 ILE A N 1
ATOM 2660 C CA . ILE A 1 350 ? 19.691 -3.754 -6.357 1.00 82.06 350 ILE A CA 1
ATOM 2661 C C . ILE A 1 350 ? 20.204 -3.334 -7.741 1.00 82.06 350 ILE A C 1
ATOM 2663 O O . ILE A 1 350 ? 20.522 -4.191 -8.563 1.00 82.06 350 ILE A O 1
ATOM 2667 N N . ILE A 1 351 ? 20.307 -2.029 -8.009 1.00 88.19 351 ILE A N 1
ATOM 2668 C CA . ILE A 1 351 ? 20.816 -1.517 -9.290 1.00 88.19 351 ILE A CA 1
ATOM 2669 C C . ILE A 1 351 ? 22.286 -1.904 -9.480 1.00 88.19 351 ILE A C 1
ATOM 2671 O O . ILE A 1 351 ? 22.649 -2.399 -10.545 1.00 88.19 351 ILE A O 1
ATOM 2675 N N . ALA A 1 352 ? 23.118 -1.747 -8.449 1.00 92.19 352 ALA A N 1
ATOM 2676 C CA . ALA A 1 352 ? 24.517 -2.159 -8.483 1.00 92.19 352 ALA A CA 1
ATOM 2677 C C . ALA A 1 352 ? 24.653 -3.665 -8.757 1.00 92.19 352 ALA A C 1
ATOM 2679 O O . ALA A 1 352 ? 25.433 -4.061 -9.620 1.00 92.19 352 ALA A O 1
ATOM 2680 N N . GLY A 1 353 ? 23.836 -4.495 -8.099 1.00 90.94 353 GLY A N 1
ATOM 2681 C CA . GLY A 1 353 ? 23.777 -5.935 -8.349 1.00 90.94 353 GLY A CA 1
ATOM 2682 C C . GLY A 1 353 ? 23.436 -6.269 -9.803 1.00 90.94 353 GLY A C 1
ATOM 2683 O O . GLY A 1 353 ? 24.116 -7.089 -10.413 1.00 90.94 353 GLY A O 1
ATOM 2684 N N . LYS A 1 354 ? 22.450 -5.584 -10.400 1.00 90.00 354 LYS A N 1
ATOM 2685 C CA . LYS A 1 354 ? 22.123 -5.744 -11.828 1.00 90.00 354 LYS A CA 1
ATOM 2686 C C . LYS A 1 354 ? 23.293 -5.367 -12.729 1.00 90.00 354 LYS A C 1
ATOM 2688 O O . LYS A 1 354 ? 23.597 -6.117 -13.644 1.00 90.00 354 LYS A O 1
ATOM 2693 N N . CYS A 1 355 ? 23.972 -4.250 -12.466 1.00 94.56 355 CYS A N 1
ATOM 2694 C CA . CYS A 1 355 ? 25.141 -3.845 -13.249 1.00 94.56 355 CYS A CA 1
ATOM 2695 C C . CYS A 1 355 ? 26.269 -4.882 -13.177 1.00 94.56 355 CYS A C 1
ATOM 2697 O O . CYS A 1 355 ? 26.865 -5.196 -14.204 1.00 94.56 355 CYS A O 1
ATOM 2699 N N . ILE A 1 356 ? 26.529 -5.443 -11.991 1.00 96.19 356 ILE A N 1
ATOM 2700 C CA . ILE A 1 356 ? 27.537 -6.496 -11.799 1.00 96.19 356 ILE A CA 1
ATOM 2701 C C . ILE A 1 356 ? 27.150 -7.756 -12.575 1.00 96.19 356 ILE A C 1
ATOM 2703 O O . ILE A 1 356 ? 27.974 -8.286 -13.313 1.00 96.19 356 ILE A O 1
ATOM 2707 N N . ILE A 1 357 ? 25.899 -8.212 -12.455 1.00 94.81 357 ILE A N 1
ATOM 2708 C CA . ILE A 1 357 ? 25.397 -9.385 -13.186 1.00 94.81 357 ILE A CA 1
ATOM 2709 C C . ILE A 1 357 ? 25.516 -9.161 -14.696 1.00 94.81 357 ILE A C 1
ATOM 2711 O O . ILE A 1 357 ? 26.017 -10.028 -15.407 1.00 94.81 357 ILE A O 1
ATOM 2715 N N . SER A 1 358 ? 25.124 -7.986 -15.185 1.00 95.12 358 SER A N 1
ATOM 2716 C CA . SER A 1 358 ? 25.216 -7.635 -16.601 1.00 95.12 358 SER A CA 1
ATOM 2717 C C . SER A 1 358 ? 26.656 -7.591 -17.103 1.00 95.12 358 SER A C 1
ATOM 2719 O O . SER A 1 358 ? 26.948 -8.145 -18.159 1.00 95.12 358 SER A O 1
ATOM 2721 N N . GLY A 1 359 ? 27.568 -6.989 -16.335 1.00 96.44 359 GLY A N 1
ATOM 2722 C CA . GLY A 1 359 ? 28.996 -6.974 -16.650 1.00 96.44 359 GLY A CA 1
ATOM 2723 C C . GLY A 1 359 ? 29.614 -8.374 -16.635 1.00 96.44 359 GLY A C 1
ATOM 2724 O O . GLY A 1 359 ? 30.411 -8.699 -17.508 1.00 96.44 359 GLY A O 1
ATOM 2725 N N . TYR A 1 360 ? 29.202 -9.228 -15.697 1.00 96.88 360 TYR A N 1
ATOM 2726 C CA . TYR A 1 360 ? 29.669 -10.609 -15.592 1.00 96.88 360 TYR A CA 1
ATOM 2727 C C . TYR A 1 360 ? 29.189 -11.482 -16.756 1.00 96.88 360 TYR A C 1
ATOM 2729 O O . TYR A 1 360 ? 29.996 -12.183 -17.365 1.00 96.88 360 TYR A O 1
ATOM 2737 N N . ILE A 1 361 ? 27.901 -11.397 -17.118 1.00 96.19 361 ILE A N 1
ATOM 2738 C CA . ILE A 1 361 ? 27.363 -12.052 -18.322 1.00 96.19 361 ILE A CA 1
ATOM 2739 C C . ILE A 1 361 ? 28.137 -11.574 -19.545 1.00 96.19 361 ILE A C 1
ATOM 2741 O O . ILE A 1 361 ? 28.522 -12.388 -20.381 1.00 96.19 361 ILE A O 1
ATOM 2745 N N . PHE A 1 362 ? 28.397 -10.268 -19.627 1.00 95.06 362 PHE A N 1
ATOM 2746 C CA . PHE A 1 362 ? 29.116 -9.707 -20.754 1.00 95.06 362 PHE A CA 1
ATOM 2747 C C . PHE A 1 362 ? 30.542 -10.233 -20.871 1.00 95.06 362 PHE A C 1
ATOM 2749 O O . PHE A 1 362 ? 30.945 -10.688 -21.939 1.00 95.06 362 PHE A O 1
ATOM 2756 N N . TYR A 1 363 ? 31.264 -10.250 -19.755 1.00 96.19 363 TYR A N 1
ATOM 2757 C CA . TYR A 1 363 ? 32.603 -10.807 -19.677 1.00 96.19 363 TYR A CA 1
ATOM 2758 C C . TYR A 1 363 ? 32.645 -12.283 -20.091 1.00 96.19 363 TYR A C 1
ATOM 2760 O O . TYR A 1 363 ? 33.444 -12.631 -20.955 1.00 96.19 363 TYR A O 1
ATOM 2768 N N . ILE A 1 364 ? 31.769 -13.134 -19.539 1.00 96.00 364 ILE A N 1
ATOM 2769 C CA . ILE A 1 364 ? 31.745 -14.569 -19.874 1.00 96.00 364 ILE A CA 1
ATOM 2770 C C . ILE A 1 364 ? 31.450 -14.787 -21.352 1.00 96.00 364 ILE A C 1
ATOM 2772 O O . ILE A 1 364 ? 32.142 -15.562 -21.997 1.00 96.00 364 ILE A O 1
ATOM 2776 N N . VAL A 1 365 ? 30.441 -14.110 -21.909 1.00 94.81 365 VAL A N 1
ATOM 2777 C CA . VAL A 1 365 ? 30.075 -14.316 -23.318 1.00 94.81 365 VAL A CA 1
ATOM 2778 C C . VAL A 1 365 ? 31.230 -13.933 -24.240 1.00 94.81 365 VAL A C 1
ATOM 2780 O O . VAL A 1 365 ? 31.504 -14.667 -25.187 1.00 94.81 365 VAL A O 1
ATOM 2783 N N . LEU A 1 366 ? 31.942 -12.840 -23.954 1.00 93.81 366 LEU A N 1
ATOM 2784 C CA . LEU A 1 366 ? 33.128 -12.474 -24.728 1.00 93.81 366 LEU A CA 1
ATOM 2785 C C . LEU A 1 366 ? 34.294 -13.443 -24.517 1.00 93.81 366 LEU A C 1
ATOM 2787 O O . LEU A 1 366 ? 34.968 -13.781 -25.484 1.00 93.81 366 LEU A O 1
ATOM 2791 N N . ALA A 1 367 ? 34.531 -13.894 -23.284 1.00 94.50 367 ALA A N 1
ATOM 2792 C CA . ALA A 1 367 ? 35.611 -14.825 -22.969 1.00 94.50 367 ALA A CA 1
ATOM 2793 C C . ALA A 1 367 ? 35.392 -16.195 -23.630 1.00 94.50 367 ALA A C 1
ATOM 2795 O O . ALA A 1 367 ? 36.301 -16.712 -24.274 1.00 94.50 367 ALA A O 1
ATOM 2796 N N . ASP A 1 368 ? 34.181 -16.748 -23.556 1.00 94.44 368 ASP A N 1
ATOM 2797 C CA . ASP A 1 368 ? 33.837 -18.045 -24.152 1.00 94.44 368 ASP A CA 1
ATOM 2798 C C . ASP A 1 368 ? 33.878 -17.999 -25.690 1.00 94.44 368 ASP A C 1
ATOM 2800 O O . ASP A 1 368 ? 34.200 -18.994 -26.335 1.00 94.44 368 ASP A O 1
ATOM 2804 N N . ASN A 1 369 ? 33.593 -16.836 -26.290 1.00 93.00 369 ASN A N 1
ATOM 2805 C CA . ASN A 1 369 ? 33.520 -16.655 -27.746 1.00 93.00 369 ASN A CA 1
ATOM 2806 C C . ASN A 1 369 ? 34.698 -15.851 -28.325 1.00 93.00 369 ASN A C 1
ATOM 2808 O O . ASN A 1 369 ? 34.621 -15.377 -29.459 1.00 93.00 369 ASN A O 1
ATOM 2812 N N . HIS A 1 370 ? 35.797 -15.686 -27.581 1.00 92.25 370 HIS A N 1
ATOM 2813 C CA . HIS A 1 370 ? 36.910 -14.820 -27.987 1.00 92.25 370 HIS A CA 1
ATOM 2814 C C . HIS A 1 370 ? 37.527 -15.229 -29.334 1.00 92.25 370 HIS A C 1
ATOM 2816 O O . HIS A 1 370 ? 37.816 -14.360 -30.152 1.00 92.25 370 HIS A O 1
ATOM 2822 N N . VAL A 1 371 ? 37.669 -16.534 -29.601 1.00 89.75 371 VAL A N 1
ATOM 2823 C CA . VAL A 1 371 ? 38.203 -17.052 -30.874 1.00 89.75 371 VAL A CA 1
ATOM 2824 C C . VAL A 1 371 ? 37.300 -16.664 -32.046 1.00 89.75 371 VAL A C 1
ATOM 2826 O O . VAL A 1 371 ? 37.781 -16.176 -33.065 1.00 89.75 371 VAL A O 1
ATOM 2829 N N . LEU A 1 372 ? 35.981 -16.831 -31.888 1.00 87.88 372 LEU A N 1
ATOM 2830 C CA . LEU A 1 372 ? 35.001 -16.455 -32.907 1.00 87.88 372 LEU A CA 1
ATOM 2831 C C . LEU A 1 372 ? 35.097 -14.958 -33.228 1.00 87.88 372 LEU A C 1
ATOM 2833 O O . LEU A 1 372 ? 35.102 -14.579 -34.394 1.00 87.88 372 LEU A O 1
ATOM 2837 N N . ILE A 1 373 ? 35.214 -14.124 -32.191 1.00 89.88 373 ILE A N 1
ATOM 2838 C CA . ILE A 1 373 ? 35.303 -12.664 -32.310 1.00 89.88 373 ILE A CA 1
ATOM 2839 C C . ILE A 1 373 ? 36.614 -12.238 -32.981 1.00 89.88 373 ILE A C 1
ATOM 2841 O O . ILE A 1 373 ? 36.591 -11.380 -33.860 1.00 89.88 373 ILE A O 1
ATOM 2845 N N . MET A 1 374 ? 37.748 -12.836 -32.604 1.00 90.00 374 MET A N 1
ATOM 2846 C CA . MET A 1 374 ? 39.057 -12.517 -33.188 1.00 90.00 374 MET A CA 1
ATOM 2847 C C . MET A 1 374 ? 39.134 -12.854 -34.679 1.00 90.00 374 MET A C 1
ATOM 2849 O O . MET A 1 374 ? 39.800 -12.136 -35.417 1.00 90.00 374 MET A O 1
ATOM 2853 N N . ASN A 1 375 ? 38.406 -13.878 -35.128 1.00 89.94 375 ASN A N 1
ATOM 2854 C CA . ASN A 1 375 ? 38.374 -14.291 -36.531 1.00 89.94 375 ASN A CA 1
ATOM 2855 C C . ASN A 1 375 ? 37.344 -13.511 -37.374 1.00 89.94 375 ASN A C 1
ATOM 2857 O O . ASN A 1 375 ? 37.362 -13.604 -38.599 1.00 89.94 375 ASN A O 1
ATOM 2861 N N . MET A 1 376 ? 36.441 -12.730 -36.760 1.00 88.00 376 MET A N 1
ATOM 2862 C CA . MET A 1 376 ? 35.414 -11.967 -37.492 1.00 88.00 376 MET A CA 1
ATOM 2863 C C . MET A 1 376 ? 35.960 -10.983 -38.542 1.00 88.00 376 MET A C 1
ATOM 2865 O O . MET A 1 376 ? 35.349 -10.901 -39.609 1.00 88.00 376 MET A O 1
ATOM 2869 N N . PRO A 1 377 ? 37.061 -10.238 -38.306 1.00 89.50 377 PRO A N 1
ATOM 2870 C CA . PRO A 1 377 ? 37.615 -9.312 -39.297 1.00 89.50 377 PRO A CA 1
ATOM 2871 C C . PRO A 1 377 ? 38.084 -9.990 -40.591 1.00 89.50 377 PRO A C 1
ATOM 2873 O O . PRO A 1 377 ? 38.166 -9.331 -41.624 1.00 89.50 377 PRO A O 1
ATOM 2876 N N . GLU A 1 378 ? 38.375 -11.291 -40.547 1.00 88.75 378 GLU A N 1
ATOM 2877 C CA . GLU A 1 378 ? 38.831 -12.076 -41.700 1.00 88.75 378 GLU A CA 1
ATOM 2878 C C . GLU A 1 378 ? 37.661 -12.633 -42.533 1.00 88.75 378 GLU A C 1
ATOM 2880 O O . GLU A 1 378 ? 37.859 -13.186 -43.617 1.00 88.75 378 GLU A O 1
ATOM 2885 N N . LEU A 1 379 ? 36.420 -12.494 -42.050 1.00 89.56 379 LEU A N 1
ATOM 2886 C CA . LEU A 1 379 ? 35.238 -13.019 -42.725 1.00 89.56 379 LEU A CA 1
ATOM 2887 C C . LEU A 1 379 ? 34.781 -12.105 -43.867 1.00 89.56 379 LEU A C 1
ATOM 2889 O O . LEU A 1 379 ? 34.600 -10.898 -43.718 1.00 89.56 379 LEU A O 1
ATOM 2893 N N . ASN A 1 380 ? 34.459 -12.722 -45.003 1.00 87.25 380 ASN A N 1
ATOM 2894 C CA . ASN A 1 380 ? 33.773 -12.046 -46.102 1.00 87.25 380 ASN A CA 1
ATOM 2895 C C . ASN A 1 380 ? 32.378 -11.550 -45.674 1.00 87.25 380 ASN A C 1
ATOM 2897 O O . ASN A 1 380 ? 31.728 -12.142 -44.811 1.00 87.25 380 ASN A O 1
ATOM 2901 N N . SER A 1 381 ? 31.851 -10.534 -46.366 1.00 78.44 381 SER A N 1
ATOM 2902 C CA . SER A 1 381 ? 30.567 -9.878 -46.043 1.00 78.44 381 SER A CA 1
ATOM 2903 C C . SER A 1 381 ? 29.368 -10.829 -45.893 1.00 78.44 381 SER A C 1
ATOM 2905 O O . SER A 1 381 ? 28.493 -10.589 -45.064 1.00 78.44 381 SER A O 1
ATOM 2907 N N . ARG A 1 382 ? 29.329 -11.936 -46.649 1.00 79.62 382 ARG A N 1
ATOM 2908 C CA . ARG A 1 382 ? 28.291 -12.978 -46.524 1.00 79.62 382 ARG A CA 1
ATOM 2909 C C . ARG A 1 382 ? 28.406 -13.781 -45.220 1.00 79.62 382 ARG A C 1
ATOM 2911 O O . ARG A 1 382 ? 27.380 -14.161 -44.664 1.00 79.62 382 ARG A O 1
ATOM 2918 N N . ASN A 1 383 ? 29.623 -14.028 -44.743 1.00 84.06 383 ASN A N 1
ATOM 2919 C CA . ASN A 1 383 ? 29.899 -14.885 -43.586 1.00 84.06 383 ASN A CA 1
ATOM 2920 C C . ASN A 1 383 ? 30.031 -14.096 -42.278 1.00 84.06 383 ASN A C 1
ATOM 2922 O O . ASN A 1 383 ? 30.033 -14.698 -41.212 1.00 84.06 383 ASN A O 1
ATOM 2926 N N . PHE A 1 384 ? 30.103 -12.767 -42.349 1.00 84.56 384 PHE A N 1
ATOM 2927 C CA . PHE A 1 384 ? 30.221 -11.899 -41.180 1.00 84.56 384 PHE A CA 1
ATOM 2928 C C . PHE A 1 384 ? 28.957 -11.883 -40.301 1.00 84.56 384 PHE A C 1
ATOM 2930 O O . PHE A 1 384 ? 29.044 -11.942 -39.079 1.00 84.56 384 PHE A O 1
ATOM 2937 N N . PHE A 1 385 ? 27.763 -11.821 -40.901 1.00 82.69 385 PHE A N 1
ATOM 2938 C CA . PHE A 1 385 ? 26.514 -11.629 -40.150 1.00 82.69 385 PHE A CA 1
ATOM 2939 C C . PHE A 1 385 ? 26.061 -12.828 -39.297 1.00 82.69 385 PHE A C 1
ATOM 2941 O O . PHE A 1 385 ? 25.652 -12.592 -38.161 1.00 82.69 385 PHE A O 1
ATOM 2948 N N . PRO A 1 386 ? 26.105 -14.092 -39.768 1.00 85.88 386 PRO A N 1
ATOM 2949 C CA . PRO A 1 386 ? 25.654 -15.234 -38.968 1.00 85.88 386 PRO A CA 1
ATOM 2950 C C . PRO A 1 386 ? 26.293 -15.346 -37.568 1.00 85.88 386 PRO A C 1
ATOM 2952 O O . PRO A 1 386 ? 25.532 -15.417 -36.602 1.00 85.88 386 PRO A O 1
ATOM 2955 N N . PRO A 1 387 ? 27.631 -15.274 -37.397 1.00 87.81 387 PRO A N 1
ATOM 2956 C CA . PRO A 1 387 ? 28.238 -15.349 -36.067 1.00 87.81 387 PRO A CA 1
ATOM 2957 C C . PRO A 1 387 ? 27.943 -14.114 -35.199 1.00 87.81 387 PRO A C 1
ATOM 2959 O O . PRO A 1 387 ? 27.881 -14.222 -33.977 1.00 87.81 387 PRO A O 1
ATOM 2962 N N . VAL A 1 388 ? 27.692 -12.941 -35.799 1.00 87.38 388 VAL A N 1
ATOM 2963 C CA . VAL A 1 388 ? 27.211 -11.760 -35.056 1.00 87.38 388 VAL A CA 1
ATOM 2964 C C . VAL A 1 388 ? 25.816 -12.018 -34.483 1.00 87.38 388 VAL A C 1
ATOM 2966 O O . VAL A 1 388 ? 25.570 -11.723 -33.313 1.00 87.38 388 VAL A O 1
ATOM 2969 N N . PHE A 1 389 ? 24.906 -12.599 -35.272 1.00 85.06 389 PHE A N 1
ATOM 2970 C CA . PHE A 1 389 ? 23.574 -12.979 -34.791 1.00 85.06 389 PHE A CA 1
ATOM 2971 C C . PHE A 1 389 ? 23.633 -14.045 -33.703 1.00 85.06 389 PHE A C 1
ATOM 2973 O O . PHE A 1 389 ? 22.906 -13.933 -32.719 1.00 85.06 389 PHE A O 1
ATOM 2980 N N . GLU A 1 390 ? 24.501 -15.045 -33.850 1.00 86.81 390 GLU A N 1
ATOM 2981 C CA . GLU A 1 390 ? 24.708 -16.076 -32.834 1.00 86.81 390 GLU A CA 1
ATOM 2982 C C . GLU A 1 390 ? 25.184 -15.464 -31.512 1.00 86.81 390 GLU A C 1
ATOM 2984 O O . GLU A 1 390 ? 24.600 -15.730 -30.461 1.00 86.81 390 GLU A O 1
ATOM 2989 N N . LEU A 1 391 ? 26.158 -14.551 -31.558 1.00 91.00 391 LEU A N 1
ATOM 2990 C CA . LEU A 1 391 ? 26.644 -13.862 -30.366 1.00 91.00 391 LEU A CA 1
ATOM 2991 C C . LEU A 1 391 ? 25.541 -13.010 -29.713 1.00 91.00 391 LEU A C 1
ATOM 2993 O O . LEU A 1 391 ? 25.325 -13.093 -28.502 1.00 91.00 391 LEU A O 1
ATOM 2997 N N . LEU A 1 392 ? 24.794 -12.230 -30.505 1.00 90.19 392 LEU A N 1
ATOM 2998 C CA . LEU A 1 392 ? 23.655 -11.436 -30.021 1.00 90.19 392 LEU A CA 1
ATOM 2999 C C . LEU A 1 392 ? 22.554 -12.312 -29.416 1.00 90.19 392 LEU A C 1
ATOM 3001 O O . LEU A 1 392 ? 21.938 -11.927 -28.418 1.00 90.19 392 LEU A O 1
ATOM 3005 N N . TRP A 1 393 ? 22.316 -13.490 -29.989 1.00 90.19 393 TRP A N 1
ATOM 3006 C CA . TRP A 1 393 ? 21.381 -14.466 -29.449 1.00 90.19 393 TRP A CA 1
ATOM 3007 C C . TRP A 1 393 ? 21.859 -14.987 -28.093 1.00 90.19 393 TRP A C 1
ATOM 3009 O O . TRP A 1 393 ? 21.082 -14.981 -27.134 1.00 90.19 393 TRP A O 1
ATOM 3019 N N . ILE A 1 394 ? 23.147 -15.340 -27.982 1.00 92.38 394 ILE A N 1
ATOM 3020 C CA . ILE A 1 394 ? 23.760 -15.805 -26.733 1.00 92.38 394 ILE A CA 1
ATOM 3021 C C . ILE A 1 394 ? 23.633 -14.763 -25.624 1.00 92.38 394 ILE A C 1
ATOM 3023 O O . ILE A 1 394 ? 23.218 -15.087 -24.507 1.00 92.38 394 ILE A O 1
ATOM 3027 N N . PHE A 1 395 ? 23.924 -13.502 -25.943 1.00 93.88 395 PHE A N 1
ATOM 3028 C CA . PHE A 1 395 ? 23.675 -12.388 -25.038 1.00 93.88 395 PHE A CA 1
ATOM 3029 C C . PHE A 1 395 ? 22.205 -12.327 -24.627 1.00 93.88 395 PHE A C 1
ATOM 3031 O O . PHE A 1 395 ? 21.897 -12.346 -23.435 1.00 93.88 395 PHE A O 1
ATOM 3038 N N . SER A 1 396 ? 21.297 -12.286 -25.602 1.00 93.19 396 SER A N 1
ATOM 3039 C CA . SER A 1 396 ? 19.869 -12.062 -25.373 1.00 93.19 396 SER A CA 1
ATOM 3040 C C . SER A 1 396 ? 19.258 -13.106 -24.440 1.00 93.19 396 SER A C 1
ATOM 3042 O O . SER A 1 396 ? 18.602 -12.732 -23.467 1.00 93.19 396 SER A O 1
ATOM 3044 N N . TYR A 1 397 ? 19.500 -14.403 -24.668 1.00 92.25 397 TYR A N 1
ATOM 3045 C CA . TYR A 1 397 ? 18.892 -15.440 -23.829 1.00 92.25 397 TYR A CA 1
ATOM 3046 C C . TYR A 1 397 ? 19.513 -15.493 -22.421 1.00 92.25 397 TYR A C 1
ATOM 3048 O O . TYR A 1 397 ? 18.783 -15.683 -21.446 1.00 92.25 397 TYR A O 1
ATOM 3056 N N . LYS A 1 398 ? 20.833 -15.281 -22.273 1.00 94.38 398 LYS A N 1
ATOM 3057 C CA . LYS A 1 398 ? 21.489 -15.243 -20.948 1.00 94.38 398 LYS A CA 1
ATOM 3058 C C . LYS A 1 398 ? 21.010 -14.046 -20.130 1.00 94.38 398 LYS A C 1
ATOM 3060 O O . LYS A 1 398 ? 20.674 -14.205 -18.955 1.00 94.38 398 LYS A O 1
ATOM 3065 N N . PHE A 1 399 ? 20.915 -12.871 -20.756 1.00 94.88 399 PHE A N 1
ATOM 3066 C CA . PHE A 1 399 ? 20.315 -11.689 -20.142 1.00 94.88 399 PHE A CA 1
ATOM 3067 C C . PHE A 1 399 ? 18.858 -11.939 -19.760 1.00 94.88 399 PHE A C 1
ATOM 3069 O O . PHE A 1 399 ? 18.457 -11.606 -18.648 1.00 94.88 399 PHE A O 1
ATOM 3076 N N . PHE A 1 400 ? 18.078 -12.571 -20.638 1.00 95.25 400 PHE A N 1
ATOM 3077 C CA . PHE A 1 400 ? 16.674 -12.857 -20.367 1.00 95.25 400 PHE A CA 1
ATOM 3078 C C . PHE A 1 400 ? 16.511 -13.741 -19.130 1.00 95.25 400 PHE A C 1
ATOM 3080 O O . PHE A 1 400 ? 15.756 -13.379 -18.232 1.00 95.25 400 PHE A O 1
ATOM 3087 N N . ILE A 1 401 ? 17.263 -14.843 -19.030 1.00 95.12 401 ILE A N 1
ATOM 3088 C CA . ILE A 1 401 ? 17.215 -15.739 -17.866 1.00 95.12 401 ILE A CA 1
ATOM 3089 C C . ILE A 1 401 ? 17.615 -14.992 -16.589 1.00 95.12 401 ILE A C 1
ATOM 3091 O O . ILE A 1 401 ? 16.902 -15.057 -15.588 1.00 95.12 401 ILE A O 1
ATOM 3095 N N . ALA A 1 402 ? 18.722 -14.245 -16.616 1.00 94.94 402 ALA A N 1
ATOM 3096 C CA . ALA A 1 402 ? 19.194 -13.516 -15.443 1.00 94.94 402 ALA A CA 1
ATOM 3097 C C . ALA A 1 402 ? 18.174 -12.473 -14.960 1.00 94.94 402 ALA A C 1
ATOM 3099 O O . ALA A 1 402 ? 17.842 -12.423 -13.775 1.00 94.94 402 ALA A O 1
ATOM 3100 N N . TYR A 1 403 ? 17.621 -11.673 -15.874 1.00 93.69 403 TYR A N 1
ATOM 3101 C CA . TYR A 1 403 ? 16.625 -10.660 -15.532 1.00 93.69 403 TYR A CA 1
ATOM 3102 C C . TYR A 1 403 ? 15.269 -11.271 -15.157 1.00 93.69 403 TYR A C 1
ATOM 3104 O O . TYR A 1 403 ? 14.591 -10.718 -14.294 1.00 93.69 403 TYR A O 1
ATOM 3112 N N . ALA A 1 404 ? 14.897 -12.428 -15.712 1.00 95.12 404 ALA A N 1
ATOM 3113 C CA . ALA A 1 404 ? 13.722 -13.183 -15.280 1.00 95.12 404 ALA A CA 1
ATOM 3114 C C . ALA A 1 404 ? 13.850 -13.643 -13.820 1.00 95.12 404 ALA A C 1
ATOM 3116 O O . ALA A 1 404 ? 12.916 -13.463 -13.037 1.00 95.12 404 ALA A O 1
ATOM 3117 N N . VAL A 1 405 ? 15.021 -14.155 -13.420 1.00 94.81 405 VAL A N 1
ATOM 3118 C CA . VAL A 1 405 ? 15.300 -14.530 -12.023 1.00 94.81 405 VAL A CA 1
ATOM 3119 C C . VAL A 1 405 ? 15.252 -13.304 -11.107 1.00 94.81 405 VAL A C 1
ATOM 3121 O O . VAL A 1 405 ? 14.593 -13.339 -10.067 1.00 94.81 405 VAL A O 1
ATOM 3124 N N . ILE A 1 406 ? 15.886 -12.195 -11.500 1.00 91.88 406 ILE A N 1
ATOM 3125 C CA . ILE A 1 406 ? 15.864 -10.944 -10.724 1.00 91.88 406 ILE A CA 1
ATOM 3126 C C . ILE A 1 406 ? 14.431 -10.420 -10.568 1.00 91.88 406 ILE A C 1
ATOM 3128 O O . ILE A 1 406 ? 14.041 -10.023 -9.470 1.00 91.88 406 ILE A O 1
ATOM 3132 N N . ALA A 1 407 ? 13.631 -10.449 -11.635 1.00 93.31 407 ALA A N 1
ATOM 3133 C CA . ALA A 1 407 ? 12.239 -10.020 -11.593 1.00 93.31 407 ALA A CA 1
ATOM 3134 C C . ALA A 1 407 ? 11.379 -10.913 -10.694 1.00 93.31 407 ALA A C 1
ATOM 3136 O O . ALA A 1 407 ? 10.539 -10.396 -9.960 1.00 93.31 407 ALA A O 1
ATOM 3137 N N . ALA A 1 408 ? 11.604 -12.230 -10.705 1.00 93.06 408 ALA A N 1
ATOM 3138 C CA . ALA A 1 408 ? 10.919 -13.153 -9.806 1.00 93.06 408 ALA A CA 1
ATOM 3139 C C . ALA A 1 408 ? 11.241 -12.838 -8.337 1.00 93.06 408 ALA A C 1
ATOM 3141 O O . ALA A 1 408 ? 10.328 -12.702 -7.521 1.00 93.06 408 ALA A O 1
ATOM 3142 N N . ILE A 1 409 ? 12.524 -12.643 -8.006 1.00 90.06 409 ILE A N 1
ATOM 3143 C CA . ILE A 1 409 ? 12.959 -12.267 -6.653 1.00 90.06 409 ILE A CA 1
ATOM 3144 C C . ILE A 1 409 ? 12.331 -10.931 -6.235 1.00 90.06 409 ILE A C 1
ATOM 3146 O O . ILE A 1 409 ? 11.744 -10.842 -5.156 1.00 90.06 409 ILE A O 1
ATOM 3150 N N . ASP A 1 410 ? 12.405 -9.903 -7.087 1.00 88.12 410 ASP A N 1
ATOM 3151 C CA . ASP A 1 410 ? 11.834 -8.580 -6.805 1.00 88.12 410 ASP A CA 1
ATOM 3152 C C . ASP A 1 410 ? 10.306 -8.647 -6.624 1.00 88.12 410 ASP A C 1
ATOM 3154 O O . ASP A 1 410 ? 9.774 -8.038 -5.694 1.00 88.12 410 ASP A O 1
ATOM 3158 N N . TYR A 1 411 ? 9.599 -9.445 -7.431 1.00 91.25 411 TYR A N 1
ATOM 3159 C CA . TYR A 1 411 ? 8.161 -9.681 -7.286 1.00 91.25 411 TYR A CA 1
ATOM 3160 C C . TYR A 1 411 ? 7.810 -10.302 -5.929 1.00 91.25 411 TYR A C 1
ATOM 3162 O O . TYR A 1 411 ? 6.978 -9.751 -5.201 1.00 91.25 411 TYR A O 1
ATOM 3170 N N . PHE A 1 412 ? 8.456 -11.410 -5.547 1.00 90.19 412 PHE A N 1
ATOM 3171 C CA . PHE A 1 412 ? 8.184 -12.065 -4.264 1.00 90.19 412 PHE A CA 1
ATOM 3172 C C . PHE A 1 412 ? 8.542 -11.168 -3.079 1.00 90.19 412 PHE A C 1
ATOM 3174 O O . PHE A 1 412 ? 7.761 -11.063 -2.132 1.00 90.19 412 PHE A O 1
ATOM 3181 N N . PHE A 1 413 ? 9.674 -10.465 -3.148 1.00 84.69 413 PHE A N 1
ATOM 3182 C CA . PHE A 1 413 ? 10.115 -9.571 -2.084 1.00 84.69 413 PHE A CA 1
ATOM 3183 C C . PHE A 1 413 ? 9.154 -8.390 -1.896 1.00 84.69 413 PHE A C 1
ATOM 3185 O O . PHE A 1 413 ? 8.742 -8.091 -0.773 1.00 84.69 413 PHE A O 1
ATOM 3192 N N . ARG A 1 414 ? 8.717 -7.749 -2.989 1.00 84.25 414 ARG A N 1
ATOM 3193 C CA . ARG A 1 414 ? 7.719 -6.668 -2.933 1.00 84.25 414 ARG A CA 1
ATOM 3194 C C . ARG A 1 414 ? 6.358 -7.162 -2.471 1.00 84.25 414 ARG A C 1
ATOM 3196 O O . ARG A 1 414 ? 5.670 -6.436 -1.751 1.00 84.25 414 ARG A O 1
ATOM 3203 N N . ARG A 1 415 ? 5.944 -8.367 -2.870 1.00 87.31 415 ARG A N 1
ATOM 3204 C CA . ARG A 1 415 ? 4.682 -8.967 -2.419 1.00 87.31 415 ARG A CA 1
ATOM 3205 C C . ARG A 1 415 ? 4.716 -9.235 -0.921 1.00 87.31 415 ARG A C 1
ATOM 3207 O O . ARG A 1 415 ? 3.804 -8.815 -0.218 1.00 87.31 415 ARG A O 1
ATOM 3214 N N . TRP A 1 416 ? 5.794 -9.837 -0.428 1.00 84.31 416 TRP A N 1
ATOM 3215 C CA . TRP A 1 416 ? 5.982 -10.089 0.996 1.00 84.31 416 TRP A CA 1
ATOM 3216 C C . TRP A 1 416 ? 6.017 -8.794 1.814 1.00 84.31 416 TRP A C 1
ATOM 3218 O O . TRP A 1 416 ? 5.301 -8.673 2.805 1.00 84.31 416 TRP A O 1
ATOM 3228 N N . PHE A 1 417 ? 6.777 -7.788 1.374 1.00 78.31 417 PHE A N 1
ATOM 3229 C CA . PHE A 1 417 ? 6.864 -6.508 2.079 1.00 78.31 417 PHE A CA 1
ATOM 3230 C C . PHE A 1 417 ? 5.530 -5.747 2.095 1.00 78.31 417 PHE A C 1
ATOM 3232 O O . PHE A 1 417 ? 5.186 -5.109 3.090 1.00 78.31 417 PHE A O 1
ATOM 3239 N N . HIS A 1 418 ? 4.764 -5.822 1.006 1.00 85.12 418 HIS A N 1
ATOM 3240 C CA . HIS A 1 418 ? 3.418 -5.262 0.954 1.00 85.12 418 HIS A CA 1
ATOM 3241 C C . HIS A 1 418 ? 2.490 -5.958 1.957 1.00 85.12 418 HIS A C 1
ATOM 3243 O O . HIS A 1 418 ? 1.835 -5.278 2.742 1.00 85.12 418 HIS A O 1
ATOM 3249 N N . GLU A 1 419 ? 2.513 -7.291 2.004 1.00 85.31 419 GLU A N 1
ATOM 3250 C CA . GLU A 1 419 ? 1.712 -8.085 2.941 1.00 85.31 419 GLU A CA 1
ATOM 3251 C C . GLU A 1 419 ? 2.067 -7.778 4.407 1.00 85.31 419 GLU A C 1
ATOM 3253 O O . GLU A 1 419 ? 1.183 -7.621 5.247 1.00 85.31 419 GLU A O 1
ATOM 3258 N N . LEU A 1 420 ? 3.360 -7.603 4.714 1.00 80.00 420 LEU A N 1
ATOM 3259 C CA . LEU A 1 420 ? 3.824 -7.158 6.034 1.00 80.00 420 LEU A CA 1
ATOM 3260 C C . LEU A 1 420 ? 3.248 -5.786 6.415 1.00 80.00 420 LEU A C 1
ATOM 3262 O O . LEU A 1 420 ? 2.917 -5.563 7.578 1.00 80.00 420 LEU A O 1
ATOM 3266 N N . GLY A 1 421 ? 3.104 -4.877 5.446 1.00 77.25 421 GLY A N 1
ATOM 3267 C CA . GLY A 1 421 ? 2.481 -3.567 5.648 1.00 77.25 421 GLY A CA 1
ATOM 3268 C C . GLY A 1 421 ? 0.976 -3.628 5.930 1.00 77.25 421 GLY A C 1
ATOM 3269 O O . GLY A 1 421 ? 0.436 -2.700 6.534 1.00 77.25 421 GLY A O 1
ATOM 3270 N N . LEU A 1 422 ? 0.314 -4.718 5.532 1.00 86.31 422 LEU A N 1
ATOM 3271 C CA . LEU A 1 422 ? -1.113 -4.955 5.752 1.00 86.31 422 LEU A CA 1
ATOM 3272 C C . LEU A 1 422 ? -1.417 -5.688 7.062 1.00 86.31 422 LEU A C 1
ATOM 3274 O O . LEU A 1 422 ? -2.591 -5.816 7.401 1.00 86.31 422 LEU A O 1
ATOM 3278 N N . LYS A 1 423 ? -0.397 -6.132 7.812 1.00 87.31 423 LYS A N 1
ATOM 3279 C CA . LYS A 1 423 ? -0.588 -6.791 9.111 1.00 87.31 423 LYS A CA 1
ATOM 3280 C C . LYS A 1 423 ? -1.505 -5.990 10.030 1.00 87.31 423 LYS A C 1
ATOM 3282 O O . LYS A 1 423 ? -1.498 -4.753 10.039 1.00 87.31 423 LYS A O 1
ATOM 3287 N N . MET A 1 424 ? -2.263 -6.728 10.826 1.00 85.94 424 MET A N 1
ATOM 3288 C CA . MET A 1 424 ? -3.308 -6.196 11.685 1.00 85.94 424 MET A CA 1
ATOM 3289 C C . MET A 1 424 ? -2.985 -6.456 13.152 1.00 85.94 424 MET A C 1
ATOM 3291 O O . MET A 1 424 ? -2.207 -7.345 13.503 1.00 85.94 424 MET A O 1
ATOM 3295 N N . THR A 1 425 ? -3.579 -5.665 14.035 1.00 86.00 425 THR A N 1
ATOM 3296 C CA . THR A 1 425 ? -3.582 -5.987 15.465 1.00 86.00 425 THR A CA 1
ATOM 3297 C C . THR A 1 425 ? -4.716 -6.965 15.784 1.00 86.00 425 THR A C 1
ATOM 3299 O O . THR A 1 425 ? -5.746 -6.996 15.107 1.00 86.00 425 THR A O 1
ATOM 3302 N N . LYS A 1 426 ? -4.588 -7.726 16.880 1.00 83.94 426 LYS A N 1
ATOM 3303 C CA . LYS A 1 426 ? -5.673 -8.599 17.374 1.00 83.94 426 LYS A CA 1
ATOM 3304 C C . LYS A 1 426 ? -6.993 -7.850 17.578 1.00 83.94 426 LYS A C 1
ATOM 3306 O O . LYS A 1 426 ? -8.066 -8.423 17.399 1.00 83.94 426 LYS A O 1
ATOM 3311 N N . GLN A 1 427 ? -6.921 -6.579 17.971 1.00 78.50 427 GLN A N 1
ATOM 3312 C CA . GLN A 1 427 ? -8.105 -5.755 18.180 1.00 78.50 427 GLN A CA 1
ATOM 3313 C C . GLN A 1 427 ? -8.751 -5.335 16.855 1.00 78.50 427 GLN A C 1
ATOM 3315 O O . GLN A 1 427 ? -9.974 -5.360 16.756 1.00 78.50 427 GLN A O 1
ATOM 3320 N N . GLU A 1 428 ? -7.954 -5.001 15.834 1.00 82.50 428 GLU A N 1
ATOM 3321 C CA . GLU A 1 428 ? -8.460 -4.685 14.491 1.00 82.50 428 GLU A CA 1
ATOM 3322 C C . GLU A 1 428 ? -9.228 -5.868 13.889 1.00 82.50 428 GLU A C 1
ATOM 3324 O O . GLU A 1 428 ? -10.332 -5.669 13.391 1.00 82.50 428 GLU A O 1
ATOM 3329 N N . ILE A 1 429 ? -8.713 -7.098 14.021 1.00 86.38 429 ILE A N 1
ATOM 3330 C CA . ILE A 1 429 ? -9.417 -8.304 13.546 1.00 86.38 429 ILE A CA 1
ATOM 3331 C C . ILE A 1 429 ? -10.749 -8.499 14.277 1.00 86.38 429 ILE A C 1
ATOM 3333 O O . ILE A 1 429 ? -11.774 -8.746 13.644 1.00 86.38 429 ILE A O 1
ATOM 3337 N N . LYS A 1 430 ? -10.766 -8.357 15.610 1.00 84.12 430 LYS A N 1
ATOM 3338 C CA . LYS A 1 430 ? -12.009 -8.465 16.394 1.00 84.12 430 LYS A CA 1
ATOM 3339 C C . LYS A 1 430 ? -13.044 -7.427 15.973 1.00 84.12 430 LYS A C 1
ATOM 3341 O O . LYS A 1 430 ? -14.228 -7.742 15.898 1.00 84.12 430 LYS A O 1
ATOM 3346 N N . ASP A 1 431 ? -12.616 -6.195 15.728 1.00 84.06 431 ASP A N 1
ATOM 3347 C CA . ASP A 1 431 ? -13.513 -5.124 15.305 1.00 84.06 431 ASP A CA 1
ATOM 3348 C C . ASP A 1 431 ? -14.031 -5.356 13.877 1.00 84.06 431 ASP A C 1
ATOM 3350 O O . ASP A 1 431 ? -15.201 -5.092 13.601 1.00 84.06 431 ASP A O 1
ATOM 3354 N N . GLU A 1 432 ? -13.205 -5.896 12.981 1.00 85.50 432 GLU A N 1
ATOM 3355 C CA . GLU A 1 432 ? -13.617 -6.240 11.620 1.00 85.50 432 GLU A CA 1
ATOM 3356 C C . GLU A 1 432 ? -14.625 -7.398 11.589 1.00 85.50 432 GLU A C 1
ATOM 3358 O O . GLU A 1 432 ? -15.628 -7.327 10.871 1.00 85.50 432 GLU A O 1
ATOM 3363 N N . LEU A 1 433 ? -14.423 -8.419 12.429 1.00 83.81 433 LEU A N 1
ATOM 3364 C CA . LEU A 1 433 ? -15.397 -9.494 12.643 1.00 83.81 433 LEU A CA 1
ATOM 3365 C C . LEU A 1 433 ? -16.729 -8.930 13.146 1.00 83.81 433 LEU A C 1
ATOM 3367 O O . LEU A 1 433 ? -17.775 -9.233 12.578 1.00 83.81 433 LEU A O 1
ATOM 3371 N N . LYS A 1 434 ? -16.702 -8.018 14.128 1.00 83.94 434 LYS A N 1
ATOM 3372 C CA . LYS A 1 434 ? -17.915 -7.335 14.615 1.00 83.94 434 LYS A CA 1
ATOM 3373 C C . LYS A 1 434 ? -18.621 -6.525 13.529 1.00 83.94 434 LYS A C 1
ATOM 3375 O O . LYS A 1 434 ? -19.846 -6.476 13.517 1.00 83.94 434 LYS A O 1
ATOM 3380 N N . GLN A 1 435 ? -17.884 -5.871 12.631 1.00 80.25 435 GLN A N 1
ATOM 3381 C CA . GLN A 1 435 ? -18.484 -5.122 11.521 1.00 80.25 435 GLN A CA 1
ATOM 3382 C C . GLN A 1 435 ? -19.086 -6.029 10.447 1.00 80.25 435 GLN A C 1
ATOM 3384 O O . GLN A 1 435 ? -20.009 -5.609 9.754 1.00 80.25 435 GLN A O 1
ATOM 3389 N N . THR A 1 436 ? -18.546 -7.234 10.273 1.00 76.69 436 THR A N 1
ATOM 3390 C CA . THR A 1 436 ? -18.967 -8.161 9.215 1.00 76.69 436 THR A CA 1
ATOM 3391 C C . THR A 1 436 ? -20.122 -9.049 9.677 1.00 76.69 436 THR A C 1
ATOM 3393 O O . THR A 1 436 ? -21.115 -9.180 8.970 1.00 76.69 436 THR A O 1
ATOM 3396 N N . GLU A 1 437 ? -20.038 -9.607 10.886 1.00 77.06 437 GLU A N 1
ATOM 3397 C CA . GLU A 1 437 ? -21.062 -10.498 11.455 1.00 77.06 437 GLU A CA 1
ATOM 3398 C C . GLU A 1 437 ? -22.131 -9.751 12.274 1.00 77.06 437 GLU A C 1
ATOM 3400 O O . GLU A 1 437 ? -23.189 -10.307 12.592 1.00 77.06 437 GLU A O 1
ATOM 3405 N N . GLY A 1 438 ? -21.876 -8.476 12.586 1.00 70.44 438 GLY A N 1
ATOM 3406 C CA . GLY A 1 438 ? -22.674 -7.670 13.504 1.00 70.44 438 GLY A CA 1
ATOM 3407 C C . GLY A 1 438 ? -22.321 -7.942 14.969 1.00 70.44 438 GLY A C 1
ATOM 3408 O O . GLY A 1 438 ? -21.833 -9.010 15.334 1.00 70.44 438 GLY A O 1
ATOM 3409 N N . ASP A 1 439 ? -22.578 -6.970 15.846 1.00 76.69 439 ASP A N 1
ATOM 3410 C CA . ASP A 1 439 ? -22.366 -7.160 17.283 1.00 76.69 439 ASP A CA 1
ATOM 3411 C C . ASP A 1 439 ? -23.346 -8.232 17.816 1.00 76.69 439 ASP A C 1
ATOM 3413 O O . ASP A 1 439 ? -24.567 -8.083 17.645 1.00 76.69 439 ASP A O 1
ATOM 3417 N N . PRO A 1 440 ? -22.861 -9.297 18.486 1.00 77.62 440 PRO A N 1
ATOM 3418 C CA . PRO A 1 440 ? -23.713 -10.316 19.098 1.00 77.62 440 PRO A CA 1
ATOM 3419 C C . PRO A 1 440 ? -24.813 -9.732 19.995 1.00 77.62 440 PRO A C 1
ATOM 3421 O O . PRO A 1 440 ? -25.941 -10.234 20.000 1.00 77.62 440 PRO A O 1
ATOM 3424 N N . LEU A 1 441 ? -24.518 -8.637 20.706 1.00 79.38 441 LEU A N 1
ATOM 3425 C CA . LEU A 1 441 ? -25.479 -7.932 21.553 1.00 79.38 441 LEU A CA 1
ATOM 3426 C C . LEU A 1 441 ? -26.587 -7.286 20.720 1.00 79.38 441 LEU A C 1
ATOM 3428 O O . LEU A 1 441 ? -27.757 -7.352 21.096 1.00 79.38 441 LEU A O 1
ATOM 3432 N N . ILE A 1 442 ? -26.248 -6.710 19.564 1.00 78.31 442 ILE A N 1
ATOM 3433 C CA . ILE A 1 442 ? -27.228 -6.129 18.638 1.00 78.31 442 ILE A CA 1
ATOM 3434 C C . ILE A 1 442 ? -28.105 -7.236 18.045 1.00 78.31 442 ILE A C 1
ATOM 3436 O O . ILE A 1 442 ? -29.329 -7.118 18.052 1.00 78.31 442 ILE A O 1
ATOM 3440 N N . LYS A 1 443 ? -27.516 -8.360 17.618 1.00 78.00 443 LYS A N 1
ATOM 3441 C CA . LYS A 1 443 ? -28.268 -9.509 17.081 1.00 78.00 443 LYS A CA 1
ATOM 3442 C C . LYS A 1 443 ? -29.198 -10.145 18.122 1.00 78.00 443 LYS A C 1
ATOM 3444 O O . LYS A 1 443 ? -30.265 -10.650 17.772 1.00 78.00 443 LYS A O 1
ATOM 3449 N N . SER A 1 444 ? -28.807 -10.131 19.398 1.00 82.62 444 SER A N 1
ATOM 3450 C CA . SER A 1 444 ? -29.661 -10.555 20.514 1.00 82.62 444 SER A CA 1
ATOM 3451 C C . SER A 1 444 ? -30.833 -9.590 20.726 1.00 82.62 444 SER A C 1
ATOM 3453 O O . SER A 1 444 ? -31.985 -10.020 20.743 1.00 82.62 444 SER A O 1
ATOM 3455 N N . LYS A 1 445 ? -30.566 -8.275 20.762 1.00 84.50 445 LYS A N 1
ATOM 3456 C CA . LYS A 1 445 ? -31.603 -7.235 20.896 1.00 84.50 445 LYS A CA 1
ATOM 3457 C C . LYS A 1 445 ? -32.621 -7.256 19.757 1.00 84.50 445 LYS A C 1
ATOM 3459 O O . LYS A 1 445 ? -33.811 -7.093 20.006 1.00 84.50 445 LYS A O 1
ATOM 3464 N N . ILE A 1 446 ? -32.179 -7.491 18.520 1.00 82.62 446 ILE A N 1
ATOM 3465 C CA . ILE A 1 446 ? -33.081 -7.631 17.367 1.00 82.62 446 ILE A CA 1
ATOM 3466 C C . ILE A 1 446 ? -34.019 -8.829 17.566 1.00 82.62 446 ILE A C 1
ATOM 3468 O O . ILE A 1 446 ? -35.228 -8.687 17.395 1.00 82.62 446 ILE A O 1
ATOM 3472 N N . ARG A 1 447 ? -33.491 -9.988 17.987 1.00 85.00 447 ARG A N 1
ATOM 3473 C CA . ARG A 1 447 ? -34.309 -11.178 18.280 1.00 85.00 447 ARG A CA 1
ATOM 3474 C C . ARG A 1 447 ? -35.297 -10.940 19.421 1.00 85.00 447 ARG A C 1
ATOM 3476 O O . ARG A 1 447 ? -36.441 -11.381 19.344 1.00 85.00 447 ARG A O 1
ATOM 3483 N N . GLU A 1 448 ? -34.883 -10.228 20.465 1.00 87.56 448 GLU A N 1
ATOM 3484 C CA . GLU A 1 448 ? -35.766 -9.857 21.572 1.00 87.56 448 GLU A CA 1
ATOM 3485 C C . GLU A 1 448 ? -36.897 -8.924 21.107 1.00 87.56 448 GLU A C 1
ATOM 3487 O O . GLU A 1 448 ? -38.066 -9.159 21.418 1.00 87.56 448 GLU A O 1
ATOM 3492 N N . ALA A 1 449 ? -36.574 -7.910 20.300 1.00 87.31 449 ALA A N 1
ATOM 3493 C CA . ALA A 1 449 ? -37.558 -6.998 19.724 1.00 87.31 449 ALA A CA 1
ATOM 3494 C C . ALA A 1 449 ? -38.557 -7.729 18.811 1.00 87.31 449 ALA A C 1
ATOM 3496 O O . ALA A 1 449 ? -39.763 -7.510 18.924 1.00 87.31 449 ALA A O 1
ATOM 3497 N N . GLN A 1 450 ? -38.082 -8.651 17.965 1.00 86.25 450 GLN A N 1
ATOM 3498 C CA . GLN A 1 450 ? -38.939 -9.491 17.121 1.00 86.25 450 GLN A CA 1
ATOM 3499 C C . GLN A 1 450 ? -39.917 -10.333 17.953 1.00 86.25 450 GLN A C 1
ATOM 3501 O O . GLN A 1 450 ? -41.111 -10.360 17.650 1.00 86.25 450 GLN A O 1
ATOM 3506 N N . ARG A 1 451 ? -39.450 -10.957 19.047 1.00 84.75 451 ARG A N 1
ATOM 3507 C CA . ARG A 1 451 ? -40.318 -11.708 19.974 1.00 84.75 451 ARG A CA 1
ATOM 3508 C C . ARG A 1 451 ? -41.394 -10.822 20.602 1.00 84.75 451 ARG A C 1
ATOM 3510 O O . ARG A 1 451 ? -42.553 -11.228 20.648 1.00 84.75 451 ARG A O 1
ATOM 3517 N N . ARG A 1 452 ? -41.042 -9.605 21.035 1.00 86.19 452 ARG A N 1
ATOM 3518 C CA . ARG A 1 452 ? -42.008 -8.647 21.606 1.00 86.19 452 ARG A CA 1
ATOM 3519 C C . ARG A 1 452 ? -43.078 -8.228 20.599 1.00 86.19 452 ARG A C 1
ATOM 3521 O O . ARG A 1 452 ? -44.250 -8.185 20.956 1.00 86.19 452 ARG A O 1
ATOM 3528 N N . ILE A 1 453 ? -42.697 -7.965 19.347 1.00 87.44 453 ILE A N 1
ATOM 3529 C CA . ILE A 1 453 ? -43.647 -7.615 18.277 1.00 87.44 453 ILE A CA 1
ATOM 3530 C C . ILE A 1 453 ? -44.601 -8.783 17.999 1.00 87.44 453 ILE A C 1
ATOM 3532 O O . ILE A 1 453 ? -45.808 -8.574 17.896 1.00 87.44 453 ILE A O 1
ATOM 3536 N N . SER A 1 454 ? -44.083 -10.013 17.926 1.00 85.00 454 SER A N 1
ATOM 3537 C CA . SER A 1 454 ? -44.904 -11.214 17.729 1.00 85.00 454 SER A CA 1
ATOM 3538 C C . SER A 1 454 ? -45.912 -11.417 18.863 1.00 85.00 454 SER A C 1
ATOM 3540 O O . SER A 1 454 ? -47.085 -11.667 18.604 1.00 85.00 454 SER A O 1
ATOM 3542 N N . GLN A 1 455 ? -45.478 -11.266 20.119 1.00 86.12 455 GLN A N 1
ATOM 3543 C CA . GLN A 1 455 ? -46.364 -11.363 21.283 1.00 86.12 455 GLN A CA 1
ATOM 3544 C C . GLN A 1 455 ? -47.424 -10.256 21.289 1.00 86.12 455 GLN A C 1
ATOM 3546 O O . GLN A 1 455 ? -48.577 -10.519 21.614 1.00 86.12 455 GLN A O 1
ATOM 3551 N N . ALA A 1 456 ? -47.058 -9.030 20.905 1.00 86.25 456 ALA A N 1
ATOM 3552 C CA . ALA A 1 456 ? -48.004 -7.923 20.811 1.00 86.25 456 ALA A CA 1
ATOM 3553 C C . ALA A 1 456 ? -49.093 -8.179 19.756 1.00 86.25 456 ALA A C 1
ATOM 3555 O O . ALA A 1 456 ? -50.260 -7.934 20.043 1.00 86.25 456 ALA A O 1
ATOM 3556 N N . ARG A 1 457 ? -48.733 -8.720 18.581 1.00 86.44 457 ARG A N 1
ATOM 3557 C CA . ARG A 1 457 ? -49.702 -9.125 17.544 1.00 86.44 457 ARG A CA 1
ATOM 3558 C C . ARG A 1 457 ? -50.635 -10.227 18.041 1.00 86.44 457 ARG A C 1
ATOM 3560 O O . ARG A 1 457 ? -51.842 -10.066 17.966 1.00 86.44 457 ARG A O 1
ATOM 3567 N N . MET A 1 458 ? -50.088 -11.278 18.650 1.00 91.00 458 MET A N 1
ATOM 3568 C CA . MET A 1 458 ? -50.890 -12.360 19.233 1.00 91.00 458 MET A CA 1
ATOM 3569 C C . MET A 1 458 ? -51.919 -11.833 20.252 1.00 91.00 458 MET A C 1
ATOM 3571 O O . MET A 1 458 ? -53.068 -12.259 20.262 1.00 91.00 458 MET A O 1
ATOM 3575 N N . LEU A 1 459 ? -51.534 -10.872 21.100 1.00 90.50 459 LEU A N 1
ATOM 3576 C CA . LEU A 1 459 ? -52.450 -10.259 22.069 1.00 90.50 459 LEU A CA 1
ATOM 3577 C C . LEU A 1 459 ? -53.545 -9.393 21.415 1.00 90.50 459 LEU A C 1
ATOM 3579 O O . LEU A 1 459 ? -54.604 -9.230 22.017 1.00 90.50 459 LEU A O 1
ATOM 3583 N N . GLN A 1 460 ? -53.318 -8.855 20.210 1.00 89.50 460 GLN A N 1
ATOM 3584 C CA . GLN A 1 460 ? -54.333 -8.117 19.441 1.00 89.50 460 GLN A CA 1
ATOM 3585 C C . GLN A 1 460 ? -55.406 -9.026 18.837 1.00 89.50 460 GLN A C 1
ATOM 3587 O O . GLN A 1 460 ? -56.491 -8.538 18.534 1.00 89.50 460 GLN A O 1
ATOM 3592 N N . ASP A 1 461 ? -55.128 -10.321 18.680 1.00 89.88 461 ASP A N 1
ATOM 3593 C CA . ASP A 1 461 ? -56.097 -11.285 18.159 1.00 89.88 461 ASP A CA 1
ATOM 3594 C C . ASP A 1 461 ? -56.930 -11.955 19.265 1.00 89.88 461 ASP A C 1
ATOM 3596 O O . ASP A 1 461 ? -57.970 -12.543 18.980 1.00 89.88 461 ASP A O 1
ATOM 3600 N N . VAL A 1 462 ? -56.555 -11.786 20.540 1.00 92.69 462 VAL A N 1
ATOM 3601 C CA . VAL A 1 462 ? -57.332 -12.268 21.701 1.00 92.69 462 VAL A CA 1
ATOM 3602 C C . VAL A 1 462 ? -58.796 -11.788 21.696 1.00 92.69 462 VAL A C 1
ATOM 3604 O O . VAL A 1 462 ? -59.663 -12.614 21.970 1.00 92.69 462 VAL A O 1
ATOM 3607 N N . PRO A 1 463 ? -59.129 -10.520 21.368 1.00 92.88 463 PRO A N 1
ATOM 3608 C CA . PRO A 1 463 ? -60.521 -10.065 21.290 1.00 92.88 463 PRO A CA 1
ATOM 3609 C C . PRO A 1 463 ? -61.373 -10.772 20.228 1.00 92.88 463 PRO A C 1
ATOM 3611 O O . PRO A 1 463 ? -62.594 -10.718 20.306 1.00 92.88 463 PRO A O 1
ATOM 3614 N N . LYS A 1 464 ? -60.751 -11.407 19.226 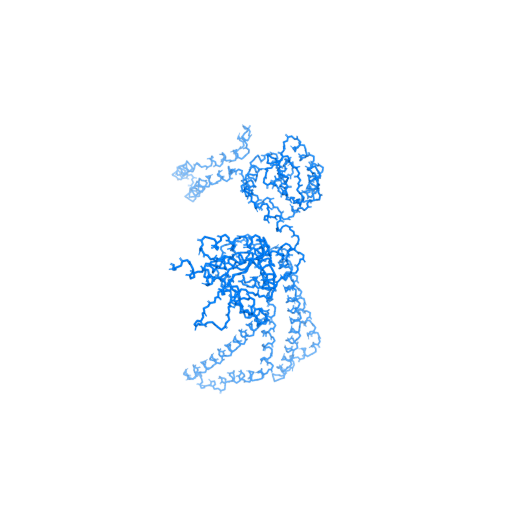1.00 90.62 464 LYS A N 1
ATOM 3615 C CA . LYS A 1 464 ? -61.455 -12.135 18.158 1.00 90.62 464 LYS A CA 1
ATOM 3616 C C . LYS A 1 464 ? -61.783 -13.580 18.543 1.00 90.62 464 LYS A C 1
ATOM 3618 O O . LYS A 1 464 ? -62.459 -14.262 17.781 1.00 90.62 464 LYS A O 1
ATOM 3623 N N . ALA A 1 465 ? -61.273 -14.061 19.675 1.00 93.25 465 ALA A N 1
ATOM 3624 C CA . ALA A 1 465 ? -61.512 -15.420 20.133 1.00 93.25 465 ALA A CA 1
ATOM 3625 C C . ALA A 1 465 ? -62.946 -15.590 20.660 1.00 93.25 465 ALA A C 1
ATOM 3627 O O . ALA A 1 465 ? -63.493 -14.705 21.316 1.00 93.25 465 ALA A O 1
ATOM 3628 N N . ASP A 1 466 ? -63.527 -16.763 20.429 1.00 92.19 466 ASP A N 1
ATOM 3629 C CA . ASP A 1 466 ? -64.857 -17.132 20.919 1.00 92.19 466 ASP A CA 1
ATOM 3630 C C . ASP A 1 466 ? -64.822 -17.627 22.367 1.00 92.19 466 ASP A C 1
ATOM 3632 O O . ASP A 1 466 ? -65.791 -17.471 23.114 1.00 92.19 466 ASP A O 1
ATOM 3636 N N . VAL A 1 467 ? -63.704 -18.231 22.779 1.00 93.88 467 VAL A N 1
ATOM 3637 C CA . VAL A 1 467 ? -63.503 -18.715 24.146 1.00 93.88 467 VAL A CA 1
ATOM 3638 C C . VAL A 1 467 ? -62.029 -18.726 24.529 1.00 93.88 467 VAL A C 1
ATOM 3640 O O . VAL A 1 467 ? -61.153 -19.019 23.715 1.00 93.88 467 VAL A O 1
ATOM 3643 N N . ILE A 1 468 ? -61.752 -18.470 25.808 1.00 95.19 468 ILE A N 1
ATOM 3644 C CA . ILE A 1 468 ? -60.439 -18.700 26.413 1.00 95.19 468 ILE A CA 1
ATOM 3645 C C . ILE A 1 468 ? -60.527 -19.827 27.429 1.00 95.19 468 ILE A C 1
ATOM 3647 O O . ILE A 1 468 ? -61.279 -19.749 28.398 1.00 95.19 468 ILE A O 1
ATOM 3651 N N . VAL A 1 469 ? -59.711 -20.858 27.236 1.00 94.75 469 VAL A N 1
ATOM 3652 C CA . VAL A 1 469 ? -59.594 -22.005 28.135 1.00 94.75 469 VAL A CA 1
ATOM 3653 C C . VAL A 1 469 ? -58.388 -21.812 29.043 1.00 94.75 469 VAL A C 1
ATOM 3655 O O . VAL A 1 469 ? -57.277 -21.570 28.566 1.00 94.75 469 VAL A O 1
ATOM 3658 N N . THR A 1 470 ? -58.592 -21.895 30.360 1.00 95.25 470 THR A N 1
ATOM 3659 C CA . THR A 1 470 ? -57.539 -21.574 31.338 1.00 95.25 470 THR A CA 1
ATOM 3660 C C . THR A 1 470 ? -57.235 -22.695 32.323 1.00 95.25 470 THR A C 1
ATOM 3662 O O . THR A 1 470 ? -58.112 -23.432 32.786 1.00 95.25 470 THR A O 1
ATOM 3665 N N . ASN A 1 471 ? -55.954 -22.757 32.686 1.00 93.31 471 ASN A N 1
ATOM 3666 C CA . ASN A 1 471 ? -55.446 -23.326 33.921 1.00 93.31 471 ASN A CA 1
ATOM 3667 C C . ASN A 1 471 ? -55.026 -22.140 34.814 1.00 93.31 471 ASN A C 1
ATOM 3669 O O . ASN A 1 471 ? -54.040 -21.481 34.481 1.00 93.31 471 ASN A O 1
ATOM 3673 N N . PRO A 1 472 ? -55.762 -21.845 35.904 1.00 84.12 472 PRO A N 1
ATOM 3674 C CA . PRO A 1 472 ? -55.933 -20.528 36.521 1.00 84.12 472 PRO A CA 1
ATOM 3675 C C . PRO A 1 472 ? -54.835 -19.484 36.328 1.00 84.12 472 PRO A C 1
ATOM 3677 O O . PRO A 1 472 ? -55.105 -18.436 35.759 1.00 84.12 472 PRO A O 1
ATOM 3680 N N . THR A 1 473 ? -53.622 -19.730 36.806 1.00 78.38 473 THR A N 1
ATOM 3681 C CA . THR A 1 473 ? -52.514 -18.764 36.738 1.00 78.38 473 THR A CA 1
ATOM 3682 C C . THR A 1 473 ? -51.379 -19.222 35.836 1.00 78.38 473 THR A C 1
ATOM 3684 O O . THR A 1 473 ? -50.410 -18.492 35.680 1.00 78.38 473 THR A O 1
ATOM 3687 N N . HIS A 1 474 ? -51.492 -20.410 35.240 1.00 88.31 474 HIS A N 1
ATOM 3688 C CA . HIS A 1 474 ? -50.391 -21.068 34.548 1.00 88.31 474 HIS A CA 1
ATOM 3689 C C . HIS A 1 474 ? -50.559 -21.102 33.037 1.00 88.31 474 HIS A C 1
ATOM 3691 O O . HIS A 1 474 ? -49.586 -20.836 32.350 1.00 88.31 474 HIS A O 1
ATOM 3697 N N . PHE A 1 475 ? -51.755 -21.370 32.502 1.00 95.06 475 PHE A N 1
ATOM 3698 C CA . PHE A 1 475 ? -51.966 -21.443 31.051 1.00 95.06 475 PHE A CA 1
ATOM 3699 C C . PHE A 1 475 ? -53.262 -20.755 30.638 1.00 95.06 475 PHE A C 1
ATOM 3701 O O . PHE A 1 475 ? -54.292 -20.925 31.291 1.00 95.06 475 PHE A O 1
ATOM 3708 N N . ALA A 1 476 ? -53.217 -20.027 29.526 1.00 95.06 476 ALA A N 1
ATOM 3709 C CA . ALA A 1 476 ? -54.397 -19.519 28.839 1.00 95.06 476 ALA A CA 1
ATOM 3710 C C . ALA A 1 476 ? -54.264 -19.788 27.340 1.00 95.06 476 ALA A C 1
ATOM 3712 O O . ALA A 1 476 ? -53.235 -19.471 26.741 1.00 95.06 476 ALA A O 1
ATOM 3713 N N . VAL A 1 477 ? -55.309 -20.360 26.755 1.00 95.12 477 VAL A N 1
ATOM 3714 C CA . VAL A 1 477 ? -55.403 -20.684 25.331 1.00 95.12 477 VAL A CA 1
ATOM 3715 C C . VAL A 1 477 ? -56.684 -20.061 24.792 1.00 95.12 477 VAL A C 1
ATOM 3717 O O . VAL A 1 477 ? -57.755 -20.321 25.329 1.00 95.12 477 VAL A O 1
ATOM 3720 N N . ALA A 1 478 ? -56.576 -19.231 23.762 1.00 95.12 478 ALA A N 1
ATOM 3721 C CA . ALA A 1 478 ? -57.697 -18.588 23.093 1.00 95.12 478 ALA A CA 1
ATOM 3722 C C . ALA A 1 478 ? -58.019 -19.331 21.794 1.00 95.12 478 ALA A C 1
ATOM 3724 O O . ALA A 1 478 ? -57.115 -19.623 21.009 1.00 95.12 478 ALA A O 1
ATOM 3725 N N . LEU A 1 479 ? -59.298 -19.630 21.589 1.00 94.19 479 LEU A N 1
ATOM 3726 C CA . LEU A 1 479 ? -59.798 -20.377 20.443 1.00 94.19 479 LEU A CA 1
ATOM 3727 C C . LEU A 1 479 ? -60.834 -19.550 19.689 1.00 94.19 479 LEU A C 1
ATOM 3729 O O . LEU A 1 479 ? -61.698 -18.923 20.305 1.00 94.19 479 LEU A O 1
ATOM 3733 N N . GLN A 1 480 ? -60.770 -19.609 18.366 1.00 93.44 480 GLN A N 1
ATOM 3734 C CA . GLN A 1 480 ? -61.743 -19.015 17.457 1.00 93.44 480 GLN A CA 1
ATOM 3735 C C . GLN A 1 480 ? -62.384 -20.116 16.613 1.00 93.44 480 GLN A C 1
ATOM 3737 O O . GLN A 1 480 ? -61.684 -21.009 16.125 1.00 93.44 480 GLN A O 1
ATOM 3742 N N . TYR A 1 481 ? -63.703 -20.054 16.451 1.00 91.62 481 TYR A N 1
ATOM 3743 C CA . TYR A 1 481 ? -64.473 -20.999 15.660 1.00 91.62 481 TYR A CA 1
ATOM 3744 C C . TYR A 1 481 ? -65.662 -20.327 14.976 1.00 91.62 481 TYR A C 1
ATOM 3746 O O . TYR A 1 481 ? -66.630 -19.923 15.620 1.00 91.62 481 TYR A O 1
ATOM 3754 N N . ASP A 1 482 ? -65.614 -20.299 13.650 1.00 88.69 482 ASP A N 1
ATOM 3755 C CA . ASP A 1 482 ? -66.733 -19.900 12.808 1.00 88.69 482 ASP A CA 1
ATOM 3756 C C . ASP A 1 482 ? -67.389 -21.141 12.188 1.00 88.69 482 ASP A C 1
ATOM 3758 O O . ASP A 1 482 ? -66.747 -21.916 11.482 1.00 88.69 482 ASP A O 1
ATOM 3762 N N . ARG A 1 483 ? -68.682 -21.330 12.463 1.00 81.00 483 ARG A N 1
ATOM 3763 C CA . ARG A 1 483 ? -69.447 -22.517 12.052 1.00 81.00 483 ARG A CA 1
ATOM 3764 C C . ARG A 1 483 ? -69.662 -22.602 10.545 1.00 81.00 483 ARG A C 1
ATOM 3766 O O . ARG A 1 483 ? -69.860 -23.706 10.047 1.00 81.00 483 ARG A O 1
ATOM 3773 N N . ASP A 1 484 ? -69.642 -21.467 9.853 1.00 83.12 484 ASP A N 1
ATOM 3774 C CA . ASP A 1 484 ? -69.953 -21.401 8.424 1.00 83.12 484 ASP A CA 1
ATOM 3775 C C . ASP A 1 484 ? -68.693 -21.554 7.561 1.00 83.12 484 ASP A C 1
ATOM 3777 O O . ASP A 1 484 ? -68.774 -21.968 6.404 1.00 83.12 484 ASP A O 1
ATOM 3781 N N . THR A 1 485 ? -67.517 -21.241 8.118 1.00 85.12 485 THR A N 1
ATOM 3782 C CA . THR A 1 485 ? -66.260 -21.164 7.358 1.00 85.12 485 THR A CA 1
ATOM 3783 C C . THR A 1 485 ? -65.153 -22.093 7.857 1.00 85.12 485 THR A C 1
ATOM 3785 O O . THR A 1 485 ? -64.256 -22.420 7.078 1.00 85.12 485 THR A O 1
ATOM 3788 N N . MET A 1 486 ? -65.191 -22.559 9.112 1.00 87.25 486 MET A N 1
ATOM 3789 C CA . MET A 1 486 ? -64.121 -23.368 9.706 1.00 87.25 486 MET A CA 1
ATOM 3790 C C . MET A 1 486 ? -64.551 -24.818 9.941 1.00 87.25 486 MET A C 1
ATOM 3792 O O . MET A 1 486 ? -65.558 -25.096 10.583 1.00 87.25 486 MET A O 1
ATOM 3796 N N . SER A 1 487 ? -63.725 -25.768 9.494 1.00 84.31 487 SER A N 1
ATOM 3797 C CA . SER A 1 487 ? -63.928 -27.203 9.756 1.00 84.31 487 SER A CA 1
ATOM 3798 C C . SER A 1 487 ? -63.589 -27.605 11.198 1.00 84.31 487 SER A C 1
ATOM 3800 O O . SER A 1 487 ? -64.113 -28.594 11.700 1.00 84.31 487 SER A O 1
ATOM 3802 N N . ALA A 1 488 ? -62.714 -26.845 11.864 1.00 88.06 488 ALA A N 1
ATOM 3803 C CA . ALA A 1 488 ? -62.316 -27.048 13.253 1.00 88.06 488 ALA A CA 1
ATOM 3804 C C . ALA A 1 488 ? -61.888 -25.712 13.889 1.00 88.06 488 ALA A C 1
ATOM 3806 O O . ALA A 1 488 ? -61.408 -24.830 13.171 1.00 88.06 488 ALA A O 1
ATOM 3807 N N . PRO A 1 489 ? -62.018 -25.541 15.218 1.00 91.31 489 PRO A N 1
ATOM 3808 C CA . PRO A 1 489 ? -61.539 -24.340 15.894 1.00 91.31 489 PRO A CA 1
ATOM 3809 C C . PRO A 1 489 ? -60.023 -24.165 15.749 1.00 91.31 489 PRO A C 1
ATOM 3811 O O . PRO A 1 489 ? -59.263 -25.136 15.800 1.00 91.31 489 PRO A O 1
ATOM 3814 N N . THR A 1 490 ? -59.590 -22.913 15.623 1.00 93.38 490 THR A N 1
ATOM 3815 C CA . THR A 1 490 ? -58.176 -22.521 15.498 1.00 93.38 490 THR A CA 1
ATOM 3816 C C . THR A 1 490 ? -57.680 -21.797 16.742 1.00 93.38 490 THR A C 1
ATOM 3818 O O . THR A 1 490 ? -58.435 -21.070 17.393 1.00 93.38 490 THR A O 1
ATOM 3821 N N . MET A 1 491 ? -56.404 -21.978 17.080 1.00 93.62 491 MET A N 1
ATOM 3822 C CA . MET A 1 491 ? -55.782 -21.315 18.223 1.00 93.62 491 MET A CA 1
ATOM 3823 C C . MET A 1 491 ? -55.324 -19.899 17.875 1.00 93.62 491 MET A C 1
ATOM 3825 O O . MET A 1 491 ? -54.356 -19.712 17.148 1.00 93.62 491 MET A O 1
ATOM 3829 N N . THR A 1 492 ? -55.965 -18.887 18.450 1.00 91.69 492 THR A N 1
ATOM 3830 C CA . THR A 1 492 ? -55.679 -17.474 18.144 1.00 91.69 492 THR A CA 1
ATOM 3831 C C . THR A 1 492 ? -54.614 -16.867 19.058 1.00 91.69 492 THR A C 1
ATOM 3833 O O . THR A 1 492 ? -53.893 -15.952 18.669 1.00 91.69 492 THR A O 1
ATOM 3836 N N . ALA A 1 493 ? -54.483 -17.373 20.286 1.00 93.81 493 ALA A N 1
ATOM 3837 C CA . ALA A 1 493 ? -53.434 -16.961 21.215 1.00 93.81 493 ALA A CA 1
ATOM 3838 C C . ALA A 1 493 ? -53.152 -18.058 22.244 1.00 93.81 493 ALA A C 1
ATOM 3840 O O . ALA A 1 493 ? -54.059 -18.774 22.664 1.00 93.81 493 ALA A O 1
ATOM 3841 N N . LYS A 1 494 ? -51.909 -18.144 22.723 1.00 94.50 494 LYS A N 1
ATOM 3842 C CA . LYS A 1 494 ? -51.558 -18.966 23.888 1.00 94.50 494 LYS A CA 1
ATOM 3843 C C . LYS A 1 494 ? -50.545 -18.261 24.775 1.00 94.50 494 LYS A C 1
ATOM 3845 O O . LYS A 1 494 ? -49.688 -17.525 24.295 1.00 94.50 494 LYS A O 1
ATOM 3850 N N . GLY A 1 495 ? -50.617 -18.485 26.080 1.00 92.94 495 GLY A N 1
ATOM 3851 C CA . GLY A 1 495 ? -49.682 -17.885 27.022 1.00 92.94 495 GLY A CA 1
ATOM 3852 C C . GLY A 1 495 ? -49.515 -18.699 28.291 1.00 92.94 495 GLY A C 1
ATOM 3853 O O . GLY A 1 495 ? -50.427 -19.411 28.708 1.00 92.94 495 GLY A O 1
ATOM 3854 N N . GLN A 1 496 ? -48.335 -18.556 28.893 1.00 93.88 496 GLN A N 1
ATOM 3855 C CA . GLN A 1 496 ? -47.985 -19.136 30.183 1.00 93.88 496 GLN A CA 1
ATOM 3856 C C . GLN A 1 496 ? -47.718 -18.028 31.213 1.00 93.88 496 GLN A C 1
ATOM 3858 O O . GLN A 1 496 ? -47.235 -16.948 30.856 1.00 93.88 496 GLN A O 1
ATOM 3863 N N . ASP A 1 497 ? -48.053 -18.294 32.475 1.00 93.00 497 ASP A N 1
ATOM 3864 C CA . ASP A 1 497 ? -47.802 -17.438 33.640 1.00 93.00 497 ASP A CA 1
ATOM 3865 C C . ASP A 1 497 ? -48.217 -15.969 33.400 1.00 93.00 497 ASP A C 1
ATOM 3867 O O . ASP A 1 497 ? -49.401 -15.664 33.226 1.00 93.00 497 ASP A O 1
ATOM 3871 N N . PHE A 1 498 ? -47.264 -15.033 33.327 1.00 91.69 498 PHE A N 1
ATOM 3872 C CA . PHE A 1 498 ? -47.560 -13.612 33.109 1.00 91.69 498 PHE A CA 1
ATOM 3873 C C . PHE A 1 498 ? -48.339 -13.352 31.810 1.00 91.69 498 PHE A C 1
ATOM 3875 O O . PHE A 1 498 ? -49.253 -12.525 31.782 1.00 91.69 498 PHE A O 1
ATOM 3882 N N . LEU A 1 499 ? -48.015 -14.070 30.732 1.00 90.38 499 LEU A N 1
ATOM 3883 C CA . LEU A 1 499 ? -48.706 -13.910 29.455 1.00 90.38 499 LEU A CA 1
ATOM 3884 C C . LEU A 1 499 ? -50.135 -14.463 29.530 1.00 90.38 499 LEU A C 1
ATOM 3886 O O . LEU A 1 499 ? -51.042 -13.867 28.956 1.00 90.38 499 LEU A O 1
ATOM 3890 N N . ALA A 1 500 ? -50.357 -15.534 30.300 1.00 93.19 500 ALA A N 1
ATOM 3891 C CA . ALA A 1 500 ? -51.694 -16.060 30.566 1.00 93.19 500 ALA A CA 1
ATOM 3892 C C . ALA A 1 500 ? -52.562 -15.040 31.322 1.00 93.19 500 ALA A C 1
ATOM 3894 O O . ALA A 1 500 ? -53.708 -14.797 30.943 1.00 93.19 500 ALA A O 1
ATOM 3895 N N . LEU A 1 501 ? -51.997 -14.377 32.341 1.00 92.75 501 LEU A N 1
ATOM 3896 C CA . LEU A 1 501 ? -52.668 -13.292 33.070 1.00 92.75 501 LEU A CA 1
ATOM 3897 C C . LEU A 1 501 ? -53.047 -12.129 32.145 1.00 92.75 501 LEU A C 1
ATOM 3899 O O . LEU A 1 501 ? -54.157 -11.608 32.236 1.00 92.75 501 LEU A O 1
ATOM 3903 N N . ARG A 1 502 ? -52.152 -11.750 31.224 1.00 92.31 502 ARG A N 1
ATOM 3904 C CA . ARG A 1 502 ? -52.404 -10.687 30.236 1.00 92.31 502 ARG A CA 1
ATOM 3905 C C . ARG A 1 502 ? -53.494 -11.064 29.236 1.00 92.31 502 ARG A C 1
ATOM 3907 O O . ARG A 1 502 ? -54.346 -10.229 28.955 1.00 92.31 502 ARG A O 1
ATOM 3914 N N . ILE A 1 503 ? -53.502 -12.303 28.742 1.00 94.00 503 ILE A N 1
ATOM 3915 C CA . ILE A 1 503 ? -54.561 -12.816 27.859 1.00 94.00 503 ILE A CA 1
ATOM 3916 C C . ILE A 1 503 ? -55.918 -12.753 28.573 1.00 94.00 503 ILE A C 1
ATOM 3918 O O . ILE A 1 503 ? -56.877 -12.228 28.015 1.00 94.00 503 ILE A O 1
ATOM 3922 N N . MET A 1 504 ? -55.993 -13.199 29.831 1.00 92.12 504 MET A N 1
ATOM 3923 C CA . MET A 1 504 ? -57.228 -13.132 30.621 1.00 92.12 504 MET A CA 1
ATOM 3924 C C . MET A 1 504 ? -57.680 -11.693 30.920 1.00 92.12 504 MET A C 1
ATOM 3926 O O . MET A 1 504 ? -58.879 -11.432 30.941 1.00 92.12 504 MET A O 1
ATOM 3930 N N . ASP A 1 505 ? -56.757 -10.755 31.149 1.00 93.69 505 ASP A N 1
ATOM 3931 C CA . ASP A 1 505 ? -57.086 -9.335 31.350 1.00 93.69 505 ASP A CA 1
ATOM 3932 C C . ASP A 1 505 ? -57.679 -8.702 30.080 1.00 93.69 505 ASP A C 1
ATOM 3934 O O . ASP A 1 505 ? -58.702 -8.022 30.140 1.00 93.69 505 ASP A O 1
ATOM 3938 N N . ILE A 1 506 ? -57.088 -8.978 28.912 1.00 93.56 506 ILE A N 1
ATOM 3939 C CA . ILE A 1 506 ? -57.615 -8.512 27.618 1.00 93.56 506 ILE A CA 1
ATOM 3940 C C . ILE A 1 506 ? -58.988 -9.127 27.340 1.00 93.56 506 ILE A C 1
ATOM 3942 O O . ILE A 1 506 ? -59.896 -8.420 26.911 1.00 93.56 506 ILE A O 1
ATOM 3946 N N . ALA A 1 507 ? -59.162 -10.413 27.632 1.00 93.19 507 ALA A N 1
ATOM 3947 C CA . ALA A 1 507 ? -60.425 -11.118 27.455 1.00 93.19 507 ALA A CA 1
ATOM 3948 C C . ALA A 1 507 ? -61.555 -10.519 28.293 1.00 93.19 507 ALA A C 1
ATOM 3950 O O . ALA A 1 507 ? -62.632 -10.256 27.770 1.00 93.19 507 ALA A O 1
ATOM 3951 N N . ARG A 1 508 ? -61.281 -10.213 29.569 1.00 92.75 508 ARG A N 1
ATOM 3952 C CA . ARG A 1 508 ? -62.237 -9.533 30.460 1.00 92.75 508 ARG A CA 1
ATOM 3953 C C . ARG A 1 508 ? -62.630 -8.152 29.947 1.00 92.75 508 ARG A C 1
ATOM 3955 O O . ARG A 1 508 ? -63.774 -7.761 30.110 1.00 92.75 508 ARG A O 1
ATOM 3962 N N . LYS A 1 509 ? -61.693 -7.418 29.341 1.00 93.12 509 LYS A N 1
ATOM 3963 C CA . LYS A 1 509 ? -61.935 -6.077 28.782 1.00 93.12 509 LYS A CA 1
ATOM 3964 C C . LYS A 1 509 ? -62.725 -6.084 27.472 1.00 93.12 509 LYS A C 1
ATOM 3966 O O . LYS A 1 509 ? -63.270 -5.049 27.117 1.00 93.12 509 LYS A O 1
ATOM 3971 N N . ASN A 1 510 ? -62.747 -7.208 26.758 1.00 92.62 510 ASN A N 1
ATOM 3972 C CA . ASN A 1 510 ? -63.428 -7.362 25.468 1.00 92.62 510 ASN A CA 1
ATOM 3973 C C . ASN A 1 510 ? -64.601 -8.356 25.545 1.00 92.62 510 ASN A C 1
ATOM 3975 O O . ASN A 1 510 ? -65.040 -8.860 24.518 1.00 92.62 510 ASN A O 1
ATOM 3979 N N . ASP A 1 511 ? -65.069 -8.677 26.756 1.00 89.56 511 ASP A N 1
ATOM 3980 C CA . ASP A 1 511 ? -66.180 -9.603 27.015 1.00 89.56 511 ASP A CA 1
ATOM 3981 C C . ASP A 1 511 ? -66.033 -10.998 26.373 1.00 89.56 511 ASP A C 1
ATOM 3983 O O . ASP A 1 511 ? -67.021 -11.677 26.079 1.00 89.56 511 ASP A O 1
ATOM 3987 N N . VAL A 1 512 ? -64.791 -11.467 26.205 1.00 92.81 512 VAL A N 1
ATOM 3988 C CA . VAL A 1 512 ? -64.507 -12.820 25.713 1.00 92.81 512 VAL A CA 1
ATOM 3989 C C . VAL A 1 512 ? -64.708 -13.832 26.856 1.00 92.81 512 VAL A C 1
ATOM 3991 O O . VAL A 1 512 ? -64.078 -13.700 27.912 1.00 92.81 512 VAL A O 1
ATOM 3994 N N . PRO A 1 513 ? -65.555 -14.863 26.680 1.00 91.81 513 PRO A N 1
ATOM 3995 C CA . PRO A 1 513 ? -65.837 -15.870 27.701 1.00 91.81 513 PRO A CA 1
ATOM 3996 C C . PRO A 1 513 ? -64.593 -16.650 28.139 1.00 91.81 513 PRO A C 1
ATOM 3998 O O . PRO A 1 513 ? -63.843 -17.179 27.319 1.00 91.81 513 PRO A O 1
ATOM 4001 N N . ILE A 1 514 ? -64.401 -16.768 29.454 1.00 93.38 514 ILE A N 1
ATOM 4002 C CA . ILE A 1 514 ? -63.279 -17.492 30.059 1.00 93.38 514 ILE A CA 1
ATOM 4003 C C . ILE A 1 514 ? -63.806 -18.766 30.727 1.00 93.38 514 ILE A C 1
ATOM 4005 O O . ILE A 1 514 ? -64.579 -18.695 31.682 1.00 93.38 514 ILE A O 1
ATOM 4009 N N . VAL A 1 515 ? -63.356 -19.930 30.257 1.00 93.88 515 VAL A N 1
ATOM 4010 C CA . VAL A 1 515 ? -63.742 -21.250 30.769 1.00 93.88 515 VAL A CA 1
ATOM 4011 C C . VAL A 1 515 ? -62.554 -21.910 31.456 1.00 93.88 515 VAL A C 1
ATOM 4013 O O . VAL A 1 515 ? -61.471 -22.069 30.893 1.00 93.88 515 VAL A O 1
ATOM 4016 N N . ARG A 1 516 ? -62.753 -22.334 32.703 1.00 93.06 516 ARG A N 1
ATOM 4017 C CA . ARG A 1 516 ? -61.719 -23.027 33.471 1.00 93.06 516 ARG A CA 1
ATOM 4018 C C . ARG A 1 516 ? -61.756 -24.524 33.163 1.00 93.06 516 ARG A C 1
ATOM 4020 O O . ARG A 1 516 ? -62.636 -25.227 33.646 1.00 93.06 516 ARG A O 1
ATOM 4027 N N . ASN A 1 517 ? -60.766 -25.009 32.418 1.00 93.62 517 ASN A N 1
ATOM 4028 C CA . ASN A 1 517 ? -60.547 -26.436 32.177 1.00 93.62 517 ASN A CA 1
ATOM 4029 C C . ASN A 1 517 ? -59.030 -26.720 32.178 1.00 93.62 517 ASN A C 1
ATOM 4031 O O . ASN A 1 517 ? -58.386 -26.654 31.129 1.00 93.62 517 ASN A O 1
ATOM 4035 N N . PRO A 1 518 ? -58.430 -26.984 33.359 1.00 92.00 518 PRO A N 1
ATOM 4036 C CA . PRO A 1 518 ? -56.983 -27.139 33.486 1.00 92.00 518 PRO A CA 1
ATOM 4037 C C . PRO A 1 518 ? -56.375 -28.283 32.653 1.00 92.00 518 PRO A C 1
ATOM 4039 O O . PRO A 1 518 ? -55.311 -28.047 32.075 1.00 92.00 518 PRO A O 1
ATOM 4042 N N . PRO A 1 519 ? -57.002 -29.480 32.550 1.00 91.19 519 PRO A N 1
ATOM 4043 C CA . PRO A 1 519 ? -56.523 -30.546 31.668 1.00 91.19 519 PRO A CA 1
ATOM 4044 C C . PRO A 1 519 ? -56.464 -30.121 30.198 1.00 91.19 519 PRO A C 1
ATOM 4046 O O . PRO A 1 519 ? -55.406 -30.225 29.583 1.00 91.19 519 PRO A O 1
ATOM 4049 N N . ALA A 1 520 ? -57.554 -29.557 29.664 1.00 90.31 520 ALA A N 1
ATOM 4050 C CA . ALA A 1 520 ? -57.616 -29.144 28.262 1.00 90.31 520 ALA A CA 1
ATOM 4051 C C . ALA A 1 520 ? -56.663 -27.974 27.961 1.00 90.31 520 ALA A C 1
ATOM 4053 O O . ALA A 1 520 ? -55.965 -27.989 26.952 1.00 90.31 520 ALA A O 1
ATOM 4054 N N . ALA A 1 521 ? -56.571 -26.980 28.854 1.00 93.12 521 ALA A N 1
ATOM 4055 C CA . ALA A 1 521 ? -55.657 -25.847 28.686 1.00 93.12 521 ALA A CA 1
ATOM 4056 C C . ALA A 1 521 ? -54.182 -26.279 28.660 1.00 93.12 521 ALA A C 1
ATOM 4058 O O . ALA A 1 521 ? -53.406 -25.746 27.871 1.00 93.12 521 ALA A O 1
ATOM 4059 N N . ARG A 1 522 ? -53.789 -27.235 29.514 1.00 93.38 522 ARG A N 1
ATOM 4060 C CA . ARG A 1 522 ? -52.414 -27.754 29.550 1.00 93.38 522 ARG A CA 1
ATOM 4061 C C . ARG A 1 522 ? -52.087 -28.546 28.284 1.00 93.38 522 ARG A C 1
ATOM 4063 O O . ARG A 1 522 ? -51.008 -28.358 27.733 1.00 93.38 522 ARG A O 1
ATOM 4070 N N . ASP A 1 523 ? -53.005 -29.400 27.838 1.00 91.12 523 ASP A N 1
ATOM 4071 C CA . ASP A 1 523 ? -52.783 -30.258 26.672 1.00 91.12 523 ASP A CA 1
ATOM 4072 C C . ASP A 1 523 ? -52.729 -29.440 25.372 1.00 91.12 523 ASP A C 1
ATOM 4074 O O . ASP A 1 523 ? -51.782 -29.562 24.596 1.00 91.12 523 ASP A O 1
ATOM 4078 N N . MET A 1 524 ? -53.659 -28.493 25.197 1.00 92.69 524 MET A N 1
ATOM 4079 C CA . MET A 1 524 ? -53.642 -27.563 24.063 1.00 92.69 524 MET A CA 1
ATOM 4080 C C . MET A 1 524 ? -52.392 -26.676 24.056 1.00 92.69 524 MET A C 1
ATOM 4082 O O . MET A 1 524 ? -51.782 -26.492 23.008 1.00 92.69 524 MET A O 1
ATOM 4086 N N . PHE A 1 525 ? -51.967 -26.150 25.211 1.00 93.62 525 PHE A N 1
ATOM 4087 C CA . PHE A 1 525 ? -50.767 -25.309 25.289 1.00 93.62 525 PHE A CA 1
ATOM 4088 C C . PHE A 1 525 ? -49.489 -26.065 24.888 1.00 93.62 525 PHE A C 1
ATOM 4090 O O . PHE A 1 525 ? -48.599 -25.483 24.260 1.00 93.62 525 PHE A O 1
ATOM 4097 N N . ALA A 1 526 ? -49.402 -27.347 25.259 1.00 92.88 526 ALA A N 1
ATOM 4098 C CA . ALA A 1 526 ? -48.243 -28.191 24.994 1.00 92.88 526 ALA A CA 1
ATOM 4099 C C . ALA A 1 526 ? -48.160 -28.670 23.537 1.00 92.88 526 ALA A C 1
ATOM 4101 O O . ALA A 1 526 ? -47.052 -28.819 23.028 1.00 92.88 526 ALA A O 1
ATOM 4102 N N . ARG A 1 527 ? -49.301 -28.916 22.876 1.00 91.00 527 ARG A N 1
ATOM 4103 C CA . ARG A 1 527 ? -49.340 -29.552 21.546 1.00 91.00 527 ARG A CA 1
ATOM 4104 C C . ARG A 1 527 ? -49.550 -28.602 20.369 1.00 91.00 527 ARG A C 1
ATOM 4106 O O . ARG A 1 527 ? -49.218 -28.987 19.256 1.00 91.00 527 ARG A O 1
ATOM 4113 N N . LEU A 1 528 ? -50.103 -27.409 20.591 1.00 91.12 528 LEU A N 1
ATOM 4114 C CA . LEU A 1 528 ? -50.554 -26.525 19.509 1.00 91.12 528 LEU A CA 1
ATOM 4115 C C . LEU A 1 528 ? -49.845 -25.178 19.545 1.00 91.12 528 LEU A C 1
ATOM 4117 O O . LEU A 1 528 ? -49.648 -24.611 20.621 1.00 91.12 528 LEU A O 1
ATOM 4121 N N . GLU A 1 529 ? -49.476 -24.643 18.386 1.00 92.06 529 GLU A N 1
ATOM 4122 C CA . GLU A 1 529 ? -49.020 -23.267 18.202 1.00 92.06 529 GLU A CA 1
ATOM 4123 C C . GLU A 1 529 ? -50.160 -22.329 17.777 1.00 92.06 529 GLU A C 1
ATOM 4125 O O . GLU A 1 529 ? -51.280 -22.738 17.481 1.00 92.06 529 GLU A O 1
ATOM 4130 N N . VAL A 1 530 ? -49.892 -21.023 17.823 1.00 90.38 530 VAL A N 1
ATOM 4131 C CA . VAL A 1 530 ? -50.866 -20.014 17.389 1.00 90.38 530 VAL A CA 1
ATOM 4132 C C . VAL A 1 530 ? -51.043 -20.126 15.876 1.00 90.38 530 VAL A C 1
ATOM 4134 O O . VAL A 1 530 ? -50.069 -20.006 15.140 1.00 90.38 530 VAL A O 1
ATOM 4137 N N . GLY A 1 531 ? -52.281 -20.316 15.428 1.00 87.94 531 GLY A N 1
ATOM 4138 C CA . GLY A 1 531 ? -52.658 -20.578 14.040 1.00 87.94 531 GLY A CA 1
ATOM 4139 C C . GLY A 1 531 ? -53.057 -22.031 13.773 1.00 87.94 531 GLY A C 1
ATOM 4140 O O . GLY A 1 531 ? -53.728 -22.283 12.774 1.00 87.94 531 GLY A O 1
ATOM 4141 N N . ASP A 1 532 ? -52.720 -22.967 14.664 1.00 91.81 532 ASP A N 1
ATOM 4142 C CA . ASP A 1 532 ? -53.033 -24.382 14.464 1.00 91.81 532 ASP A CA 1
ATOM 4143 C C . ASP A 1 532 ? -54.522 -24.675 14.687 1.00 91.81 532 ASP A C 1
ATOM 4145 O O . ASP A 1 532 ? -55.168 -24.131 15.593 1.00 91.81 532 ASP A O 1
ATOM 4149 N N . THR A 1 533 ? -55.064 -25.588 13.880 1.00 91.50 533 THR A N 1
ATOM 4150 C CA . THR A 1 533 ? -56.361 -26.224 14.129 1.00 91.50 533 THR A CA 1
ATOM 4151 C C . THR A 1 533 ? -56.233 -27.272 15.223 1.00 91.50 533 THR A C 1
ATOM 4153 O O . THR A 1 533 ? -55.229 -27.978 15.320 1.00 91.50 533 THR A O 1
ATOM 4156 N N . ILE A 1 534 ? -57.278 -27.419 16.026 1.00 91.81 534 ILE A N 1
ATOM 4157 C CA . ILE A 1 534 ? -57.306 -28.416 17.098 1.00 91.81 534 ILE A CA 1
ATOM 4158 C C . ILE A 1 534 ? -57.272 -29.844 16.498 1.00 91.81 53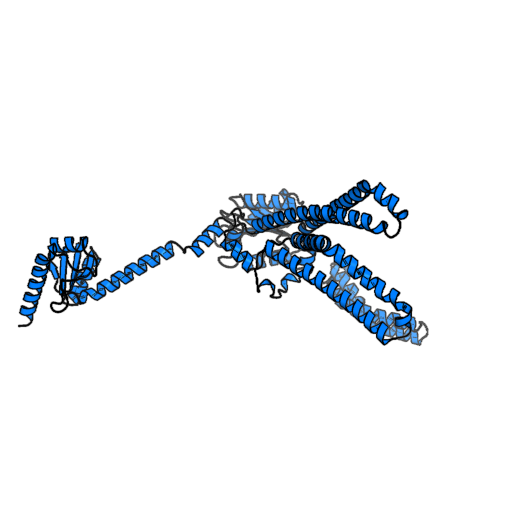4 ILE A C 1
ATOM 4160 O O . ILE A 1 534 ? -57.814 -30.060 15.413 1.00 91.81 534 ILE A O 1
ATOM 4164 N N . PRO A 1 535 ? -56.623 -30.817 17.161 1.00 89.62 535 PRO A N 1
ATOM 4165 C CA . PRO A 1 535 ? -56.586 -32.212 16.730 1.00 89.62 535 PRO A CA 1
ATOM 4166 C C . PRO A 1 535 ? -57.864 -32.968 17.128 1.00 89.62 535 PRO A C 1
ATOM 4168 O O . PRO A 1 535 ? -58.564 -32.587 18.071 1.00 89.62 535 PRO A O 1
ATOM 4171 N N . GLU A 1 536 ? -58.169 -34.052 16.409 1.00 87.69 536 GLU A N 1
ATOM 4172 C CA . GLU A 1 536 ? -59.439 -34.788 16.534 1.00 87.69 536 GLU A CA 1
ATOM 4173 C C . GLU A 1 536 ? -59.707 -35.333 17.947 1.00 87.69 536 GLU A C 1
ATOM 4175 O O . GLU A 1 536 ? -60.852 -35.348 18.404 1.00 87.69 536 GLU A O 1
ATOM 4180 N N . ASP A 1 537 ? -58.661 -35.719 18.682 1.00 88.56 537 ASP A N 1
ATOM 4181 C CA . ASP A 1 537 ? -58.758 -36.217 20.059 1.00 88.56 537 ASP A CA 1
ATOM 4182 C C . ASP A 1 537 ? -59.283 -35.154 21.042 1.00 88.56 537 ASP A C 1
ATOM 4184 O O . ASP A 1 537 ? -59.924 -35.487 22.044 1.00 88.56 537 ASP A O 1
ATOM 4188 N N . LEU A 1 538 ? -59.084 -33.870 20.729 1.00 89.19 538 LEU A N 1
ATOM 4189 C CA . LEU A 1 538 ? -59.555 -32.733 21.519 1.00 89.19 538 LEU A CA 1
ATOM 4190 C C . LEU A 1 538 ? -60.893 -32.154 21.028 1.00 89.19 538 LEU A C 1
ATOM 4192 O O . LEU A 1 538 ? -61.461 -31.288 21.698 1.00 89.19 538 LEU A O 1
ATOM 4196 N N . TYR A 1 539 ? -61.458 -32.642 19.919 1.00 88.25 539 TYR A N 1
ATOM 4197 C CA . TYR A 1 539 ? -62.720 -32.116 19.378 1.00 88.25 539 TYR A CA 1
ATOM 4198 C C . TYR A 1 539 ? -63.869 -32.221 20.355 1.00 88.25 539 TYR A C 1
ATOM 4200 O O . TYR A 1 539 ? -64.597 -31.251 20.551 1.00 88.25 539 TYR A O 1
ATOM 4208 N N . LYS A 1 540 ? -64.010 -33.370 21.015 1.00 87.75 540 LYS A N 1
ATOM 4209 C CA . LYS A 1 540 ? -65.114 -33.594 21.946 1.00 87.75 540 LYS A CA 1
ATOM 4210 C C . LYS A 1 540 ? -65.091 -32.584 23.096 1.00 87.75 540 LYS A C 1
ATOM 4212 O O . LYS A 1 540 ? -66.094 -31.925 23.357 1.00 87.75 540 LYS A O 1
ATOM 4217 N N . ILE A 1 541 ? -63.934 -32.419 23.740 1.00 89.31 541 ILE A N 1
ATOM 4218 C CA . ILE A 1 541 ? -63.810 -31.543 24.910 1.00 89.31 541 ILE A CA 1
ATOM 4219 C C . ILE A 1 541 ? -63.903 -30.061 24.531 1.00 89.31 541 ILE A C 1
ATOM 4221 O O . ILE A 1 541 ? -64.475 -29.267 25.274 1.00 89.31 541 ILE A O 1
ATOM 4225 N N . VAL A 1 542 ? -63.399 -29.676 23.355 1.00 89.62 542 VAL A N 1
ATOM 4226 C CA . VAL A 1 542 ? -63.498 -28.295 22.868 1.00 89.62 542 VAL A CA 1
ATOM 4227 C C . VAL A 1 542 ? -64.916 -27.967 22.400 1.00 89.62 542 VAL A C 1
ATOM 4229 O O . VAL A 1 542 ? -65.410 -26.877 22.689 1.00 89.62 542 VAL A O 1
ATOM 4232 N N . ALA A 1 543 ? -65.610 -28.902 21.748 1.00 88.06 543 ALA A N 1
ATOM 4233 C CA . ALA A 1 543 ? -67.007 -28.738 21.360 1.00 88.06 543 ALA A CA 1
ATOM 4234 C C . ALA A 1 543 ? -67.918 -28.567 22.584 1.00 88.06 543 ALA A C 1
ATOM 4236 O O . ALA A 1 543 ? -68.795 -27.706 22.570 1.00 88.06 543 ALA A O 1
ATOM 4237 N N . GLU A 1 544 ? -67.679 -29.316 23.666 1.00 88.62 544 GLU A N 1
ATOM 4238 C CA . GLU A 1 544 ? -68.383 -29.138 24.944 1.00 88.62 544 GLU A CA 1
ATOM 4239 C C . GLU A 1 544 ? -68.158 -27.734 25.533 1.00 88.62 544 GLU A C 1
ATOM 4241 O O . GLU A 1 544 ? -69.113 -27.076 25.956 1.00 88.62 544 GLU A O 1
ATOM 4246 N N . ILE A 1 545 ? -66.915 -27.237 25.503 1.00 89.75 545 ILE A N 1
ATOM 4247 C CA . ILE A 1 545 ? -66.559 -25.888 25.971 1.00 89.75 545 ILE A CA 1
ATOM 4248 C C . ILE A 1 545 ? -67.249 -24.807 25.125 1.00 89.75 545 ILE A C 1
ATOM 4250 O O . ILE A 1 545 ? -67.860 -23.891 25.678 1.00 89.75 545 ILE A O 1
ATOM 4254 N N . LEU A 1 546 ? -67.198 -24.912 23.795 1.00 88.06 546 LEU A N 1
ATOM 4255 C CA . LEU A 1 546 ? -67.847 -23.960 22.890 1.00 88.06 546 LEU A CA 1
ATOM 4256 C C . LEU A 1 546 ? -69.373 -24.002 23.035 1.00 88.06 546 LEU A C 1
ATOM 4258 O O . LEU A 1 546 ? -70.014 -22.956 23.129 1.00 88.06 546 LEU A O 1
ATOM 4262 N N . ALA A 1 547 ? -69.974 -25.191 23.116 1.00 86.25 547 ALA A N 1
ATOM 4263 C CA . ALA A 1 547 ? -71.413 -25.352 23.319 1.00 86.25 547 ALA A CA 1
ATOM 4264 C C . ALA A 1 547 ? -71.881 -24.727 24.643 1.00 86.25 547 ALA A C 1
ATOM 4266 O O . ALA A 1 547 ? -72.920 -24.060 24.673 1.00 86.25 547 ALA A O 1
ATOM 4267 N N . PHE A 1 548 ? -71.101 -24.884 25.719 1.00 86.44 548 PHE A N 1
ATOM 4268 C CA . PHE A 1 548 ? -71.352 -24.226 27.002 1.00 86.44 548 PHE A CA 1
ATOM 4269 C C . PHE A 1 548 ? -71.361 -22.697 26.859 1.00 86.44 548 PHE A C 1
ATOM 4271 O O . PHE A 1 548 ? -72.300 -22.038 27.315 1.00 86.44 548 PHE A O 1
ATOM 4278 N N . VAL A 1 549 ? -70.370 -22.140 26.159 1.00 86.31 549 VAL A N 1
ATOM 4279 C CA . VAL A 1 549 ? -70.257 -20.697 25.913 1.00 86.31 549 VAL A CA 1
ATOM 4280 C C . VAL A 1 549 ? -71.417 -20.163 25.067 1.00 86.31 549 VAL A C 1
ATOM 4282 O O . VAL A 1 549 ? -72.050 -19.179 25.452 1.00 86.31 549 VAL A O 1
ATOM 4285 N N . TYR A 1 550 ? -71.770 -20.823 23.959 1.00 84.44 550 TYR A N 1
ATOM 4286 C CA . TYR A 1 550 ? -72.889 -20.394 23.109 1.00 84.44 550 TYR A CA 1
ATOM 4287 C C . TYR A 1 550 ? -74.239 -20.478 23.832 1.00 84.44 550 TYR A C 1
ATOM 4289 O O . TYR A 1 550 ? -75.072 -19.583 23.685 1.00 84.44 550 TYR A O 1
ATOM 4297 N N . LYS A 1 551 ? -74.450 -21.501 24.673 1.00 81.81 551 LYS A N 1
ATOM 4298 C CA . LYS A 1 551 ? -75.655 -21.615 25.510 1.00 81.81 551 LYS A CA 1
ATOM 4299 C C . LYS A 1 551 ? -75.741 -20.477 26.530 1.00 81.81 551 LYS A C 1
ATOM 4301 O O . LYS A 1 551 ? -76.827 -19.954 26.769 1.00 81.81 551 LYS A O 1
ATOM 4306 N N . GLN A 1 552 ? -74.611 -20.071 27.109 1.00 77.62 552 GLN A N 1
ATOM 4307 C CA . GLN A 1 552 ? -74.541 -18.952 28.050 1.00 77.62 552 GLN A CA 1
ATOM 4308 C C . GLN A 1 552 ? -74.752 -17.592 27.361 1.00 77.62 552 GLN A C 1
ATOM 4310 O O . GLN A 1 552 ? -75.398 -16.716 27.934 1.00 77.62 552 GLN A O 1
ATOM 4315 N N . LYS A 1 553 ? -74.268 -17.431 26.122 1.00 70.88 553 LYS A N 1
ATOM 4316 C CA . LYS A 1 553 ? -74.453 -16.223 25.302 1.00 70.88 553 LYS A CA 1
ATOM 4317 C C . LYS A 1 553 ? -75.911 -16.056 24.848 1.00 70.88 553 LYS A C 1
ATOM 4319 O O . LYS A 1 553 ? -76.468 -14.980 25.029 1.00 70.88 553 LYS A O 1
ATOM 4324 N N . ASN A 1 554 ? -76.569 -17.128 24.392 1.00 66.38 554 ASN A N 1
ATOM 4325 C CA . ASN A 1 554 ? -77.994 -17.099 24.018 1.00 66.38 554 ASN A CA 1
ATOM 4326 C C . ASN A 1 554 ? -78.927 -16.807 25.203 1.00 66.38 554 ASN A C 1
ATOM 4328 O O . ASN A 1 554 ? -79.965 -16.184 25.024 1.00 66.38 554 ASN A O 1
ATOM 4332 N N . ARG A 1 555 ? -78.547 -17.202 26.423 1.00 59.66 555 ARG A N 1
ATOM 4333 C CA . ARG A 1 555 ? -79.319 -16.939 27.651 1.00 59.66 555 ARG A CA 1
ATOM 4334 C C . ARG A 1 555 ? -79.169 -15.506 28.191 1.00 59.66 555 ARG A C 1
ATOM 4336 O O . ARG A 1 555 ? -79.825 -15.166 29.165 1.00 59.66 555 ARG A O 1
ATOM 4343 N N . ARG A 1 556 ? -78.261 -14.706 27.617 1.00 55.81 556 ARG A N 1
ATOM 4344 C CA . ARG A 1 556 ? -78.066 -13.273 27.910 1.00 55.81 556 ARG A CA 1
ATOM 4345 C C . ARG A 1 556 ? -78.739 -12.352 26.881 1.00 55.81 556 ARG A C 1
ATOM 4347 O O . ARG A 1 556 ? -78.788 -11.153 27.124 1.00 55.81 556 ARG A O 1
ATOM 4354 N N . ILE A 1 557 ? -79.164 -12.889 25.733 1.00 49.28 557 ILE A N 1
ATOM 4355 C CA . ILE A 1 557 ? -79.703 -12.133 24.583 1.00 49.28 557 ILE A CA 1
ATOM 4356 C C . ILE A 1 557 ? -81.229 -12.311 24.440 1.00 49.28 557 ILE A C 1
ATOM 4358 O O . ILE A 1 557 ? -81.871 -11.503 23.775 1.00 49.28 557 ILE A O 1
ATOM 4362 N N . GLY A 1 558 ? -81.812 -13.330 25.078 1.00 36.34 558 GLY A N 1
ATOM 4363 C CA . GLY A 1 558 ? -83.253 -13.422 25.346 1.00 36.34 558 GLY A CA 1
ATOM 4364 C C . GLY A 1 558 ? -83.543 -13.062 26.791 1.00 36.34 558 GLY A C 1
ATOM 4365 O O . GLY A 1 558 ? -84.654 -12.549 27.034 1.00 36.34 558 GLY A O 1
#